Protein AF-A0A9W7GIX9-F1 (afdb_monomer)

Structure (mmCIF, N/CA/C/O backbone):
data_AF-A0A9W7GIX9-F1
#
_entry.id   AF-A0A9W7GIX9-F1
#
loop_
_atom_site.group_PDB
_atom_site.id
_atom_site.type_symbol
_atom_site.label_atom_id
_atom_site.label_alt_id
_atom_site.label_comp_id
_atom_site.label_asym_id
_atom_site.label_entity_id
_atom_site.label_seq_id
_atom_site.pdbx_PDB_ins_code
_atom_site.Cartn_x
_atom_site.Cartn_y
_atom_site.Cartn_z
_atom_site.occupancy
_atom_site.B_iso_or_equiv
_atom_site.auth_seq_id
_atom_site.auth_comp_id
_atom_site.auth_asym_id
_atom_site.auth_atom_id
_atom_site.pdbx_PDB_model_num
ATOM 1 N N . MET A 1 1 ? -20.194 21.411 12.698 1.00 46.81 1 MET A N 1
ATOM 2 C CA . MET A 1 1 ? -20.375 20.176 11.900 1.00 46.81 1 MET A CA 1
ATOM 3 C C . MET A 1 1 ? -21.414 20.330 10.785 1.00 46.81 1 MET A C 1
ATOM 5 O O . MET A 1 1 ? -21.161 19.822 9.704 1.00 46.81 1 MET A O 1
ATOM 9 N N . ASN A 1 2 ? -22.492 21.109 10.956 1.00 53.97 2 ASN A N 1
ATOM 10 C CA . ASN A 1 2 ? -23.557 21.206 9.937 1.00 53.97 2 ASN A CA 1
ATOM 11 C C . ASN A 1 2 ? -23.207 21.998 8.659 1.00 53.97 2 ASN A C 1
ATOM 13 O O . ASN A 1 2 ? -23.713 21.655 7.602 1.00 53.97 2 ASN A O 1
ATOM 17 N N . PHE A 1 3 ? -22.329 23.008 8.709 1.00 48.19 3 PHE A N 1
ATOM 18 C CA . PHE A 1 3 ? -22.021 23.827 7.522 1.00 48.19 3 PHE A CA 1
ATOM 19 C C . PHE A 1 3 ? -21.168 23.081 6.482 1.00 48.19 3 PHE A C 1
ATOM 21 O O . PHE A 1 3 ? -21.516 23.060 5.312 1.00 48.19 3 PHE A O 1
ATOM 28 N N . ILE A 1 4 ? -20.099 22.394 6.904 1.00 51.72 4 ILE A N 1
ATOM 29 C CA . ILE A 1 4 ? -19.209 21.640 5.996 1.00 51.72 4 ILE A CA 1
ATOM 30 C C . ILE A 1 4 ? -19.918 20.404 5.415 1.00 51.72 4 ILE A C 1
ATOM 32 O O . ILE A 1 4 ? -19.759 20.113 4.235 1.00 51.72 4 ILE A O 1
ATOM 36 N N . SER A 1 5 ? -20.757 19.718 6.202 1.00 51.00 5 SER A N 1
ATOM 37 C CA . SER A 1 5 ? -21.564 18.598 5.691 1.00 51.00 5 SER A CA 1
ATOM 38 C C . SER A 1 5 ? -22.659 19.054 4.722 1.00 51.00 5 SER A C 1
ATOM 40 O O . SER A 1 5 ? -22.932 18.364 3.740 1.00 51.00 5 SER A O 1
ATOM 42 N N . ALA A 1 6 ? -23.275 20.216 4.970 1.00 51.22 6 ALA A N 1
ATOM 43 C CA . ALA A 1 6 ? -24.236 20.812 4.046 1.00 51.22 6 ALA A CA 1
ATOM 44 C C . ALA A 1 6 ? -23.559 21.282 2.750 1.00 51.22 6 ALA A C 1
ATOM 46 O O . ALA A 1 6 ? -24.108 21.057 1.675 1.00 51.22 6 ALA A O 1
ATOM 47 N N . LEU A 1 7 ? -22.350 21.856 2.831 1.00 52.91 7 LEU A N 1
ATOM 48 C CA . LEU A 1 7 ? -21.530 22.177 1.660 1.00 52.91 7 LEU A CA 1
ATOM 49 C C . LEU A 1 7 ? -21.212 20.912 0.854 1.00 52.91 7 LEU A C 1
ATOM 51 O O . LEU A 1 7 ? -21.512 20.877 -0.328 1.00 52.91 7 LEU A O 1
ATOM 55 N N . TRP A 1 8 ? -20.717 19.841 1.478 1.00 54.41 8 TRP A N 1
ATOM 56 C CA . TRP A 1 8 ? -20.407 18.590 0.770 1.00 54.41 8 TRP A CA 1
ATOM 57 C C . TRP A 1 8 ? -21.604 18.038 -0.022 1.00 54.41 8 TRP A C 1
ATOM 59 O O . TRP A 1 8 ? -21.506 17.789 -1.222 1.00 54.41 8 TRP A O 1
ATOM 69 N N . THR A 1 9 ? -22.766 17.949 0.633 1.00 51.56 9 THR A N 1
ATOM 70 C CA . THR A 1 9 ? -24.001 17.418 0.029 1.00 51.56 9 THR A CA 1
ATOM 71 C C . THR A 1 9 ? -24.509 18.310 -1.111 1.00 51.56 9 THR A C 1
ATOM 73 O O . THR A 1 9 ? -24.930 17.811 -2.148 1.00 51.56 9 THR A O 1
ATOM 76 N N . THR A 1 10 ? -24.434 19.636 -0.948 1.00 47.41 10 THR A N 1
ATOM 77 C CA . THR A 1 10 ? -24.949 20.602 -1.937 1.00 47.41 10 THR A CA 1
ATOM 78 C C . THR A 1 10 ? -23.999 20.786 -3.129 1.00 47.41 10 THR A C 1
ATOM 80 O O . THR A 1 10 ? -24.457 21.047 -4.238 1.00 47.41 10 THR A O 1
ATOM 83 N N . PHE A 1 11 ? -22.684 20.645 -2.927 1.00 48.38 11 PHE A N 1
ATOM 84 C CA . PHE A 1 11 ? -21.664 20.908 -3.950 1.00 48.38 11 PHE A CA 1
ATOM 85 C C . PHE A 1 11 ? -21.388 19.695 -4.850 1.00 48.38 11 PHE A C 1
ATOM 87 O O . PHE A 1 11 ? -21.266 19.857 -6.063 1.00 48.38 11 PHE A O 1
ATOM 94 N N . ILE A 1 12 ? -21.366 18.475 -4.297 1.00 49.34 12 ILE A N 1
ATOM 95 C CA . ILE A 1 12 ? -21.058 17.256 -5.067 1.00 49.34 12 ILE A CA 1
ATOM 96 C C . ILE A 1 12 ? -22.281 16.750 -5.856 1.00 49.34 12 ILE A C 1
ATOM 98 O O . ILE A 1 12 ? -22.128 16.300 -6.989 1.00 49.34 12 ILE A O 1
ATOM 102 N N . GLN A 1 13 ? -23.503 16.854 -5.312 1.00 46.47 13 GLN A N 1
ATOM 103 C CA . GLN A 1 13 ? -24.713 16.342 -5.983 1.00 46.47 13 GLN A CA 1
ATOM 104 C C . GLN A 1 13 ? -25.275 17.280 -7.072 1.00 46.47 13 GLN A C 1
ATOM 106 O O . GLN A 1 13 ? -26.178 16.880 -7.804 1.00 46.47 13 GLN A O 1
ATOM 111 N N . GLY A 1 14 ? -24.764 18.514 -7.196 1.00 41.38 14 GLY A N 1
ATOM 112 C CA . GLY A 1 14 ? -25.375 19.568 -8.020 1.00 41.38 14 GLY A CA 1
ATOM 113 C C . GLY A 1 14 ? -24.570 20.099 -9.213 1.00 41.38 14 GLY A C 1
ATOM 114 O O . GLY A 1 14 ? -25.127 20.884 -9.978 1.00 41.38 14 GLY A O 1
ATOM 115 N N . SER A 1 15 ? -23.294 19.731 -9.403 1.00 41.16 15 SER A N 1
ATOM 116 C CA . SER A 1 15 ? -22.439 20.369 -10.424 1.00 41.16 15 SER A CA 1
ATOM 117 C C . SER A 1 15 ? -21.758 19.372 -11.377 1.00 41.16 15 SER A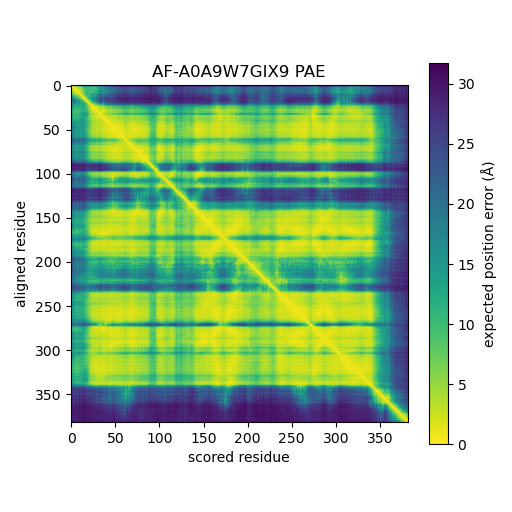 C 1
ATOM 119 O O . SER A 1 15 ? -20.987 18.527 -10.919 1.00 41.16 15 SER A O 1
ATOM 121 N N . PRO A 1 16 ? -21.942 19.501 -12.709 1.00 43.19 16 PRO A N 1
ATOM 122 C CA . PRO A 1 16 ? -21.257 18.676 -13.714 1.00 43.19 16 PRO A CA 1
ATOM 123 C C . PRO A 1 16 ? -19.738 18.920 -13.804 1.00 43.19 16 PRO A C 1
ATOM 125 O O . PRO A 1 16 ? -19.035 18.147 -14.443 1.00 43.19 16 PRO A O 1
ATOM 128 N N . HIS A 1 17 ? -19.212 19.976 -13.167 1.00 44.91 17 HIS A N 1
ATOM 129 C CA . HIS A 1 17 ? -17.801 20.387 -13.237 1.00 44.91 17 HIS A CA 1
ATOM 130 C C . HIS A 1 17 ? -17.078 20.284 -11.880 1.00 44.91 17 HIS A C 1
ATOM 132 O O . HIS A 1 17 ? -16.384 21.200 -11.443 1.00 44.91 17 HIS A O 1
ATOM 138 N N . ALA A 1 18 ? -17.207 19.143 -11.202 1.00 49.03 18 ALA A N 1
ATOM 139 C CA . ALA A 1 18 ? -16.643 18.884 -9.870 1.00 49.03 18 ALA A CA 1
ATOM 140 C C . ALA A 1 18 ? -15.100 18.705 -9.819 1.00 49.03 18 ALA A C 1
ATOM 142 O O . ALA A 1 18 ? -14.567 18.145 -8.859 1.00 49.03 18 ALA A O 1
ATOM 143 N N . ALA A 1 19 ? -14.340 19.112 -10.847 1.00 40.03 19 ALA A N 1
ATOM 144 C CA . ALA A 1 19 ? -12.872 18.965 -10.893 1.00 40.03 19 ALA A CA 1
ATOM 145 C C . ALA A 1 19 ? -12.135 19.801 -9.817 1.00 40.03 19 ALA A C 1
ATOM 147 O O . ALA A 1 19 ? -10.951 19.598 -9.563 1.00 40.03 19 ALA A O 1
ATOM 148 N N . VAL A 1 20 ? -12.840 20.713 -9.138 1.00 41.94 20 VAL A N 1
ATOM 149 C CA . VAL A 1 20 ? -12.283 21.635 -8.132 1.00 41.94 20 VAL A CA 1
ATOM 150 C C . VAL A 1 20 ? -12.504 21.153 -6.676 1.00 41.94 20 VAL A C 1
ATOM 152 O O . VAL A 1 20 ? -11.828 21.639 -5.768 1.00 41.94 20 VAL A O 1
ATOM 155 N N . ASP A 1 21 ? -13.367 20.155 -6.425 1.00 51.59 21 ASP A N 1
ATOM 156 C CA . ASP A 1 21 ? -14.079 20.028 -5.133 1.00 51.59 21 ASP A CA 1
ATOM 157 C C . ASP A 1 21 ? -13.521 19.030 -4.093 1.00 51.59 21 ASP A C 1
ATOM 159 O O . ASP A 1 21 ? -13.826 19.136 -2.904 1.00 51.59 21 ASP A O 1
ATOM 163 N N . LEU A 1 22 ? -12.613 18.115 -4.455 1.00 54.44 22 LEU A N 1
ATOM 164 C CA . LEU A 1 22 ? -11.978 17.227 -3.458 1.00 54.44 22 LEU A CA 1
ATOM 165 C C . LEU A 1 22 ? -10.848 17.900 -2.661 1.00 54.44 22 LEU A C 1
ATOM 167 O O . LEU A 1 22 ? -10.325 17.312 -1.716 1.00 54.44 22 LEU A O 1
ATOM 171 N N . LYS A 1 23 ? -10.511 19.164 -2.953 1.00 54.81 23 LYS A N 1
ATOM 172 C CA . LYS A 1 23 ? -9.630 19.971 -2.083 1.00 54.81 23 LYS A CA 1
ATOM 173 C C . LYS A 1 23 ? -10.184 20.082 -0.658 1.00 54.81 23 LYS A C 1
ATOM 175 O O . LYS A 1 23 ? -9.412 20.177 0.293 1.00 54.81 23 LYS A O 1
ATOM 180 N N . LEU A 1 24 ? -11.510 20.032 -0.511 1.00 66.81 24 LEU A N 1
ATOM 181 C CA . LEU A 1 24 ? -12.189 20.034 0.782 1.00 66.81 24 LEU A CA 1
ATOM 182 C C . LEU A 1 24 ? -12.343 18.636 1.389 1.00 66.81 24 LEU A C 1
ATOM 184 O O . LEU A 1 24 ? -12.698 18.555 2.561 1.00 66.81 24 LEU A O 1
ATOM 188 N N . ALA A 1 25 ? -12.036 17.552 0.667 1.00 74.12 25 ALA A N 1
ATOM 189 C CA . ALA A 1 25 ? -12.158 16.190 1.193 1.00 74.12 25 ALA A CA 1
ATOM 190 C C . ALA A 1 25 ? -11.326 16.008 2.469 1.00 74.12 25 ALA A C 1
ATOM 192 O O . ALA A 1 25 ? -11.822 15.478 3.455 1.00 74.12 25 ALA A O 1
ATOM 193 N N . SER A 1 26 ? -10.107 16.554 2.508 1.00 71.00 26 SER A N 1
ATOM 194 C CA . SER A 1 26 ? -9.273 16.547 3.717 1.00 71.00 26 SER A CA 1
ATOM 195 C C . SER A 1 26 ? -9.918 17.295 4.891 1.00 71.00 26 SER A C 1
ATOM 197 O O . SER A 1 26 ? -9.779 16.874 6.035 1.00 71.00 26 SER A O 1
ATOM 199 N N . ALA A 1 27 ? -10.640 18.390 4.628 1.00 75.81 27 ALA A N 1
ATOM 200 C CA . ALA A 1 27 ? -11.359 19.140 5.659 1.00 75.81 27 ALA A CA 1
ATOM 201 C C . ALA A 1 27 ? -12.640 18.417 6.109 1.00 75.81 27 ALA A C 1
ATOM 203 O O . ALA A 1 27 ? -12.959 18.414 7.296 1.00 75.81 27 ALA A O 1
ATOM 204 N N . TYR A 1 28 ? -13.351 17.781 5.175 1.00 80.25 28 TYR A N 1
ATOM 205 C CA . TYR A 1 28 ? -14.539 16.967 5.431 1.00 80.25 28 TYR A CA 1
ATOM 206 C C . TYR A 1 28 ? -14.198 15.743 6.285 1.00 80.25 28 TYR A C 1
ATOM 208 O O . TYR A 1 28 ? -14.858 15.468 7.285 1.00 80.25 28 TYR A O 1
ATOM 216 N N . LEU A 1 29 ? -13.099 15.074 5.946 1.00 85.12 29 LEU A N 1
ATOM 217 C CA . LEU A 1 29 ? -12.581 13.919 6.664 1.00 85.12 29 LEU A CA 1
ATOM 218 C C . LEU A 1 29 ? -11.852 14.304 7.959 1.00 85.12 29 LEU A C 1
ATOM 220 O O . LEU A 1 29 ? -11.670 13.455 8.824 1.00 85.12 29 LEU A O 1
ATOM 224 N N . TYR A 1 30 ? -11.479 15.566 8.177 1.00 85.81 30 TYR A N 1
ATOM 225 C CA . TYR A 1 30 ? -10.692 15.948 9.354 1.00 85.81 30 TYR A CA 1
ATOM 226 C C . TYR A 1 30 ? -11.289 15.458 10.684 1.00 85.81 30 TYR A C 1
ATOM 228 O O . TYR A 1 30 ? -10.539 15.047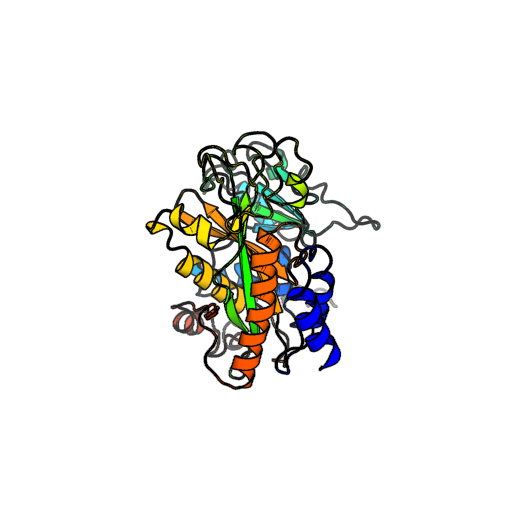 11.570 1.00 85.81 30 TYR A O 1
ATOM 236 N N . LYS A 1 31 ? -12.623 15.468 10.828 1.00 86.94 31 LYS A N 1
ATOM 237 C CA . LYS A 1 31 ? -13.299 14.905 12.002 1.00 86.94 31 LYS A CA 1
ATOM 238 C C . LYS A 1 31 ? -14.644 14.274 11.650 1.00 86.94 31 LYS A C 1
ATOM 240 O O . LYS A 1 31 ? -15.581 14.989 11.299 1.00 86.94 31 LYS A O 1
ATOM 245 N N . VAL A 1 32 ? -14.751 12.960 11.830 1.00 86.06 32 VAL A N 1
ATOM 246 C CA . VAL A 1 32 ? -15.924 12.149 11.472 1.00 86.06 32 VAL A CA 1
ATOM 247 C C . VAL A 1 32 ? -16.191 11.107 12.555 1.00 86.06 32 VAL A C 1
ATOM 249 O O . VAL A 1 32 ? -15.250 10.523 13.086 1.00 86.06 32 VAL A O 1
ATOM 252 N N . GLY A 1 33 ? -17.460 10.884 12.910 1.00 78.56 33 GLY A N 1
ATOM 253 C CA . GLY A 1 33 ? -17.844 9.851 13.880 1.00 78.56 33 GLY A CA 1
ATOM 254 C C . GLY A 1 33 ? -17.069 9.935 15.207 1.00 78.56 33 GLY A C 1
ATOM 255 O O . GLY A 1 33 ? -16.448 8.957 15.636 1.00 78.56 33 GLY A O 1
ATOM 256 N N . GLY A 1 34 ? -16.946 11.150 15.758 1.00 84.06 34 GLY A N 1
ATOM 257 C CA . GLY A 1 34 ? -16.186 11.436 16.981 1.00 84.06 34 GLY A CA 1
ATOM 258 C C . GLY A 1 34 ? -14.656 11.332 16.860 1.00 84.06 34 GLY A C 1
ATOM 259 O O . GLY A 1 34 ? -13.953 11.709 17.800 1.00 84.06 34 GLY A O 1
ATOM 260 N N . ARG A 1 35 ? -14.124 10.881 15.717 1.00 90.06 35 ARG A N 1
ATOM 261 C CA . ARG A 1 35 ? -12.697 10.622 15.485 1.00 90.06 35 ARG A CA 1
ATOM 262 C C . ARG A 1 35 ? -12.052 11.702 14.627 1.00 90.06 35 ARG A C 1
ATOM 264 O O . ARG A 1 35 ? -12.656 12.178 13.670 1.00 90.06 35 ARG A O 1
ATOM 271 N N . SER A 1 36 ? -10.817 12.066 14.949 1.00 91.38 36 SER A N 1
ATOM 272 C CA . SER A 1 36 ? -10.015 12.991 14.138 1.00 91.38 36 SER A CA 1
ATOM 273 C C . SER A 1 36 ? -9.109 12.233 13.163 1.00 91.38 36 SER A C 1
ATOM 275 O O . SER A 1 36 ? -8.561 11.192 13.517 1.00 91.38 36 SER A O 1
ATOM 277 N N . HIS A 1 37 ? -8.906 12.760 11.958 1.00 90.88 37 HIS A N 1
ATOM 278 C CA . HIS A 1 37 ? -7.963 12.186 10.999 1.00 90.88 37 HIS A CA 1
ATOM 279 C C . HIS A 1 37 ? -6.519 12.508 11.407 1.00 90.88 37 HIS A C 1
ATOM 281 O O . HIS A 1 37 ? -6.127 13.678 11.451 1.00 90.88 37 HIS A O 1
ATOM 287 N N . GLY A 1 38 ? -5.703 11.484 11.646 1.00 87.62 38 GLY A N 1
ATOM 288 C CA . GLY A 1 38 ? -4.317 11.628 12.087 1.00 87.62 38 GLY A CA 1
ATOM 289 C C . GLY A 1 38 ? -3.988 10.702 13.249 1.00 87.62 38 GLY A C 1
ATOM 290 O O . GLY A 1 38 ? -4.219 11.064 14.402 1.00 87.62 38 GLY A O 1
ATOM 291 N N . ILE A 1 39 ? -3.409 9.541 12.955 1.00 87.75 39 ILE A N 1
ATOM 292 C CA . ILE A 1 39 ? -2.870 8.635 13.978 1.00 87.75 39 ILE A CA 1
ATOM 293 C C . ILE A 1 39 ? -1.404 8.993 14.255 1.00 87.75 39 ILE A C 1
ATOM 295 O O . ILE A 1 39 ? -0.568 9.014 13.348 1.00 87.75 39 ILE A O 1
ATOM 299 N N . ALA A 1 40 ? -1.073 9.265 15.518 1.00 85.69 40 ALA A N 1
ATOM 300 C CA . ALA A 1 40 ? 0.304 9.509 15.945 1.00 85.69 40 ALA A CA 1
ATOM 301 C C . ALA A 1 40 ? 1.139 8.213 15.906 1.00 85.69 40 ALA A C 1
ATOM 303 O O . ALA A 1 40 ? 0.642 7.133 16.221 1.00 85.69 40 ALA A O 1
ATOM 304 N N . GLY A 1 41 ? 2.407 8.318 15.493 1.00 83.19 41 GLY A N 1
ATOM 305 C CA . GLY A 1 41 ? 3.319 7.172 15.337 1.00 83.19 41 GLY A CA 1
ATOM 306 C C . GLY A 1 41 ? 3.222 6.428 13.993 1.00 83.19 41 GLY A C 1
ATOM 307 O O . GLY A 1 41 ? 4.113 5.653 13.641 1.00 83.19 41 GLY A O 1
ATOM 308 N N . LEU A 1 42 ? 2.223 6.736 13.154 1.00 88.06 42 LEU A N 1
ATOM 309 C CA . LEU A 1 42 ? 1.988 6.028 11.884 1.00 88.06 42 LEU A CA 1
ATOM 310 C C . LEU A 1 42 ? 3.126 6.168 10.855 1.00 88.06 42 LEU A C 1
ATOM 312 O O . LEU A 1 42 ? 3.214 5.385 9.910 1.00 88.06 42 LEU A O 1
ATOM 316 N N . ALA A 1 43 ? 4.039 7.120 11.071 1.00 87.75 43 ALA A N 1
ATOM 317 C CA . ALA A 1 43 ? 5.287 7.228 10.321 1.00 87.75 43 ALA A CA 1
ATOM 318 C C . ALA A 1 43 ? 6.068 5.906 10.291 1.00 87.75 43 ALA A C 1
ATOM 320 O O . ALA A 1 43 ? 6.742 5.644 9.303 1.00 87.75 43 ALA A O 1
ATOM 321 N N . SER A 1 44 ? 5.945 5.060 11.320 1.00 87.81 44 SER A N 1
ATOM 322 C CA . SER A 1 44 ? 6.532 3.712 11.389 1.00 87.81 44 SER A CA 1
ATOM 323 C C . SER A 1 44 ? 6.166 2.794 10.213 1.00 87.81 44 SER A C 1
ATOM 325 O O . SER A 1 44 ? 6.935 1.884 9.904 1.00 87.81 44 SER A O 1
ATOM 327 N N . ILE A 1 45 ? 5.036 3.044 9.540 1.00 90.88 45 ILE A N 1
ATOM 328 C CA . ILE A 1 45 ? 4.571 2.268 8.379 1.00 90.88 45 ILE A CA 1
ATOM 329 C C . ILE A 1 45 ? 4.378 3.097 7.105 1.00 90.88 45 ILE A C 1
ATOM 331 O O . ILE A 1 45 ? 4.211 2.505 6.045 1.00 90.88 45 ILE A O 1
ATOM 335 N N . THR A 1 46 ? 4.395 4.434 7.171 1.00 91.38 46 THR A N 1
ATOM 336 C CA . THR A 1 46 ? 4.148 5.301 5.999 1.00 91.38 46 THR A CA 1
ATOM 337 C C . THR A 1 46 ? 5.396 5.963 5.418 1.00 91.38 46 THR A C 1
ATOM 339 O O . THR A 1 46 ? 5.380 6.378 4.261 1.00 91.38 46 THR A O 1
ATOM 342 N N . ARG A 1 47 ? 6.506 6.044 6.165 1.00 90.44 47 ARG A N 1
ATOM 343 C CA . ARG A 1 47 ? 7.808 6.390 5.572 1.00 90.44 47 ARG A CA 1
ATOM 344 C C . ARG A 1 47 ? 8.500 5.121 5.082 1.00 90.44 47 ARG A C 1
ATOM 346 O O . ARG A 1 47 ? 8.418 4.075 5.720 1.00 90.44 47 ARG A O 1
ATOM 353 N N . LYS A 1 48 ? 9.172 5.190 3.932 1.00 91.75 48 LYS A N 1
ATOM 354 C CA . LYS A 1 48 ? 9.714 3.993 3.259 1.00 91.75 48 LYS A CA 1
ATOM 355 C C . LYS A 1 48 ? 10.803 3.292 4.075 1.00 91.75 48 LYS A C 1
ATOM 357 O O . LYS A 1 48 ? 10.846 2.066 4.121 1.00 91.75 48 LYS A O 1
ATOM 362 N N . ASP A 1 49 ? 11.671 4.070 4.715 1.00 89.69 49 ASP A N 1
ATOM 363 C CA . ASP A 1 49 ? 12.747 3.579 5.575 1.00 89.69 49 ASP A CA 1
ATOM 364 C C . ASP A 1 49 ? 12.206 2.876 6.820 1.00 89.69 49 ASP A C 1
ATOM 366 O O . ASP A 1 49 ? 12.574 1.738 7.107 1.00 89.69 49 ASP A O 1
ATOM 370 N N . THR A 1 50 ? 11.294 3.519 7.541 1.00 91.25 50 THR A N 1
ATOM 371 C CA . THR A 1 50 ? 10.696 2.938 8.746 1.00 91.25 50 THR A CA 1
ATOM 372 C C . THR A 1 50 ? 9.778 1.768 8.421 1.00 91.25 50 THR A C 1
ATOM 374 O O . THR A 1 50 ? 9.827 0.784 9.144 1.00 91.25 50 THR A O 1
ATOM 377 N N . LEU A 1 51 ? 9.025 1.788 7.317 1.00 94.06 51 LEU A N 1
ATOM 378 C CA . LEU A 1 51 ? 8.241 0.636 6.861 1.00 94.06 51 LEU A CA 1
ATOM 379 C C . LEU A 1 51 ? 9.138 -0.588 6.619 1.00 94.06 51 LEU A C 1
ATOM 381 O O . LEU A 1 51 ? 8.797 -1.702 7.034 1.00 94.06 51 LEU A O 1
ATOM 385 N N . ALA A 1 52 ? 10.298 -0.381 5.984 1.00 92.25 52 ALA A N 1
ATOM 386 C CA . ALA A 1 52 ? 11.285 -1.435 5.779 1.00 92.25 52 ALA A CA 1
ATOM 387 C C . ALA A 1 52 ? 11.826 -1.961 7.118 1.00 92.25 52 ALA A C 1
ATOM 389 O O . ALA A 1 52 ? 11.835 -3.170 7.338 1.00 92.25 52 ALA A O 1
ATOM 390 N N . LEU A 1 53 ? 12.215 -1.075 8.041 1.00 91.06 53 LEU A N 1
ATOM 391 C CA . LEU A 1 53 ? 12.731 -1.464 9.360 1.00 91.06 53 LEU A CA 1
ATOM 392 C C . LEU A 1 53 ? 11.678 -2.173 10.225 1.00 91.06 53 LEU A C 1
ATOM 394 O O . LEU A 1 53 ? 11.988 -3.189 10.847 1.00 91.06 53 LEU A O 1
ATOM 398 N N . SER A 1 54 ? 10.440 -1.679 10.237 1.00 89.31 54 SER A N 1
ATOM 399 C CA . SER A 1 54 ? 9.312 -2.283 10.950 1.00 89.31 54 SER A CA 1
ATOM 400 C C . SER A 1 54 ? 9.043 -3.690 10.428 1.00 89.31 54 SER A C 1
ATOM 402 O O . SER A 1 54 ? 8.914 -4.622 11.216 1.00 89.31 54 SER A O 1
ATOM 404 N N . THR A 1 55 ? 9.059 -3.878 9.107 1.00 89.50 55 THR A N 1
ATOM 405 C CA . THR A 1 55 ? 8.864 -5.199 8.496 1.00 89.50 55 THR A CA 1
ATOM 406 C C . THR A 1 55 ? 10.027 -6.140 8.802 1.00 89.50 55 THR A C 1
ATOM 408 O O . THR A 1 55 ? 9.791 -7.246 9.277 1.00 89.50 55 THR A O 1
ATOM 411 N N . GLN A 1 56 ? 11.278 -5.692 8.652 1.00 89.25 56 GLN A N 1
ATOM 412 C CA . GLN A 1 56 ? 12.461 -6.483 9.018 1.00 89.25 56 GLN A CA 1
ATOM 413 C C . GLN A 1 56 ? 12.450 -6.893 10.497 1.00 89.25 56 GLN A C 1
ATOM 415 O O . GLN A 1 56 ? 12.903 -7.983 10.846 1.00 89.25 56 GLN A O 1
ATOM 420 N N . ARG A 1 57 ? 11.958 -6.026 11.392 1.00 87.38 57 ARG A N 1
ATOM 421 C CA . ARG A 1 57 ? 11.782 -6.377 12.804 1.00 87.38 57 ARG A CA 1
ATOM 422 C C . ARG A 1 57 ? 10.799 -7.531 12.945 1.00 87.38 57 ARG A C 1
ATOM 424 O O . ARG A 1 57 ? 11.116 -8.480 13.651 1.00 87.38 57 ARG A O 1
ATOM 431 N N . MET A 1 58 ? 9.653 -7.466 12.271 1.00 84.38 58 MET A N 1
ATOM 432 C CA . MET A 1 58 ? 8.656 -8.537 12.310 1.00 84.38 58 MET A CA 1
ATOM 433 C C . MET A 1 58 ? 9.194 -9.844 11.713 1.00 84.38 58 MET A C 1
ATOM 435 O O . MET A 1 58 ? 9.019 -10.894 12.322 1.00 84.38 58 MET A O 1
ATOM 439 N N . GLU A 1 59 ? 9.944 -9.792 10.610 1.00 84.38 59 GLU A N 1
ATOM 440 C CA . GLU A 1 59 ? 10.598 -10.968 10.007 1.00 84.38 59 GLU A CA 1
ATOM 441 C C . GLU A 1 59 ? 11.612 -11.655 10.941 1.00 84.38 59 GLU A C 1
ATOM 443 O O . GLU A 1 59 ? 11.864 -12.849 10.806 1.00 84.38 59 GLU A O 1
ATOM 448 N N . ARG A 1 60 ? 12.211 -10.923 11.892 1.00 82.81 60 ARG A N 1
ATOM 449 C CA . ARG A 1 60 ? 13.152 -11.479 12.887 1.00 82.81 60 ARG A CA 1
ATOM 450 C C . ARG A 1 60 ? 12.471 -12.099 14.104 1.00 82.81 60 ARG A C 1
ATOM 452 O O . ARG A 1 60 ? 13.148 -12.723 14.918 1.00 82.81 60 ARG A O 1
ATOM 459 N N . THR A 1 61 ? 11.170 -11.892 14.261 1.00 77.75 61 THR A N 1
ATOM 460 C CA . THR A 1 61 ? 10.377 -12.592 15.277 1.00 77.75 61 THR A CA 1
ATOM 461 C C . THR A 1 61 ? 9.904 -13.946 14.735 1.00 77.75 61 THR A C 1
ATOM 463 O O . THR A 1 61 ? 10.262 -14.337 13.625 1.00 77.75 61 THR A O 1
ATOM 466 N N . SER A 1 62 ? 9.068 -14.663 15.485 1.00 64.56 62 SER A N 1
ATOM 467 C CA . SER A 1 62 ? 8.476 -15.936 15.044 1.00 64.56 62 SER A CA 1
ATOM 468 C C . SER A 1 62 ? 7.661 -15.842 13.753 1.00 64.56 62 SER A C 1
ATOM 470 O O . SER A 1 62 ? 7.480 -16.849 13.078 1.00 64.56 62 SER A O 1
ATOM 472 N N . PHE A 1 63 ? 7.197 -14.646 13.372 1.00 72.75 63 PHE A N 1
ATOM 473 C CA . PHE A 1 63 ? 6.481 -14.463 12.114 1.00 72.75 63 PHE A CA 1
ATOM 474 C C . PHE A 1 63 ? 7.346 -14.795 10.884 1.00 72.75 63 PHE A C 1
ATOM 476 O O . PHE A 1 63 ? 6.806 -15.196 9.855 1.00 72.75 63 PHE A O 1
ATOM 483 N N . GLY A 1 64 ? 8.675 -14.655 10.964 1.00 79.44 64 GLY A N 1
ATOM 484 C CA . GLY A 1 64 ? 9.591 -15.131 9.926 1.00 79.44 64 GLY A CA 1
ATOM 485 C C . GLY A 1 64 ? 9.222 -14.681 8.506 1.00 79.44 64 GLY A C 1
ATOM 486 O O . GLY A 1 64 ? 8.940 -13.511 8.240 1.00 79.44 64 GLY A O 1
ATOM 487 N N . ALA A 1 65 ? 9.198 -15.646 7.582 1.00 79.50 65 ALA A N 1
ATOM 488 C CA . ALA A 1 65 ? 8.905 -15.421 6.167 1.00 79.50 65 ALA A CA 1
ATOM 489 C C . ALA A 1 65 ? 7.469 -14.934 5.885 1.00 79.50 65 ALA A C 1
ATOM 491 O O . ALA A 1 65 ? 7.217 -14.417 4.793 1.00 79.50 65 ALA A O 1
ATOM 492 N N . ASP A 1 66 ? 6.542 -15.029 6.846 1.00 82.69 66 ASP A N 1
ATOM 493 C CA . ASP A 1 66 ? 5.167 -14.554 6.667 1.00 82.69 66 ASP A CA 1
ATOM 494 C C . ASP A 1 66 ? 5.112 -13.035 6.439 1.00 82.69 66 ASP A C 1
ATOM 496 O O . ASP A 1 66 ? 4.185 -12.541 5.789 1.00 82.69 66 ASP A O 1
ATOM 500 N N . PHE A 1 67 ? 6.103 -12.280 6.927 1.00 86.62 67 PHE A N 1
ATOM 501 C CA . PHE A 1 67 ? 6.219 -10.832 6.714 1.00 86.62 67 PHE A CA 1
ATOM 502 C C . PHE A 1 67 ? 7.006 -10.453 5.447 1.00 86.62 67 PHE A C 1
ATOM 504 O O . PHE A 1 67 ? 7.194 -9.270 5.174 1.00 86.62 67 PHE A O 1
ATOM 511 N N . GLY A 1 68 ? 7.348 -11.426 4.595 1.00 87.62 68 GLY A N 1
ATOM 512 C CA . GLY A 1 68 ? 8.020 -11.212 3.309 1.00 87.62 68 GLY A CA 1
ATOM 513 C C . GLY A 1 68 ? 7.121 -10.640 2.202 1.00 87.62 68 GLY A C 1
ATOM 514 O O . GLY A 1 68 ? 7.186 -11.109 1.063 1.00 87.62 68 GLY A O 1
ATOM 515 N N . TYR A 1 69 ? 6.244 -9.681 2.518 1.00 92.19 69 TYR A N 1
ATOM 516 C CA . TYR A 1 69 ? 5.349 -8.995 1.569 1.00 92.19 69 TYR A CA 1
ATOM 517 C C . TYR A 1 69 ? 5.964 -7.736 0.938 1.00 92.19 69 TYR A C 1
ATOM 519 O O . TYR A 1 69 ? 5.401 -7.197 -0.014 1.00 92.19 69 TYR A O 1
ATOM 527 N N . LEU A 1 70 ? 7.099 -7.261 1.453 1.00 93.50 70 LEU A N 1
ATOM 528 C CA . LEU A 1 70 ? 7.896 -6.186 0.858 1.00 93.50 70 LEU A CA 1
ATOM 529 C C . LEU A 1 70 ? 9.069 -6.782 0.073 1.00 93.50 70 LEU A C 1
ATOM 531 O O . LEU A 1 70 ? 9.691 -7.732 0.559 1.00 93.50 70 LEU A O 1
ATOM 535 N N . PRO A 1 71 ? 9.421 -6.231 -1.104 1.00 92.69 71 PRO A N 1
ATOM 536 C CA . PRO A 1 71 ? 10.689 -6.548 -1.747 1.00 92.69 71 PRO A CA 1
ATOM 537 C C . PRO A 1 71 ? 11.847 -6.291 -0.781 1.00 92.69 71 PRO A C 1
ATOM 539 O O . PRO A 1 71 ? 11.772 -5.396 0.073 1.00 92.69 71 PRO A O 1
ATOM 542 N N . ARG A 1 72 ? 12.933 -7.063 -0.902 1.00 89.19 72 ARG A N 1
ATOM 543 C CA . ARG A 1 72 ? 14.066 -6.919 0.016 1.00 89.19 72 ARG A CA 1
ATOM 544 C C . ARG A 1 72 ? 14.588 -5.490 -0.041 1.00 89.19 72 ARG A C 1
ATOM 546 O O . ARG A 1 72 ? 14.905 -4.991 -1.112 1.00 89.19 72 ARG A O 1
ATOM 553 N N . THR A 1 73 ? 14.658 -4.832 1.108 1.00 91.00 73 THR A N 1
ATOM 554 C CA . THR A 1 73 ? 14.919 -3.393 1.180 1.00 91.00 73 THR A CA 1
ATOM 555 C C . THR A 1 73 ? 15.955 -3.092 2.248 1.00 91.00 73 THR A C 1
ATOM 557 O O . THR A 1 73 ? 15.899 -3.673 3.327 1.00 91.00 73 THR A O 1
ATOM 560 N N . TYR A 1 74 ? 16.870 -2.167 1.959 1.00 89.38 74 TYR A N 1
ATOM 561 C CA . TYR A 1 74 ? 17.896 -1.679 2.878 1.00 89.38 74 TYR A CA 1
ATOM 562 C C . TYR A 1 74 ? 17.792 -0.166 3.025 1.00 89.38 74 TYR A C 1
ATOM 564 O O . TYR A 1 74 ? 17.634 0.547 2.037 1.00 89.38 74 TYR A O 1
ATOM 572 N N . VAL A 1 75 ? 17.934 0.328 4.250 1.00 90.75 75 VAL A N 1
ATOM 573 C CA . VAL A 1 75 ? 17.942 1.761 4.559 1.00 90.75 75 VAL A CA 1
ATOM 574 C C . VAL A 1 75 ? 19.365 2.296 4.495 1.00 90.75 75 VAL A C 1
ATOM 576 O O . VAL A 1 75 ? 20.253 1.810 5.192 1.00 90.75 75 VAL A O 1
ATOM 579 N N . PHE A 1 76 ? 19.596 3.296 3.658 1.00 85.31 76 PHE A N 1
ATOM 580 C CA . PHE A 1 76 ? 20.892 3.930 3.467 1.00 85.31 76 PHE A CA 1
ATOM 581 C C . PHE A 1 76 ? 20.948 5.287 4.181 1.00 85.31 76 PHE A C 1
ATOM 583 O O . PHE A 1 76 ? 19.968 6.035 4.142 1.00 85.31 76 PHE A O 1
ATOM 590 N N . PRO A 1 77 ? 22.105 5.632 4.786 1.00 82.06 77 PRO A N 1
ATOM 591 C CA . PRO A 1 77 ? 23.384 4.899 4.754 1.00 82.06 77 PRO A CA 1
ATOM 592 C C . PRO A 1 77 ? 23.527 3.755 5.784 1.00 82.06 77 PRO A C 1
ATOM 594 O O . PRO A 1 77 ? 24.507 3.010 5.736 1.00 82.06 77 PRO A O 1
ATOM 597 N N . GLN A 1 78 ? 22.577 3.588 6.707 1.00 86.25 78 GLN A N 1
ATOM 598 C CA . GLN A 1 78 ? 22.709 2.754 7.914 1.00 86.25 78 GLN A CA 1
ATOM 599 C C . GLN A 1 7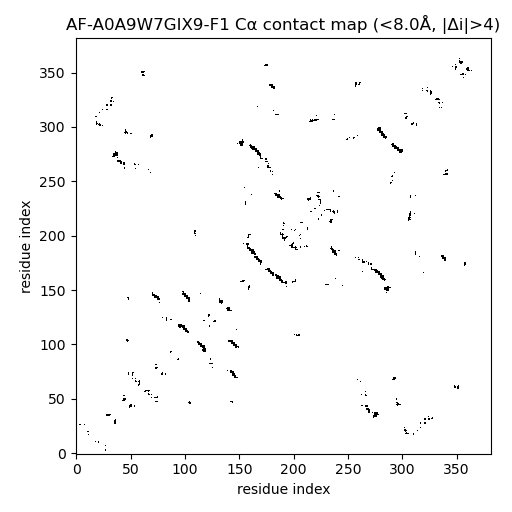8 ? 22.978 1.268 7.622 1.00 86.25 78 GLN A C 1
ATOM 601 O O . GLN A 1 78 ? 23.747 0.624 8.330 1.00 86.25 78 GLN A O 1
ATOM 606 N N . GLN A 1 79 ? 22.365 0.713 6.577 1.00 87.75 79 GLN A N 1
ATOM 607 C CA . GLN A 1 79 ? 22.439 -0.705 6.210 1.00 87.75 79 GLN A CA 1
ATOM 608 C C . GLN A 1 79 ? 23.344 -0.961 4.999 1.00 87.75 79 GLN A C 1
ATOM 610 O O . GLN A 1 79 ? 23.331 -2.056 4.435 1.00 87.75 79 GLN A O 1
ATOM 615 N N . ARG A 1 80 ? 24.188 0.007 4.618 1.00 81.50 80 ARG A N 1
ATOM 616 C CA . ARG A 1 80 ? 25.096 -0.125 3.470 1.00 81.50 80 ARG A CA 1
ATOM 617 C C . ARG A 1 80 ? 26.048 -1.316 3.596 1.00 81.50 80 ARG A C 1
ATOM 619 O O . ARG A 1 80 ? 26.257 -2.033 2.624 1.00 81.50 80 ARG A O 1
ATOM 626 N N . ALA A 1 81 ? 26.623 -1.541 4.778 1.00 81.06 81 ALA A N 1
ATOM 627 C CA . ALA A 1 81 ? 27.533 -2.668 5.001 1.00 81.06 81 ALA A CA 1
ATOM 628 C C . ALA A 1 81 ? 26.811 -4.022 4.887 1.00 81.06 81 ALA A C 1
ATOM 630 O O . ALA A 1 81 ? 27.360 -4.966 4.322 1.00 81.06 81 ALA A O 1
ATOM 631 N N . ALA A 1 82 ? 25.567 -4.101 5.375 1.00 84.25 82 ALA A N 1
ATOM 632 C CA . ALA A 1 82 ? 24.735 -5.294 5.242 1.00 84.25 82 ALA A CA 1
ATOM 633 C C . ALA A 1 82 ? 24.397 -5.571 3.770 1.00 84.25 82 ALA A C 1
ATOM 635 O O . ALA A 1 82 ? 24.577 -6.696 3.309 1.00 84.25 82 ALA A O 1
ATOM 636 N N . PHE A 1 83 ? 24.012 -4.533 3.019 1.00 81.88 83 PHE A N 1
ATOM 637 C CA . PHE A 1 83 ? 23.798 -4.620 1.576 1.00 81.88 83 PHE A CA 1
ATOM 638 C C . PHE A 1 83 ? 25.059 -5.099 0.844 1.00 81.88 83 PHE A C 1
ATOM 640 O O . PHE A 1 83 ? 25.002 -6.072 0.099 1.00 81.88 83 PHE A O 1
ATOM 647 N N . ALA A 1 84 ? 26.218 -4.478 1.089 1.00 76.56 84 ALA A N 1
ATOM 648 C CA . ALA A 1 84 ? 27.479 -4.850 0.442 1.00 76.56 84 ALA A CA 1
ATOM 649 C C . ALA A 1 84 ? 27.894 -6.300 0.748 1.00 76.56 84 ALA A C 1
ATOM 651 O O . ALA A 1 84 ? 28.329 -7.022 -0.147 1.00 76.56 84 ALA A O 1
ATOM 652 N N . SER A 1 85 ? 27.724 -6.740 1.998 1.00 77.00 85 SER A N 1
ATOM 653 C CA . SER A 1 85 ? 28.017 -8.113 2.420 1.00 77.00 85 SER A CA 1
ATOM 654 C C . SER A 1 85 ? 27.132 -9.130 1.697 1.00 77.00 85 SER A C 1
ATOM 656 O O . SER A 1 85 ? 27.629 -10.101 1.128 1.00 77.00 85 SER A O 1
ATOM 658 N N . GLU A 1 86 ? 25.819 -8.887 1.661 1.00 74.12 86 GLU A N 1
ATOM 659 C CA . GLU A 1 86 ? 24.871 -9.819 1.052 1.00 74.12 86 GLU A CA 1
ATOM 660 C C . GLU A 1 86 ? 25.034 -9.890 -0.466 1.00 74.12 86 GLU A C 1
ATOM 662 O O . GLU A 1 86 ? 25.070 -10.978 -1.041 1.00 74.12 86 GLU A O 1
ATOM 667 N N . THR A 1 87 ? 25.209 -8.738 -1.105 1.00 67.44 87 THR A N 1
ATOM 668 C CA . THR A 1 87 ? 25.400 -8.638 -2.555 1.00 67.44 87 THR A CA 1
ATOM 669 C C . THR A 1 87 ? 26.738 -9.224 -3.017 1.00 67.44 87 THR A C 1
ATOM 671 O O . THR A 1 87 ? 26.819 -9.770 -4.113 1.00 67.44 87 THR A O 1
ATOM 674 N N . SER A 1 88 ? 27.776 -9.201 -2.175 1.00 65.31 88 SER A N 1
ATOM 675 C CA . SER A 1 88 ? 29.078 -9.816 -2.482 1.00 65.31 88 SER A CA 1
ATOM 676 C C . SER A 1 88 ? 29.129 -11.327 -2.212 1.00 65.31 88 SER A C 1
ATOM 678 O O . SER A 1 88 ? 30.084 -11.994 -2.613 1.00 65.31 88 SER A O 1
ATOM 680 N N . SER A 1 89 ? 28.134 -11.890 -1.518 1.00 60.16 89 SER A N 1
ATOM 681 C CA . SER A 1 89 ? 28.116 -13.309 -1.155 1.00 60.16 89 SER A CA 1
ATOM 682 C C . SER A 1 89 ? 27.693 -14.206 -2.334 1.00 60.16 89 SER A C 1
ATOM 684 O O . SER A 1 89 ? 26.685 -13.962 -2.989 1.00 60.16 89 SER A O 1
ATOM 686 N N . GLN A 1 90 ? 28.435 -15.293 -2.596 1.00 49.78 90 GLN A N 1
ATOM 687 C CA . GLN A 1 90 ? 28.149 -16.262 -3.679 1.00 49.78 90 GLN A CA 1
ATOM 688 C C . GLN A 1 90 ? 26.956 -17.204 -3.386 1.00 49.78 90 GLN A C 1
ATOM 690 O O . GLN A 1 90 ? 26.677 -18.115 -4.161 1.00 49.78 90 GLN A O 1
ATOM 695 N N . ALA A 1 91 ? 26.264 -17.030 -2.255 1.00 45.94 91 ALA A N 1
ATOM 696 C CA . ALA A 1 91 ? 25.244 -17.959 -1.752 1.00 45.94 91 ALA A CA 1
ATOM 697 C C . ALA A 1 91 ? 23.848 -17.778 -2.385 1.00 45.94 91 ALA A C 1
ATOM 699 O O . ALA A 1 91 ? 22.916 -18.516 -2.066 1.00 45.94 91 ALA A O 1
ATOM 700 N N . ARG A 1 92 ? 23.679 -16.790 -3.265 1.00 50.91 92 ARG A N 1
ATOM 701 C CA . ARG A 1 92 ? 22.423 -16.457 -3.948 1.00 50.91 92 ARG A CA 1
ATOM 702 C C . ARG A 1 92 ? 22.705 -16.155 -5.420 1.00 50.91 92 ARG A C 1
ATOM 704 O O . ARG A 1 92 ? 23.871 -15.927 -5.749 1.00 50.91 92 ARG A O 1
ATOM 711 N N . PRO A 1 93 ? 21.689 -16.211 -6.313 1.00 46.66 93 PRO A N 1
ATOM 712 C CA . PRO A 1 93 ? 21.895 -15.897 -7.723 1.00 46.66 93 PRO A CA 1
ATOM 713 C C . PRO A 1 93 ? 22.708 -14.601 -7.832 1.00 46.66 93 PRO A C 1
ATOM 715 O O . PRO A 1 93 ? 22.415 -13.652 -7.100 1.00 46.66 93 PRO A O 1
ATOM 718 N N . PRO A 1 94 ? 23.770 -14.590 -8.652 1.00 45.31 94 PRO A N 1
ATOM 719 C CA . PRO A 1 94 ? 24.725 -13.495 -8.672 1.00 45.31 94 PRO A CA 1
ATOM 720 C C . PRO A 1 94 ? 24.013 -12.162 -8.910 1.00 45.31 94 PRO A C 1
ATOM 722 O O . PRO A 1 94 ? 23.023 -12.108 -9.643 1.00 45.31 94 PRO A O 1
ATOM 725 N N . LEU A 1 95 ? 24.562 -11.082 -8.337 1.00 45.31 95 LEU A N 1
ATOM 726 C CA . LEU A 1 95 ? 24.142 -9.695 -8.587 1.00 45.31 95 LEU A CA 1
ATOM 727 C C . LEU A 1 95 ? 23.824 -9.428 -10.060 1.00 45.31 95 LEU A C 1
ATOM 729 O O . LEU A 1 95 ? 22.905 -8.676 -10.342 1.00 45.31 95 LEU A O 1
ATOM 733 N N . SER A 1 96 ? 24.507 -10.113 -10.983 1.00 43.00 96 SER A N 1
ATOM 734 C CA . SER A 1 96 ? 24.301 -10.052 -12.430 1.00 43.00 96 SER A CA 1
ATOM 735 C C . SER A 1 96 ? 22.872 -10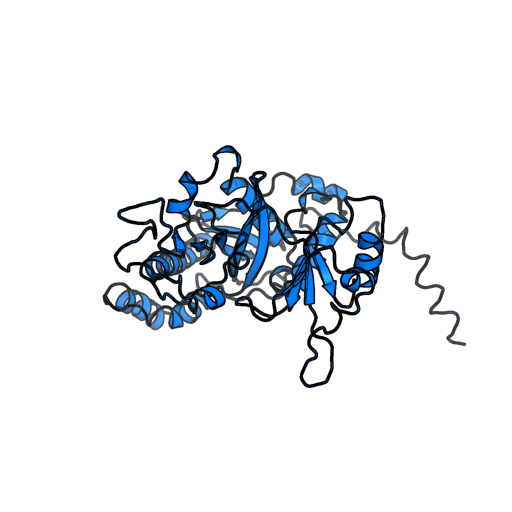.338 -12.924 1.00 43.00 96 SER A C 1
ATOM 737 O O . SER A 1 96 ? 22.636 -10.187 -14.119 1.00 43.00 96 SER A O 1
ATOM 739 N N . VAL A 1 97 ? 21.933 -10.767 -12.067 1.00 51.09 97 VAL A N 1
ATOM 740 C CA . VAL A 1 97 ? 20.528 -11.047 -12.434 1.00 51.09 97 VAL A CA 1
ATOM 741 C C . VAL A 1 97 ? 19.501 -10.198 -11.662 1.00 51.09 97 VAL A C 1
ATOM 743 O O . VAL A 1 97 ? 18.338 -10.155 -12.062 1.00 51.09 97 VAL A O 1
ATOM 746 N N . SER A 1 98 ? 19.895 -9.504 -10.587 1.00 62.44 98 SER A N 1
ATOM 747 C CA . SER A 1 98 ? 18.978 -8.718 -9.744 1.00 62.44 98 SER A CA 1
ATOM 748 C C . SER A 1 98 ? 19.111 -7.222 -10.028 1.00 62.44 98 SER A C 1
ATOM 750 O O . SER A 1 98 ? 20.193 -6.646 -9.919 1.00 62.44 98 SER A O 1
ATOM 752 N N . GLN A 1 99 ? 17.997 -6.584 -10.386 1.00 78.44 99 GLN A N 1
ATOM 753 C CA . GLN A 1 99 ? 17.895 -5.130 -10.503 1.00 78.44 99 GLN A CA 1
ATOM 754 C C . GLN A 1 99 ? 17.492 -4.537 -9.147 1.00 78.44 99 GLN A C 1
ATOM 756 O O . GLN A 1 99 ? 16.751 -5.157 -8.385 1.00 78.44 99 GLN A O 1
ATOM 761 N N . TRP A 1 100 ? 17.964 -3.331 -8.851 1.00 82.62 100 TRP A N 1
ATOM 762 C CA . TRP A 1 100 ? 17.660 -2.609 -7.613 1.00 82.62 100 TRP A CA 1
ATOM 763 C C . TRP A 1 100 ? 17.035 -1.259 -7.935 1.00 82.62 100 TRP A C 1
ATOM 765 O O . TRP A 1 100 ? 17.263 -0.708 -9.004 1.00 82.62 100 TRP A O 1
ATOM 775 N N . ILE A 1 101 ? 16.252 -0.710 -7.017 1.00 84.31 101 ILE A N 1
ATOM 776 C CA . ILE A 1 101 ? 15.624 0.601 -7.149 1.00 84.31 101 ILE A CA 1
ATOM 777 C C . ILE A 1 101 ? 15.931 1.439 -5.910 1.00 84.31 101 ILE A C 1
ATOM 779 O O . ILE A 1 101 ? 15.671 1.016 -4.781 1.00 84.31 101 ILE A O 1
ATOM 783 N N . THR A 1 102 ? 16.482 2.629 -6.128 1.00 84.75 102 THR A N 1
ATOM 784 C CA . THR A 1 102 ? 16.737 3.609 -5.070 1.00 84.75 102 THR A CA 1
ATOM 785 C C . THR A 1 102 ? 15.573 4.586 -5.004 1.00 84.75 102 THR A C 1
ATOM 787 O O . THR A 1 102 ? 15.110 5.065 -6.039 1.00 84.75 102 THR A O 1
ATOM 790 N N . LYS A 1 103 ? 15.074 4.857 -3.795 1.00 84.31 103 LYS A N 1
ATOM 791 C CA . LYS A 1 103 ? 13.979 5.808 -3.553 1.00 84.31 103 LYS A CA 1
ATOM 792 C C . LYS A 1 103 ? 14.287 6.654 -2.310 1.00 84.31 103 LYS A C 1
ATOM 794 O O . LYS A 1 103 ? 14.636 6.063 -1.283 1.00 84.31 103 LYS A O 1
ATOM 799 N N . PRO A 1 104 ? 14.108 7.984 -2.331 1.00 82.50 104 PRO A N 1
ATOM 800 C CA . PRO A 1 104 ? 14.211 8.792 -1.118 1.00 82.50 104 PRO A CA 1
ATOM 801 C C . PRO A 1 104 ? 13.111 8.412 -0.124 1.00 82.50 104 PRO A C 1
ATOM 803 O O . PRO A 1 104 ? 11.994 8.078 -0.520 1.00 82.50 104 PRO A O 1
ATOM 806 N N . SER A 1 105 ? 13.404 8.467 1.176 1.00 79.25 105 SER A N 1
ATOM 807 C CA . SER A 1 105 ? 12.499 7.892 2.188 1.00 79.25 105 SER A CA 1
ATOM 808 C C . SER A 1 105 ? 11.193 8.666 2.377 1.00 79.25 105 SER A C 1
ATOM 810 O O . SER A 1 105 ? 10.168 8.056 2.692 1.00 79.25 105 SER A O 1
ATOM 812 N N . ASN A 1 106 ? 11.234 9.986 2.163 1.00 75.44 106 ASN A N 1
ATOM 813 C CA . ASN A 1 106 ? 10.115 10.908 2.385 1.00 75.44 106 ASN A CA 1
ATOM 814 C C . ASN A 1 106 ? 9.522 11.487 1.092 1.00 75.44 106 ASN A C 1
ATOM 816 O O . ASN A 1 106 ? 8.498 12.165 1.160 1.00 75.44 106 ASN A O 1
ATOM 820 N N . ASP A 1 107 ? 10.126 11.218 -0.069 1.00 66.44 107 ASP A N 1
ATOM 821 C CA . ASP A 1 107 ? 9.586 11.703 -1.338 1.00 66.44 107 ASP A CA 1
ATOM 822 C C . ASP A 1 107 ? 8.421 10.831 -1.818 1.00 66.44 107 ASP A C 1
ATOM 824 O O . ASP A 1 107 ? 8.279 9.641 -1.497 1.00 66.44 107 ASP A O 1
ATOM 828 N N . SER A 1 108 ? 7.577 11.459 -2.630 1.00 60.31 108 SER A N 1
ATOM 829 C CA . SER A 1 108 ? 6.426 10.856 -3.292 1.00 60.31 108 SER A CA 1
ATOM 830 C C . SER A 1 108 ? 6.442 11.206 -4.784 1.00 60.31 108 SER A C 1
ATOM 832 O O . SER A 1 108 ? 7.359 11.868 -5.270 1.00 60.31 108 SER A O 1
ATOM 834 N N . CYS A 1 109 ? 5.448 10.733 -5.540 1.00 58.78 109 CYS A N 1
ATOM 835 C CA . CYS A 1 109 ? 5.266 11.094 -6.954 1.00 58.78 109 CYS A CA 1
ATOM 836 C C . CYS A 1 109 ? 6.408 10.665 -7.900 1.00 58.78 109 CYS A C 1
ATOM 838 O O . CYS A 1 109 ? 6.536 11.203 -8.997 1.00 58.78 109 CYS A O 1
ATOM 840 N N . GLY A 1 110 ? 7.214 9.676 -7.510 1.00 57.62 110 GLY A N 1
ATOM 841 C CA . GLY A 1 110 ? 8.255 9.111 -8.371 1.00 57.62 110 GLY A CA 1
ATOM 842 C C . GLY A 1 110 ? 9.514 9.973 -8.530 1.00 57.62 110 GLY A C 1
ATOM 843 O O . GLY A 1 110 ? 10.362 9.646 -9.356 1.00 57.62 110 GLY A O 1
ATOM 844 N N . ALA A 1 111 ? 9.653 11.055 -7.759 1.00 59.16 111 ALA A N 1
ATOM 845 C CA . ALA A 1 111 ? 10.829 11.917 -7.812 1.00 59.16 111 ALA A CA 1
ATOM 846 C C . ALA A 1 111 ? 12.093 11.187 -7.324 1.00 59.16 111 ALA A C 1
ATOM 848 O O . ALA A 1 111 ? 12.044 10.422 -6.359 1.00 59.16 111 ALA A O 1
ATOM 849 N N . ASN A 1 112 ? 13.224 11.450 -7.988 1.00 65.50 112 ASN A N 1
ATOM 850 C CA . ASN A 1 112 ? 14.558 10.956 -7.616 1.00 65.50 112 ASN A CA 1
ATOM 851 C C . ASN A 1 112 ? 14.658 9.423 -7.479 1.00 65.50 112 ASN A C 1
ATOM 853 O O . ASN A 1 112 ? 15.429 8.909 -6.668 1.00 65.50 112 ASN A O 1
ATOM 857 N N . ILE A 1 113 ? 13.861 8.689 -8.261 1.00 73.31 113 ILE A N 1
ATOM 858 C CA . ILE A 1 113 ? 13.913 7.230 -8.325 1.00 73.31 113 ILE A CA 1
ATOM 859 C C . ILE A 1 113 ? 14.873 6.798 -9.428 1.00 73.31 113 ILE A C 1
ATOM 861 O O . ILE A 1 113 ? 14.709 7.187 -10.583 1.00 73.31 113 ILE A O 1
ATOM 865 N N . THR A 1 114 ? 15.806 5.912 -9.086 1.00 75.50 114 THR A N 1
ATOM 866 C CA . THR A 1 114 ? 16.755 5.338 -10.048 1.00 75.50 114 THR A CA 1
ATOM 867 C C . THR A 1 114 ? 16.697 3.819 -9.989 1.00 75.50 114 THR A C 1
ATOM 869 O O . THR A 1 114 ? 16.749 3.235 -8.906 1.00 75.50 114 THR A O 1
ATOM 872 N N . VAL A 1 115 ? 16.584 3.171 -11.151 1.00 73.81 115 VAL A N 1
ATOM 873 C CA . VAL A 1 115 ? 16.701 1.713 -11.283 1.00 73.81 115 VAL A CA 1
ATOM 874 C C . VAL A 1 115 ? 18.126 1.379 -11.709 1.00 73.81 115 VAL A C 1
ATOM 876 O O . VAL A 1 115 ? 18.634 1.910 -12.692 1.00 73.81 115 VAL A O 1
ATOM 879 N N . HIS A 1 116 ? 18.765 0.486 -10.967 1.00 72.75 116 HIS A N 1
ATOM 880 C CA . HIS A 1 116 ? 20.141 0.061 -11.155 1.00 72.75 116 HIS A CA 1
ATOM 881 C C . HIS A 1 116 ? 20.169 -1.382 -11.655 1.00 72.75 116 HIS A C 1
ATOM 883 O O . HIS A 1 116 ? 19.544 -2.270 -11.067 1.00 72.75 116 HIS A O 1
ATOM 889 N N . SER A 1 117 ? 20.913 -1.631 -12.732 1.00 64.38 117 SER A N 1
ATOM 890 C CA . SER A 1 117 ? 21.105 -2.985 -13.254 1.00 64.38 117 SER A CA 1
ATOM 891 C C . SER A 1 117 ? 22.299 -3.661 -12.588 1.00 64.38 117 SER A C 1
ATOM 893 O O . SER A 1 117 ? 23.361 -3.068 -12.416 1.00 64.38 117 SER A O 1
ATOM 895 N N . GLY A 1 118 ? 22.127 -4.933 -12.233 1.00 52.50 118 GLY A N 1
ATOM 896 C CA . GLY A 1 118 ? 23.069 -5.719 -11.437 1.00 52.50 118 GLY A CA 1
ATOM 897 C C . GLY A 1 118 ? 24.465 -5.969 -12.032 1.00 52.50 118 GLY A C 1
ATOM 898 O O . GLY A 1 118 ? 25.305 -6.579 -11.375 1.00 52.50 118 GLY A O 1
ATOM 899 N N . SER A 1 119 ? 24.749 -5.498 -13.252 1.00 45.44 119 SER A N 1
ATOM 900 C CA . SER A 1 119 ? 26.093 -5.519 -13.846 1.00 45.44 119 SER A CA 1
ATOM 901 C C . SER A 1 119 ? 26.975 -4.342 -13.421 1.00 45.44 119 SER A C 1
ATOM 903 O O . SER A 1 119 ? 28.153 -4.307 -13.778 1.00 45.44 119 SER A O 1
ATOM 905 N N . GLU A 1 120 ? 26.447 -3.356 -12.693 1.00 47.34 120 GLU A N 1
ATOM 906 C CA . GLU A 1 120 ? 27.273 -2.262 -12.203 1.00 47.34 120 GLU A CA 1
ATOM 907 C C . GLU A 1 120 ? 28.164 -2.740 -11.052 1.00 47.34 120 GLU A C 1
ATOM 909 O O . GLU A 1 120 ? 27.757 -2.809 -9.894 1.00 47.34 120 GLU A O 1
ATOM 914 N N . SER A 1 121 ? 29.446 -2.943 -11.363 1.00 43.16 121 SER A N 1
ATOM 915 C CA . SER A 1 121 ? 30.572 -2.958 -10.412 1.00 43.16 121 SER A CA 1
ATOM 916 C C . SER A 1 121 ? 30.537 -1.797 -9.390 1.00 43.16 121 SER A C 1
ATOM 918 O O . SER A 1 121 ? 31.272 -1.819 -8.398 1.00 43.16 121 SER A O 1
ATOM 920 N N . ALA A 1 122 ? 29.708 -0.777 -9.625 1.00 46.22 122 ALA A N 1
ATOM 921 C CA . ALA A 1 122 ? 29.484 0.366 -8.760 1.00 46.22 122 ALA A CA 1
ATOM 922 C C . ALA A 1 122 ? 28.485 0.116 -7.606 1.00 46.22 122 ALA A C 1
ATOM 924 O O . ALA A 1 122 ? 28.559 0.811 -6.590 1.00 46.22 122 ALA A O 1
ATOM 925 N N . LEU A 1 123 ? 27.613 -0.900 -7.707 1.00 52.00 123 LEU A N 1
ATOM 926 C CA . LEU A 1 123 ? 26.741 -1.347 -6.608 1.00 52.00 123 LEU A CA 1
ATOM 927 C C . LEU A 1 123 ? 27.569 -1.997 -5.486 1.00 52.00 123 LEU A C 1
ATOM 929 O O . LEU A 1 123 ? 27.356 -1.716 -4.308 1.00 52.00 123 LEU A O 1
ATOM 933 N N . SER A 1 124 ? 28.572 -2.801 -5.858 1.00 46.19 124 SER A N 1
ATOM 934 C CA . SER A 1 124 ? 29.466 -3.524 -4.940 1.00 46.19 124 SER A CA 1
ATOM 935 C C . SER A 1 124 ? 30.489 -2.636 -4.220 1.00 46.19 124 SER A C 1
ATOM 937 O O . SER A 1 124 ? 30.872 -2.935 -3.093 1.00 46.19 124 SER A O 1
ATOM 939 N N . SER A 1 125 ? 30.920 -1.520 -4.818 1.00 46.47 125 SER A N 1
ATOM 940 C CA . SER A 1 125 ? 31.767 -0.522 -4.135 1.00 46.47 125 SER A CA 1
ATOM 941 C C . SER A 1 125 ? 30.939 0.512 -3.354 1.00 46.47 125 SER A C 1
ATOM 943 O O . SER A 1 125 ? 31.472 1.314 -2.581 1.00 46.47 125 SER A O 1
ATOM 945 N N . GLY A 1 126 ? 29.618 0.520 -3.557 1.00 48.09 126 GLY A N 1
ATOM 946 C CA . GLY A 1 126 ? 28.698 1.562 -3.122 1.00 48.09 126 GLY A CA 1
ATOM 947 C C . GLY A 1 126 ? 28.906 2.904 -3.827 1.00 48.09 126 GLY A C 1
ATOM 948 O O . GLY A 1 126 ? 28.018 3.733 -3.752 1.00 48.09 126 GLY A O 1
ATOM 949 N N . SER A 1 127 ? 30.026 3.147 -4.517 1.00 46.8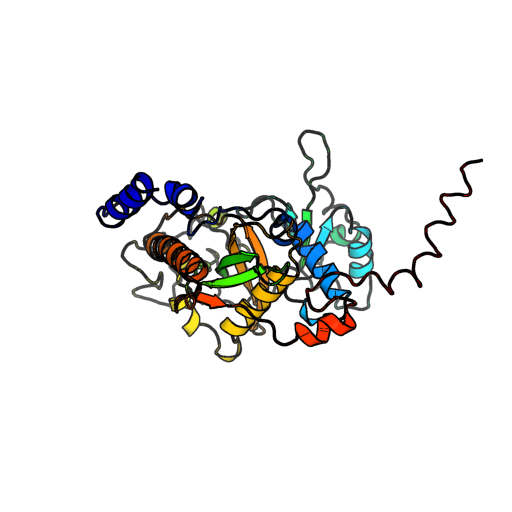8 127 SER A N 1
ATOM 950 C CA . SER A 1 127 ? 30.476 4.502 -4.872 1.00 46.88 127 SER A CA 1
ATOM 951 C C . SER A 1 127 ? 29.574 5.259 -5.848 1.00 46.88 127 SER A C 1
ATOM 953 O O . SER A 1 127 ? 29.606 6.479 -5.819 1.00 46.88 127 SER A O 1
ATOM 955 N N . SER A 1 128 ? 28.764 4.575 -6.666 1.00 48.84 128 SER A N 1
ATOM 956 C CA . SER A 1 128 ? 27.801 5.235 -7.573 1.00 48.84 128 SER A CA 1
ATOM 957 C C . SER A 1 128 ? 26.359 5.233 -7.055 1.00 48.84 128 SER A C 1
ATOM 959 O O . SER A 1 128 ? 25.549 6.014 -7.535 1.00 48.84 128 SER A O 1
ATOM 961 N N . LEU A 1 129 ? 26.034 4.400 -6.056 1.00 51.31 129 LEU A N 1
ATOM 962 C CA . LEU A 1 129 ? 24.815 4.560 -5.243 1.00 51.31 129 LEU A CA 1
ATOM 963 C C . LEU A 1 129 ? 24.982 5.648 -4.168 1.00 51.31 129 LEU A C 1
ATOM 965 O O . LEU A 1 129 ? 24.030 5.978 -3.466 1.00 51.31 129 LEU A O 1
ATOM 969 N N . LEU A 1 130 ? 26.218 6.122 -3.986 1.00 49.75 130 LEU A N 1
ATOM 970 C CA . LEU A 1 130 ? 26.686 6.937 -2.869 1.00 49.75 130 LEU A CA 1
ATOM 971 C C . LEU A 1 130 ? 26.640 8.438 -3.099 1.00 49.75 130 LEU A C 1
ATOM 973 O O . LEU A 1 130 ? 26.798 9.169 -2.120 1.00 49.75 130 LEU A O 1
ATOM 977 N N . ASP A 1 131 ? 26.340 8.895 -4.310 1.00 53.50 131 ASP A N 1
ATOM 978 C CA . ASP A 1 131 ? 25.881 10.269 -4.514 1.00 53.50 131 ASP A CA 1
ATOM 979 C C . ASP A 1 131 ? 24.417 10.368 -4.042 1.00 53.50 131 ASP A C 1
ATOM 981 O O . ASP A 1 131 ? 23.528 10.847 -4.743 1.00 53.50 131 ASP A O 1
ATOM 985 N N . LEU A 1 132 ? 24.147 9.837 -2.840 1.00 59.44 132 LEU A N 1
ATOM 986 C CA . LEU A 1 132 ? 22.902 10.046 -2.128 1.00 59.44 132 LEU A CA 1
ATOM 987 C C . LEU A 1 132 ? 22.764 11.548 -1.996 1.00 59.44 132 LEU A C 1
ATOM 989 O O . LEU A 1 132 ? 23.641 12.188 -1.403 1.00 59.44 132 LEU A O 1
ATOM 993 N N . ALA A 1 133 ? 21.681 12.065 -2.571 1.00 58.69 133 ALA A N 1
ATOM 994 C CA . ALA A 1 133 ? 21.364 13.476 -2.561 1.00 58.69 133 ALA A CA 1
ATOM 995 C C . ALA A 1 133 ? 21.632 14.038 -1.161 1.00 58.69 133 ALA A C 1
ATOM 997 O O . ALA A 1 133 ? 21.232 13.451 -0.152 1.00 58.69 133 ALA A O 1
ATOM 998 N N . GLN A 1 134 ? 22.400 15.116 -1.103 1.00 65.25 134 GLN A N 1
ATOM 999 C CA . GLN A 1 134 ? 22.613 15.838 0.135 1.00 65.25 134 GLN A CA 1
ATOM 1000 C C . GLN A 1 134 ? 21.525 16.897 0.256 1.00 65.25 134 GLN A C 1
ATOM 1002 O O . GLN A 1 134 ? 21.081 17.456 -0.750 1.00 65.25 134 GLN A O 1
ATOM 1007 N N . ASP A 1 135 ? 21.070 17.147 1.476 1.00 67.12 135 ASP A N 1
ATOM 1008 C CA . ASP A 1 135 ? 20.242 18.311 1.740 1.00 67.12 135 ASP A CA 1
ATOM 1009 C C . ASP A 1 135 ? 21.059 19.605 1.580 1.00 67.12 135 ASP A C 1
ATOM 1011 O O . ASP A 1 135 ? 22.270 19.599 1.337 1.00 67.12 135 ASP A O 1
ATOM 1015 N N . GLU A 1 136 ? 20.389 20.743 1.729 1.00 71.44 136 GLU A N 1
ATOM 1016 C CA . GLU A 1 136 ? 21.002 22.074 1.657 1.00 71.44 136 GLU A CA 1
ATOM 1017 C C . GLU A 1 136 ? 22.169 22.287 2.642 1.00 71.44 136 GLU A C 1
ATOM 1019 O O . GLU A 1 136 ? 22.987 23.184 2.441 1.00 71.44 136 GLU A O 1
ATOM 1024 N N . ASN A 1 137 ? 22.280 21.444 3.674 1.00 72.19 137 ASN A N 1
ATOM 1025 C CA . ASN A 1 137 ? 23.320 21.488 4.697 1.00 72.19 137 ASN A CA 1
ATOM 1026 C C . ASN A 1 137 ? 24.448 20.469 4.447 1.00 72.19 137 ASN A C 1
ATOM 1028 O O . ASN A 1 137 ? 25.352 20.340 5.276 1.00 72.19 137 ASN A O 1
ATOM 1032 N N . GLY A 1 138 ? 24.415 19.739 3.328 1.00 67.44 138 GLY A N 1
ATOM 1033 C CA . GLY A 1 138 ? 25.403 18.713 2.992 1.00 67.44 138 GLY A CA 1
ATOM 1034 C C . GLY A 1 138 ? 25.173 17.367 3.691 1.00 67.44 138 GLY A C 1
ATOM 1035 O O . GLY A 1 138 ? 26.025 16.481 3.599 1.00 67.44 138 GLY A O 1
ATOM 1036 N N . ALA A 1 139 ? 24.054 17.181 4.402 1.00 68.69 139 ALA A N 1
ATOM 1037 C CA . ALA A 1 139 ? 23.738 15.921 5.065 1.00 68.69 139 ALA A CA 1
ATOM 1038 C C . ALA A 1 139 ? 23.100 14.936 4.078 1.00 68.69 139 ALA A C 1
ATOM 1040 O O . ALA A 1 139 ? 22.243 15.304 3.281 1.00 68.69 139 ALA A O 1
ATOM 1041 N N . HIS A 1 140 ? 23.494 13.663 4.131 1.00 70.44 140 HIS A N 1
ATOM 1042 C CA . HIS A 1 140 ? 22.922 12.645 3.247 1.00 70.44 140 HIS A CA 1
ATOM 1043 C C . HIS A 1 140 ? 21.422 12.445 3.502 1.00 70.44 140 HIS A C 1
ATOM 1045 O O . HIS A 1 140 ? 21.007 12.167 4.629 1.00 70.44 140 HIS A O 1
ATOM 1051 N N . ILE A 1 141 ? 20.625 12.497 2.436 1.00 75.38 141 ILE A N 1
ATOM 1052 C CA . ILE A 1 141 ? 19.197 12.191 2.468 1.00 75.38 141 ILE A CA 1
ATOM 1053 C C . ILE A 1 141 ? 19.009 10.682 2.651 1.00 75.38 141 ILE A C 1
ATOM 1055 O O . ILE A 1 141 ? 19.471 9.867 1.844 1.00 75.38 141 ILE A O 1
ATOM 1059 N N . THR A 1 142 ? 18.285 10.302 3.707 1.00 83.62 142 THR A N 1
ATOM 1060 C CA . THR A 1 142 ? 17.930 8.903 3.967 1.00 83.62 142 THR A CA 1
ATOM 1061 C C . THR A 1 142 ? 17.137 8.340 2.795 1.00 83.62 142 THR A C 1
ATOM 1063 O O . THR A 1 142 ? 16.070 8.849 2.436 1.00 83.62 142 THR A O 1
ATOM 1066 N N . SER A 1 143 ? 17.617 7.238 2.234 1.00 86.12 143 SER A N 1
ATOM 1067 C CA . SER A 1 143 ? 17.011 6.581 1.075 1.00 86.12 143 SER A CA 1
ATOM 1068 C C . SER A 1 143 ? 16.890 5.086 1.318 1.00 86.12 143 SER A C 1
ATOM 1070 O O . SER A 1 143 ? 17.600 4.523 2.150 1.00 86.12 143 SER A O 1
ATOM 1072 N N . ILE A 1 144 ? 16.010 4.430 0.574 1.00 88.44 144 ILE A N 1
ATOM 1073 C CA . ILE A 1 144 ? 15.944 2.976 0.535 1.00 88.44 144 ILE A CA 1
ATOM 1074 C C . ILE A 1 144 ? 16.539 2.448 -0.767 1.00 88.44 144 ILE A C 1
ATOM 1076 O O . ILE A 1 144 ? 16.327 3.027 -1.831 1.00 88.44 144 ILE A O 1
ATOM 1080 N N . VAL A 1 145 ? 17.246 1.326 -0.671 1.00 87.81 145 VAL A N 1
ATOM 1081 C CA . VAL A 1 145 ? 17.669 0.498 -1.803 1.00 87.81 145 VAL A CA 1
ATOM 1082 C C . VAL A 1 145 ? 16.853 -0.784 -1.733 1.00 87.81 145 VAL A C 1
ATOM 1084 O O . VAL A 1 145 ? 17.014 -1.575 -0.804 1.00 87.81 145 VAL A O 1
ATOM 1087 N N . SER A 1 146 ? 15.928 -0.953 -2.671 1.00 89.00 146 SER A N 1
ATOM 1088 C CA . SER A 1 146 ? 14.951 -2.043 -2.682 1.00 89.00 146 SER A CA 1
ATOM 1089 C C . SER A 1 146 ? 15.136 -2.931 -3.906 1.00 89.00 146 SER A C 1
ATOM 1091 O O . SER A 1 146 ? 15.560 -2.456 -4.958 1.00 89.00 146 SER A O 1
ATOM 1093 N N . GLU A 1 147 ? 14.856 -4.222 -3.782 1.00 88.25 147 GLU A N 1
ATOM 1094 C CA . GLU A 1 147 ? 14.859 -5.150 -4.906 1.00 88.25 147 GLU A CA 1
ATOM 1095 C C . GLU A 1 147 ? 13.812 -4.701 -5.931 1.00 88.25 147 GLU A C 1
ATOM 1097 O O . GLU A 1 147 ? 12.638 -4.488 -5.613 1.00 88.25 147 GLU A O 1
ATOM 1102 N N . TYR A 1 148 ? 14.241 -4.521 -7.177 1.00 88.00 148 TYR A N 1
ATOM 1103 C CA . TYR A 1 148 ? 13.339 -4.162 -8.256 1.00 88.00 148 TYR A CA 1
ATOM 1104 C C . TYR A 1 148 ? 12.611 -5.410 -8.753 1.00 88.00 148 TYR A C 1
ATOM 1106 O O . TYR A 1 148 ? 13.227 -6.417 -9.106 1.00 88.00 148 TYR A O 1
ATOM 1114 N N . LEU A 1 149 ? 11.284 -5.326 -8.837 1.00 89.81 149 LEU A N 1
ATOM 1115 C CA . LEU A 1 149 ? 10.449 -6.381 -9.406 1.00 89.81 149 LEU A CA 1
ATOM 1116 C C . LEU A 1 149 ? 10.610 -6.407 -10.934 1.00 89.81 149 LEU A C 1
ATOM 1118 O O . LEU A 1 149 ? 9.801 -5.845 -11.667 1.00 89.81 149 LEU A O 1
ATOM 1122 N N . ALA A 1 150 ? 11.672 -7.072 -11.395 1.00 87.69 150 ALA A N 1
ATOM 1123 C CA . ALA A 1 150 ? 12.080 -7.168 -12.801 1.00 87.69 150 ALA A CA 1
ATOM 1124 C C . ALA A 1 150 ? 11.190 -8.084 -13.664 1.00 87.69 150 ALA A C 1
ATOM 1126 O O . ALA A 1 150 ? 11.343 -8.167 -14.880 1.00 87.69 150 ALA A O 1
ATOM 1127 N N . LYS A 1 151 ? 10.280 -8.832 -13.034 1.00 91.12 151 LYS A N 1
ATOM 1128 C CA . LYS A 1 151 ? 9.320 -9.706 -13.717 1.00 91.12 151 LYS A CA 1
ATOM 1129 C C . LYS A 1 151 ? 7.902 -9.413 -13.222 1.00 91.12 151 LYS A C 1
ATOM 1131 O O . LYS A 1 151 ? 7.321 -10.257 -12.538 1.00 91.12 151 LYS A O 1
ATOM 1136 N N . PRO A 1 152 ? 7.370 -8.205 -13.479 1.00 94.06 152 PRO A N 1
ATOM 1137 C CA . PRO A 1 152 ? 6.017 -7.853 -13.076 1.00 94.06 152 PRO A CA 1
ATOM 1138 C C . PRO A 1 152 ? 4.996 -8.649 -13.895 1.00 94.06 152 PRO A C 1
ATOM 1140 O O . PRO A 1 152 ? 5.241 -8.988 -15.056 1.00 94.06 152 PRO A O 1
ATOM 1143 N N . PHE A 1 153 ? 3.829 -8.918 -13.315 1.00 95.62 153 PHE A N 1
ATOM 1144 C CA . PHE A 1 153 ? 2.676 -9.292 -14.126 1.00 95.62 153 PHE A CA 1
ATOM 1145 C C . PHE A 1 153 ? 2.245 -8.071 -14.950 1.00 95.62 153 PHE A C 1
ATOM 1147 O O . PHE A 1 153 ? 2.223 -6.949 -14.446 1.00 95.62 153 PHE A O 1
ATOM 1154 N N . THR A 1 154 ? 1.938 -8.278 -16.229 1.00 93.75 154 THR A N 1
ATOM 1155 C CA . THR A 1 154 ? 1.559 -7.198 -17.149 1.00 93.75 154 THR A CA 1
ATOM 1156 C C . THR A 1 154 ? 0.205 -7.486 -17.771 1.00 93.75 154 THR A C 1
ATOM 1158 O O . THR A 1 154 ? -0.148 -8.640 -18.011 1.00 93.75 154 THR A O 1
ATOM 1161 N N . ILE A 1 155 ? -0.540 -6.427 -18.070 1.00 90.81 155 ILE A N 1
ATOM 1162 C CA . ILE A 1 155 ? -1.772 -6.491 -18.860 1.00 90.81 155 ILE A CA 1
ATOM 1163 C C . ILE A 1 155 ? -1.488 -5.742 -20.161 1.00 90.81 155 ILE A C 1
ATOM 1165 O O . ILE A 1 155 ? -0.950 -4.637 -20.141 1.00 90.81 155 ILE A O 1
ATOM 1169 N N . HIS A 1 156 ? -1.745 -6.388 -21.301 1.00 88.56 156 HIS A N 1
ATOM 1170 C CA . HIS A 1 156 ? -1.379 -5.892 -22.638 1.00 88.56 156 HIS A CA 1
ATOM 1171 C C . HIS A 1 156 ? 0.061 -5.338 -22.713 1.00 88.56 156 HIS A C 1
ATOM 1173 O O . HIS A 1 156 ? 0.299 -4.276 -23.281 1.00 88.56 156 HIS A O 1
ATOM 1179 N N . LYS A 1 157 ? 1.029 -6.059 -22.121 1.00 89.44 157 LYS A N 1
ATOM 1180 C CA . LYS A 1 157 ? 2.466 -5.708 -22.033 1.00 89.44 157 LYS A CA 1
ATOM 1181 C C . LYS A 1 157 ? 2.817 -4.481 -21.185 1.00 89.44 157 LYS A C 1
ATOM 1183 O O . LYS A 1 157 ? 3.993 -4.141 -21.101 1.00 89.44 157 LYS A O 1
ATOM 1188 N N . HIS A 1 158 ? 1.856 -3.833 -20.539 1.00 89.62 158 HIS A N 1
ATOM 1189 C CA . HIS A 1 158 ? 2.126 -2.679 -19.689 1.00 89.62 158 HIS A CA 1
ATOM 1190 C C . HIS A 1 158 ? 2.247 -3.107 -18.231 1.00 89.62 158 HIS A C 1
ATOM 1192 O O . HIS A 1 158 ? 1.465 -3.920 -17.724 1.00 89.62 158 HIS A O 1
ATOM 1198 N N . LYS A 1 159 ? 3.253 -2.547 -17.560 1.00 92.38 159 LYS A N 1
ATOM 1199 C CA . LYS A 1 159 ? 3.405 -2.644 -16.112 1.00 92.38 159 LYS A CA 1
ATOM 1200 C C . LYS A 1 159 ? 2.322 -1.805 -15.443 1.00 92.38 159 LYS A C 1
ATOM 1202 O O . LYS A 1 159 ? 1.969 -0.738 -15.946 1.00 92.38 159 LYS A O 1
ATOM 1207 N N . PHE A 1 160 ? 1.818 -2.272 -14.310 1.00 94.19 160 PHE A N 1
ATOM 1208 C CA . PHE A 1 160 ? 0.838 -1.535 -13.528 1.00 94.19 160 PHE A CA 1
ATOM 1209 C C . PHE A 1 160 ? 1.023 -1.771 -12.034 1.00 94.19 160 PHE A C 1
ATOM 1211 O O . PHE A 1 160 ? 1.606 -2.772 -11.621 1.00 94.19 160 PHE A O 1
ATOM 1218 N N . ASP A 1 161 ? 0.490 -0.860 -11.232 1.00 96.25 161 ASP A N 1
ATOM 1219 C CA . ASP A 1 161 ? 0.348 -1.037 -9.793 1.00 96.25 161 ASP A CA 1
ATOM 1220 C C . ASP A 1 161 ? -1.108 -0.810 -9.357 1.00 96.25 161 ASP A C 1
ATOM 1222 O O . ASP A 1 161 ? -1.906 -0.181 -10.056 1.00 96.25 161 ASP A O 1
ATOM 1226 N N . PHE A 1 162 ? -1.444 -1.341 -8.189 1.00 97.38 162 PHE A N 1
ATOM 1227 C CA . PHE A 1 162 ? -2.701 -1.115 -7.501 1.00 97.38 162 PHE A CA 1
ATOM 1228 C C . PHE A 1 162 ? -2.531 0.009 -6.486 1.00 97.38 162 PHE A C 1
ATOM 1230 O O . PHE A 1 162 ? -1.751 -0.127 -5.548 1.00 97.38 162 PHE A O 1
ATOM 1237 N N . ARG A 1 163 ? -3.349 1.052 -6.600 1.00 97.06 163 ARG A N 1
ATOM 1238 C CA . ARG A 1 163 ? -3.642 2.005 -5.531 1.00 97.06 163 ARG A CA 1
ATOM 1239 C C . ARG A 1 163 ? -4.896 1.537 -4.800 1.00 97.06 163 ARG A C 1
ATOM 1241 O O . ARG A 1 163 ? -6.017 1.748 -5.267 1.00 97.06 163 ARG A O 1
ATOM 1248 N N . LEU A 1 164 ? -4.691 0.916 -3.647 1.00 97.94 164 LEU A N 1
ATOM 1249 C CA . LEU A 1 164 ? -5.756 0.494 -2.739 1.00 97.94 164 LEU A CA 1
ATOM 1250 C C . LEU A 1 164 ? -5.977 1.553 -1.663 1.00 97.94 164 LEU A C 1
ATOM 1252 O O . LEU A 1 164 ? -5.047 2.275 -1.306 1.00 97.94 164 LEU A O 1
ATOM 1256 N N . TYR A 1 165 ? -7.191 1.627 -1.129 1.00 97.88 165 TYR A N 1
ATOM 1257 C CA . TYR A 1 165 ? -7.537 2.534 -0.038 1.00 97.88 165 TYR A CA 1
ATOM 1258 C C . TYR A 1 165 ? -7.921 1.735 1.202 1.00 97.88 165 TYR A C 1
ATOM 1260 O O . TYR A 1 165 ? -8.613 0.723 1.104 1.00 97.88 165 TYR A O 1
ATOM 1268 N N . ALA A 1 166 ? -7.472 2.179 2.372 1.00 97.31 166 ALA A N 1
ATOM 1269 C CA . ALA A 1 166 ? -7.824 1.540 3.629 1.00 97.31 166 ALA A CA 1
ATOM 1270 C C . ALA A 1 166 ? -8.015 2.553 4.757 1.00 97.31 166 ALA A C 1
ATOM 1272 O O . ALA A 1 166 ? -7.357 3.593 4.793 1.00 97.31 166 ALA A O 1
ATOM 1273 N N . VAL A 1 167 ? -8.891 2.217 5.701 1.00 95.88 167 VAL A N 1
ATOM 1274 C CA . VAL A 1 167 ? -9.098 2.982 6.933 1.00 95.88 167 VAL A CA 1
ATOM 1275 C C . VAL A 1 167 ? -8.491 2.225 8.102 1.00 95.88 167 VAL A C 1
ATOM 1277 O O . VAL A 1 167 ? -8.859 1.083 8.376 1.00 95.88 167 VAL A O 1
ATOM 1280 N N . LEU A 1 168 ? -7.572 2.880 8.805 1.00 93.56 168 LEU A N 1
ATOM 1281 C CA . LEU A 1 168 ? -6.990 2.403 10.051 1.00 93.56 168 LEU A CA 1
ATOM 1282 C C . LEU A 1 168 ? -7.690 3.090 11.221 1.00 93.56 168 LEU A C 1
ATOM 1284 O O . LEU A 1 168 ? -7.827 4.313 11.232 1.00 93.56 168 LEU A O 1
ATOM 1288 N N . VAL A 1 169 ? -8.107 2.320 12.222 1.00 90.62 169 VAL A N 1
ATOM 1289 C CA . VAL A 1 169 ? -8.666 2.846 13.475 1.00 90.62 169 VAL A CA 1
ATOM 1290 C C . VAL A 1 169 ? -8.020 2.145 14.665 1.00 90.62 169 VAL A C 1
ATOM 1292 O O . VAL A 1 169 ? -7.914 0.917 14.651 1.00 90.62 169 VAL A O 1
ATOM 1295 N N . PRO A 1 170 ? -7.616 2.865 15.724 1.00 86.94 170 PRO A N 1
ATOM 1296 C CA . PRO A 1 170 ? -7.228 2.230 16.973 1.00 86.94 170 PRO A CA 1
ATOM 1297 C C . PRO A 1 170 ? -8.383 1.394 17.530 1.00 86.94 170 PRO A C 1
ATOM 1299 O O . PRO A 1 170 ? -9.530 1.844 17.621 1.00 86.94 170 PRO A O 1
ATOM 1302 N N . SER A 1 171 ? -8.080 0.155 17.895 1.00 79.56 171 SER A N 1
ATOM 1303 C CA . SER A 1 171 ? -9.001 -0.718 18.605 1.00 79.56 171 SER A CA 1
ATOM 1304 C C . SER A 1 171 ? -9.254 -0.166 20.009 1.00 79.56 171 SER A C 1
ATOM 1306 O O . SER A 1 171 ? -8.347 0.311 20.684 1.00 79.56 171 SER A O 1
ATOM 1308 N N . LYS A 1 172 ? -10.501 -0.250 20.482 1.00 73.19 172 LYS A N 1
ATOM 1309 C CA . LYS A 1 172 ? -10.834 0.064 21.885 1.00 73.19 172 LYS A CA 1
ATOM 1310 C C . LYS A 1 172 ? -10.470 -1.074 22.842 1.00 73.19 172 LYS A C 1
ATOM 1312 O O . LYS A 1 172 ? -10.406 -0.857 24.044 1.00 73.19 172 LYS A O 1
ATOM 1317 N N . ALA A 1 173 ? -10.285 -2.282 22.310 1.00 68.94 173 ALA A N 1
ATOM 1318 C CA . ALA A 1 173 ? -10.036 -3.497 23.082 1.00 68.94 173 ALA A CA 1
ATOM 1319 C C . ALA A 1 173 ? -8.553 -3.903 23.102 1.00 68.94 173 ALA A C 1
ATOM 1321 O O . ALA A 1 173 ? -8.188 -4.831 23.814 1.00 68.94 173 ALA A O 1
ATOM 1322 N N . SER A 1 174 ? -7.708 -3.248 22.303 1.00 67.50 174 SER A N 1
ATOM 1323 C CA . SER A 1 174 ? -6.277 -3.538 22.199 1.00 67.50 174 SER A CA 1
ATOM 1324 C C . SER A 1 174 ? -5.517 -2.295 21.744 1.00 67.50 174 SER A C 1
ATOM 1326 O O . SER A 1 174 ? -6.086 -1.399 21.135 1.00 67.50 174 SER A O 1
ATOM 1328 N N . ASP A 1 175 ? -4.207 -2.272 21.925 1.00 64.69 175 ASP A N 1
ATOM 1329 C CA . ASP A 1 175 ? -3.288 -1.252 21.398 1.00 64.69 175 ASP A CA 1
ATOM 1330 C C . ASP A 1 175 ? -2.940 -1.451 19.910 1.00 64.69 175 ASP A C 1
ATOM 1332 O O . ASP A 1 175 ? -1.853 -1.111 19.453 1.00 64.69 175 ASP A O 1
ATOM 1336 N N . ARG A 1 176 ? -3.877 -2.003 19.134 1.00 72.81 176 ARG A N 1
ATOM 1337 C CA . ARG A 1 176 ? -3.681 -2.338 17.718 1.00 72.81 176 ARG A CA 1
ATOM 1338 C C . ARG A 1 176 ? -4.597 -1.535 16.823 1.00 72.81 176 ARG A C 1
ATOM 1340 O O . ARG A 1 176 ? -5.668 -1.101 17.242 1.00 72.81 176 ARG A O 1
ATOM 1347 N N . LEU A 1 177 ? -4.216 -1.440 15.558 1.00 86.75 177 LEU A N 1
ATOM 1348 C CA . LEU A 1 177 ? -5.069 -0.906 14.510 1.00 86.75 177 LEU A CA 1
ATOM 1349 C C . LEU A 1 177 ? -5.992 -1.997 13.962 1.00 86.75 177 LEU A C 1
ATOM 1351 O O . LEU A 1 177 ? -5.538 -3.070 13.567 1.00 86.75 177 LEU A O 1
ATOM 1355 N N . LEU A 1 178 ? -7.289 -1.706 13.903 1.00 89.25 178 LEU A N 1
ATOM 1356 C CA . LEU A 1 178 ? -8.193 -2.372 12.972 1.00 89.25 178 LEU A CA 1
ATOM 1357 C C . LEU A 1 178 ? -7.995 -1.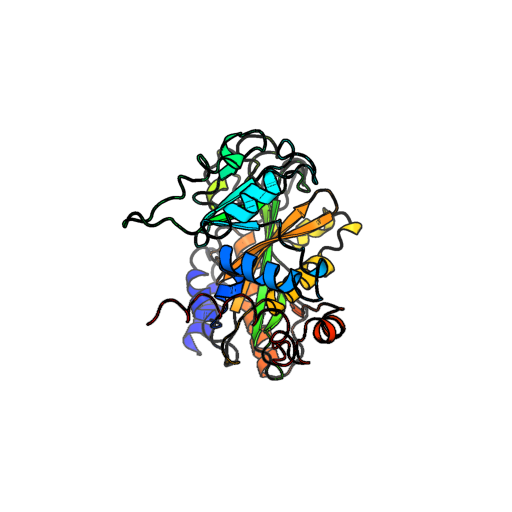722 11.606 1.00 89.25 178 LEU A C 1
ATOM 1359 O O . LEU A 1 178 ? -7.910 -0.495 11.514 1.00 89.25 178 LEU A O 1
ATOM 1363 N N . ALA A 1 179 ? -7.935 -2.535 10.558 1.00 93.00 179 ALA A N 1
ATOM 1364 C CA . ALA A 1 179 ? -7.692 -2.063 9.207 1.00 93.00 179 ALA A CA 1
ATOM 1365 C C . ALA A 1 179 ? -8.806 -2.536 8.275 1.00 93.00 179 ALA A C 1
ATOM 1367 O O . ALA A 1 179 ? -9.028 -3.735 8.133 1.00 93.00 179 ALA A O 1
ATOM 1368 N N . TYR A 1 180 ? -9.504 -1.598 7.647 1.00 95.56 180 TYR A N 1
ATOM 1369 C CA . TYR A 1 180 ? -10.605 -1.869 6.732 1.00 95.56 180 TYR A CA 1
ATOM 1370 C C . TYR A 1 180 ? -10.148 -1.581 5.308 1.00 95.56 180 TYR A C 1
ATOM 1372 O O . TYR A 1 180 ? -9.813 -0.442 4.993 1.00 95.56 180 TYR A O 1
ATOM 1380 N N . LEU A 1 181 ? -10.113 -2.607 4.459 1.00 96.75 181 LEU A N 1
ATOM 1381 C CA . LEU A 1 181 ? -9.794 -2.482 3.041 1.00 96.75 181 LEU A CA 1
ATOM 1382 C C . LEU A 1 181 ? -11.040 -2.059 2.266 1.00 96.75 181 LEU A C 1
ATOM 1384 O O . LEU A 1 181 ? -12.082 -2.713 2.368 1.00 96.75 181 LEU A O 1
ATOM 1388 N N . TYR A 1 182 ? -10.906 -0.998 1.479 1.00 97.38 182 TYR A N 1
ATOM 1389 C CA . TYR A 1 182 ? -11.942 -0.533 0.575 1.00 97.38 182 TYR A CA 1
ATOM 1390 C C . TYR A 1 182 ? -12.080 -1.462 -0.635 1.00 97.38 182 TYR A C 1
ATOM 1392 O O . TYR A 1 182 ? -11.078 -1.953 -1.156 1.00 97.38 182 TYR A O 1
ATOM 1400 N N . HIS A 1 183 ? -13.309 -1.728 -1.083 1.00 95.00 183 HIS A N 1
ATOM 1401 C CA . HIS A 1 183 ? -13.550 -2.687 -2.167 1.00 95.00 183 HIS A CA 1
ATOM 1402 C C . HIS A 1 183 ? -13.171 -2.166 -3.557 1.00 95.00 183 HIS A C 1
ATOM 1404 O O . HIS A 1 183 ? -12.885 -2.982 -4.431 1.00 95.00 183 HIS A O 1
ATOM 1410 N N . ASP A 1 184 ? -13.142 -0.853 -3.791 1.00 94.88 184 ASP A N 1
ATOM 1411 C CA . ASP A 1 184 ? -12.673 -0.278 -5.061 1.00 94.88 184 ASP A CA 1
ATOM 1412 C C . ASP A 1 184 ? -11.309 0.419 -4.891 1.00 94.88 184 ASP A C 1
ATOM 1414 O O . ASP A 1 184 ? -10.775 0.590 -3.795 1.00 94.88 184 ASP A O 1
ATOM 1418 N N . GLY A 1 185 ? -10.698 0.795 -6.004 1.00 95.75 185 GLY A N 1
ATOM 1419 C CA . GLY A 1 185 ? -9.366 1.383 -6.041 1.00 95.75 185 GLY A CA 1
ATOM 1420 C C . GLY A 1 185 ? -8.969 1.727 -7.465 1.00 95.75 185 GLY A C 1
ATOM 1421 O O . GLY A 1 185 ? -9.787 1.652 -8.379 1.00 95.75 185 GLY A O 1
ATOM 1422 N N . LEU A 1 186 ? -7.709 2.098 -7.666 1.00 94.19 186 LEU A N 1
ATOM 1423 C CA . LEU A 1 186 ? -7.193 2.423 -8.994 1.00 94.19 186 LEU A CA 1
ATOM 1424 C C . LEU A 1 186 ? -6.128 1.411 -9.404 1.00 94.19 186 LEU A C 1
ATOM 1426 O O . LEU A 1 186 ? -5.204 1.137 -8.645 1.00 94.19 186 LEU A O 1
ATOM 1430 N N . LEU A 1 187 ? -6.224 0.908 -10.628 1.00 94.38 187 LEU A N 1
ATOM 1431 C CA . LEU A 1 187 ? -5.092 0.333 -11.340 1.00 94.38 187 LEU A CA 1
ATOM 1432 C C . LEU A 1 187 ? -4.387 1.451 -12.093 1.00 94.38 187 LEU A C 1
ATOM 1434 O O . LEU A 1 187 ? -5.065 2.210 -12.776 1.00 94.38 187 LEU A O 1
ATOM 1438 N N . ARG A 1 188 ? -3.064 1.565 -11.983 1.00 92.19 188 ARG A N 1
ATOM 1439 C CA . ARG A 1 188 ? -2.279 2.620 -12.638 1.00 92.19 188 ARG A CA 1
ATOM 1440 C C . ARG A 1 188 ? -1.253 2.000 -13.564 1.00 92.19 188 ARG A C 1
ATOM 1442 O O . ARG A 1 188 ? -0.382 1.269 -13.102 1.00 92.19 188 ARG A O 1
ATOM 1449 N N . PHE A 1 189 ? -1.358 2.289 -14.852 1.00 89.88 189 PHE A N 1
ATOM 1450 C CA . PHE A 1 189 ? -0.483 1.747 -15.884 1.00 89.88 189 PHE A CA 1
ATOM 1451 C C . PHE A 1 189 ? 0.701 2.671 -16.160 1.00 89.88 189 PHE A C 1
ATOM 1453 O O . PHE A 1 189 ? 0.578 3.896 -16.122 1.00 89.88 189 PHE A O 1
ATOM 1460 N N . ALA A 1 190 ? 1.838 2.072 -16.505 1.00 87.56 190 ALA A N 1
ATOM 1461 C CA . ALA A 1 190 ? 2.889 2.777 -17.224 1.00 87.56 190 ALA A CA 1
ATOM 1462 C C . ALA A 1 190 ? 2.379 3.201 -18.614 1.00 87.56 190 ALA A C 1
ATOM 1464 O O . ALA A 1 190 ? 1.486 2.571 -19.182 1.00 87.56 190 ALA A O 1
ATOM 1465 N N . THR A 1 191 ? 2.943 4.273 -19.164 1.00 80.81 191 THR A N 1
ATOM 1466 C CA . THR A 1 191 ? 2.570 4.816 -20.487 1.00 80.81 191 THR A CA 1
ATOM 1467 C C . THR A 1 191 ? 3.226 4.106 -21.662 1.00 80.81 191 THR A C 1
ATOM 1469 O O . THR A 1 191 ? 2.749 4.227 -22.788 1.00 80.81 191 THR A O 1
ATOM 1472 N N . SER A 1 192 ? 4.294 3.353 -21.405 1.00 83.12 192 SER A N 1
ATOM 1473 C CA . SER A 1 192 ? 4.996 2.551 -22.406 1.00 83.12 192 SER A CA 1
ATOM 1474 C C . SER A 1 192 ? 4.961 1.064 -22.035 1.00 83.12 192 SER A C 1
ATOM 1476 O O . SER A 1 192 ? 4.906 0.728 -20.842 1.00 83.12 192 SER A O 1
ATOM 1478 N N . PRO A 1 193 ? 5.050 0.157 -23.024 1.00 86.69 193 PRO A N 1
ATOM 1479 C CA . PRO A 1 193 ? 5.250 -1.263 -22.778 1.00 86.69 193 PRO A CA 1
ATOM 1480 C C . PRO A 1 193 ? 6.454 -1.528 -21.867 1.00 86.69 193 PRO A C 1
ATOM 1482 O O . PRO A 1 193 ? 7.481 -0.848 -21.924 1.00 86.69 193 PRO A O 1
ATOM 1485 N N . TYR A 1 194 ? 6.341 -2.548 -21.019 1.00 86.88 194 TYR A N 1
ATOM 1486 C CA . TYR A 1 194 ? 7.419 -2.930 -20.119 1.00 86.88 194 TYR A CA 1
ATOM 1487 C C . TYR A 1 194 ? 8.657 -3.392 -20.905 1.00 86.88 194 TYR A C 1
ATOM 1489 O O . TYR A 1 194 ? 8.549 -4.214 -21.816 1.00 86.88 194 TYR A O 1
ATOM 1497 N N . GLY A 1 195 ? 9.831 -2.870 -20.538 1.00 80.25 195 GLY A N 1
ATOM 1498 C CA . GLY A 1 195 ? 11.094 -3.077 -21.258 1.00 80.25 195 GLY A CA 1
ATOM 1499 C C . GLY A 1 195 ? 11.428 -1.985 -22.283 1.00 80.25 195 GLY A C 1
ATOM 1500 O O . GLY A 1 195 ? 12.553 -1.954 -22.778 1.00 80.25 195 GLY A O 1
ATOM 1501 N N . GLU A 1 196 ? 10.498 -1.070 -22.570 1.00 81.94 196 GLU A N 1
ATOM 1502 C CA . GLU A 1 196 ? 10.749 0.142 -23.356 1.00 81.94 196 GLU A CA 1
ATOM 1503 C C . GLU A 1 196 ? 10.991 1.360 -22.447 1.00 81.94 196 GLU A C 1
ATOM 1505 O O . GLU A 1 196 ? 10.675 1.354 -21.253 1.00 81.94 196 GLU A O 1
ATOM 1510 N N . HIS A 1 197 ? 11.546 2.440 -23.009 1.00 72.75 197 HIS A N 1
ATOM 1511 C CA . HIS A 1 197 ? 11.770 3.682 -22.267 1.00 72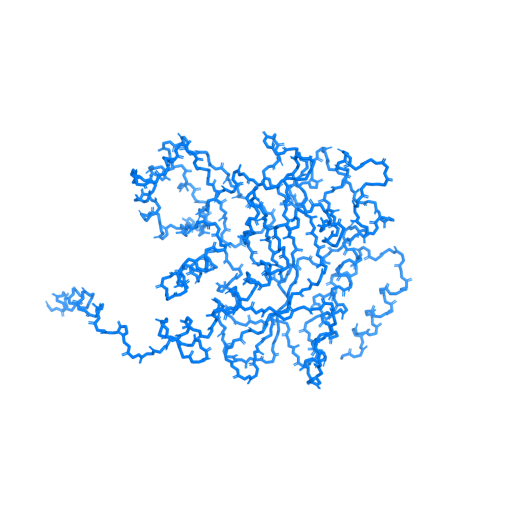.75 197 HIS A CA 1
ATOM 1512 C C . HIS A 1 197 ? 10.452 4.222 -21.679 1.00 72.75 197 HIS A C 1
ATOM 1514 O O . HIS A 1 197 ? 9.476 4.444 -22.397 1.00 72.75 197 HIS A O 1
ATOM 1520 N N . GLY A 1 198 ? 10.436 4.439 -20.360 1.00 67.38 198 GLY A N 1
ATOM 1521 C CA . GLY A 1 198 ? 9.252 4.895 -19.621 1.00 67.38 198 GLY A CA 1
ATOM 1522 C C . GLY A 1 198 ? 8.323 3.777 -19.125 1.00 67.38 198 GLY A C 1
ATOM 1523 O O . GLY A 1 198 ? 7.370 4.068 -18.412 1.00 67.38 198 GLY A O 1
ATOM 1524 N N . GLY A 1 199 ? 8.605 2.503 -19.428 1.00 70.94 199 GLY A N 1
ATOM 1525 C CA . GLY A 1 199 ? 7.788 1.360 -18.991 1.00 70.94 199 GLY A CA 1
ATOM 1526 C C . GLY A 1 199 ? 8.023 0.904 -17.542 1.00 70.94 199 GLY A C 1
ATOM 1527 O O . GLY A 1 199 ? 7.298 0.048 -17.033 1.00 70.94 199 GLY A O 1
ATOM 1528 N N . ASP A 1 200 ? 9.041 1.443 -16.863 1.00 75.31 200 ASP A N 1
ATOM 1529 C CA . ASP A 1 200 ? 9.456 0.991 -15.527 1.00 75.31 200 ASP A CA 1
ATOM 1530 C C . ASP A 1 200 ? 8.655 1.607 -14.370 1.00 75.31 200 ASP A C 1
ATOM 1532 O O . ASP A 1 200 ? 8.581 1.004 -13.289 1.00 75.31 200 ASP A O 1
ATOM 1536 N N . LEU A 1 201 ? 8.047 2.781 -14.575 1.00 77.25 201 LEU A N 1
ATOM 1537 C CA . LEU A 1 201 ? 7.378 3.565 -13.535 1.00 77.25 201 LEU A CA 1
ATOM 1538 C C . LEU A 1 201 ? 5.920 3.853 -13.908 1.00 77.25 201 LEU A C 1
ATOM 1540 O O . LEU A 1 201 ? 5.604 4.291 -15.009 1.00 77.25 201 LEU A O 1
ATOM 1544 N N . THR A 1 202 ? 5.031 3.646 -12.944 1.00 72.62 202 THR A N 1
ATOM 1545 C CA . THR A 1 202 ? 3.566 3.735 -13.085 1.00 72.62 202 THR A CA 1
ATOM 1546 C C . THR A 1 202 ? 2.984 4.998 -12.439 1.00 72.62 202 THR A C 1
ATOM 1548 O O . THR A 1 202 ? 1.778 5.236 -12.473 1.00 72.62 202 THR A O 1
ATOM 1551 N N . ASN A 1 203 ? 3.828 5.839 -11.826 1.00 75.56 203 ASN A N 1
ATOM 1552 C CA . ASN A 1 203 ? 3.396 7.064 -11.158 1.00 75.56 203 ASN A CA 1
ATOM 1553 C C . ASN A 1 203 ? 2.734 8.029 -12.150 1.00 75.56 203 ASN A C 1
ATOM 1555 O O . ASN A 1 203 ? 3.340 8.397 -13.155 1.00 75.56 203 ASN A O 1
ATOM 1559 N N . TYR A 1 204 ? 1.529 8.499 -11.817 1.00 63.72 204 TYR A N 1
ATOM 1560 C CA . TYR A 1 204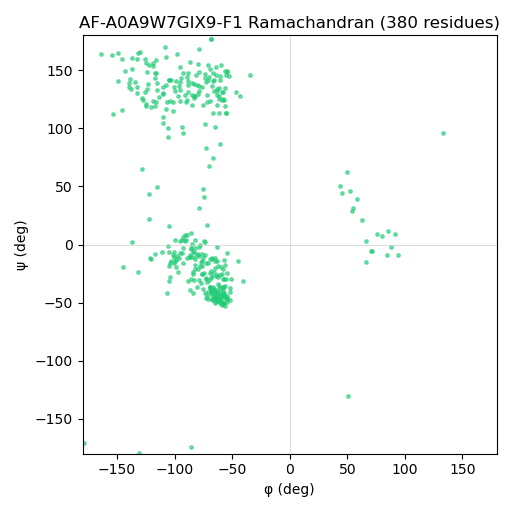 ? 0.772 9.451 -12.638 1.00 63.72 204 TYR A CA 1
ATOM 1561 C C . TYR A 1 204 ? 1.592 10.694 -13.011 1.00 63.72 204 TYR A C 1
ATOM 1563 O O . TYR A 1 204 ? 1.678 11.031 -14.180 1.00 63.72 204 TYR A O 1
ATOM 1571 N N . SER A 1 205 ? 2.270 11.314 -12.042 1.00 59.34 205 SER A N 1
ATOM 1572 C CA . SER A 1 205 ? 3.090 12.523 -12.227 1.00 59.34 205 SER A CA 1
ATOM 1573 C C . SER A 1 205 ? 4.212 12.381 -13.258 1.00 59.34 205 SER A C 1
ATOM 1575 O O . SER A 1 205 ? 4.598 13.367 -13.873 1.00 59.34 205 SER A O 1
ATOM 1577 N N . LEU A 1 206 ? 4.752 11.172 -13.438 1.00 61.56 206 LEU A N 1
ATOM 1578 C CA . LEU A 1 206 ? 5.780 10.901 -14.447 1.00 61.56 206 LEU A CA 1
ATOM 1579 C C . LEU A 1 206 ? 5.166 10.587 -15.814 1.00 61.56 206 LEU A C 1
ATOM 1581 O O . LEU A 1 206 ? 5.774 10.849 -16.846 1.00 61.56 206 LEU A O 1
ATOM 1585 N N . ASN A 1 207 ? 3.967 10.012 -15.807 1.00 62.94 207 ASN A N 1
ATOM 1586 C CA . ASN A 1 207 ? 3.285 9.514 -16.991 1.00 62.94 207 ASN A CA 1
ATOM 1587 C C . ASN A 1 207 ? 2.425 10.589 -17.677 1.00 62.94 207 ASN A C 1
ATOM 1589 O O . ASN A 1 207 ? 2.342 10.577 -18.899 1.00 62.94 207 ASN A O 1
ATOM 1593 N N . GLU A 1 208 ? 1.864 11.545 -16.928 1.00 60.47 208 GLU A N 1
ATOM 1594 C CA . GLU A 1 208 ? 1.025 12.651 -17.428 1.00 60.47 208 GLU A CA 1
ATOM 1595 C C . GLU A 1 208 ? 1.729 13.497 -18.500 1.00 60.47 208 GLU A C 1
ATOM 1597 O O . GLU A 1 208 ? 1.105 13.932 -19.459 1.00 60.47 208 GLU A O 1
ATOM 1602 N N . GLY A 1 209 ? 3.046 13.692 -18.379 1.00 57.41 209 GLY A N 1
ATOM 1603 C CA . GLY A 1 209 ? 3.840 14.443 -19.357 1.00 57.41 209 GLY A CA 1
ATOM 1604 C C . GLY A 1 209 ? 4.329 13.629 -20.560 1.00 57.41 209 GLY A C 1
ATOM 1605 O O . GLY A 1 209 ? 5.059 14.168 -21.394 1.00 57.41 209 GLY A O 1
ATOM 1606 N N . SER A 1 210 ? 4.012 12.334 -20.645 1.00 61.25 210 SER A N 1
ATOM 1607 C CA . SER A 1 210 ? 4.519 11.473 -21.718 1.00 61.25 210 SER A CA 1
ATOM 1608 C C . SER A 1 210 ? 3.739 11.667 -23.024 1.00 61.25 210 SER A C 1
ATOM 1610 O O . SER A 1 210 ? 2.536 11.907 -23.021 1.00 61.25 210 SER A O 1
ATOM 1612 N N . ALA A 1 211 ? 4.407 11.496 -24.169 1.00 62.31 211 ALA A N 1
ATOM 1613 C CA . ALA A 1 211 ? 3.758 11.595 -25.483 1.00 62.31 211 ALA A CA 1
ATOM 1614 C C . ALA A 1 211 ? 2.695 10.504 -25.726 1.00 62.31 211 ALA A C 1
ATOM 1616 O O . ALA A 1 211 ? 1.831 10.669 -26.582 1.00 62.31 211 ALA A O 1
ATOM 1617 N N . ASN A 1 212 ? 2.770 9.403 -24.973 1.00 63.84 212 ASN A N 1
ATOM 1618 C CA . ASN A 1 212 ? 1.816 8.299 -25.023 1.00 63.84 212 ASN A CA 1
ATOM 1619 C C . ASN A 1 212 ? 0.699 8.453 -23.983 1.00 63.84 212 ASN A C 1
ATOM 1621 O O . ASN A 1 212 ? -0.121 7.546 -23.852 1.00 63.84 212 ASN A O 1
ATOM 1625 N N . PHE A 1 213 ? 0.677 9.566 -23.237 1.00 65.12 213 PHE A N 1
ATOM 1626 C CA . PHE A 1 213 ? -0.356 9.817 -22.251 1.00 65.12 213 PHE A CA 1
ATOM 1627 C C . PHE A 1 213 ? -1.695 10.074 -22.932 1.00 65.12 213 PHE A C 1
ATOM 1629 O O . PHE A 1 213 ? -1.832 10.983 -23.752 1.00 65.12 213 PHE A O 1
ATOM 1636 N N . VAL A 1 214 ? -2.696 9.286 -22.569 1.00 65.38 214 VAL A N 1
ATOM 1637 C CA . VAL A 1 214 ? -4.073 9.478 -22.996 1.00 65.38 214 VAL A CA 1
ATOM 1638 C C . VAL A 1 214 ? -4.917 9.760 -21.762 1.00 65.38 214 VAL A C 1
ATOM 1640 O O . VAL A 1 214 ? -4.992 8.947 -20.837 1.00 65.38 214 VAL A O 1
ATOM 1643 N N . GLU A 1 215 ? -5.535 10.940 -21.752 1.00 63.94 215 GLU A N 1
ATOM 1644 C CA . GLU A 1 215 ? -6.463 11.339 -20.700 1.00 63.94 215 GLU A CA 1
ATOM 1645 C C . GLU A 1 215 ? -7.656 10.380 -20.630 1.00 63.94 215 GLU A C 1
ATOM 1647 O O . GLU A 1 215 ? -8.177 9.909 -21.645 1.00 63.94 215 GLU A O 1
ATOM 1652 N N . ASP A 1 216 ? -8.092 10.097 -19.404 1.00 66.44 216 ASP A N 1
ATOM 1653 C CA . ASP A 1 216 ? -9.264 9.262 -19.171 1.00 66.44 216 ASP A CA 1
ATOM 1654 C C . ASP A 1 216 ? -10.523 9.970 -19.702 1.00 66.44 216 ASP A C 1
ATOM 1656 O O . ASP A 1 216 ? -10.786 11.128 -19.374 1.00 66.44 216 ASP A O 1
ATOM 1660 N N . ASP A 1 217 ? -11.343 9.247 -20.466 1.00 68.75 217 ASP A N 1
ATOM 1661 C CA . ASP A 1 217 ? -12.655 9.727 -20.910 1.00 68.75 217 ASP A CA 1
ATOM 1662 C C . ASP A 1 217 ? -13.569 9.968 -19.695 1.00 68.75 217 ASP A C 1
ATOM 1664 O O . ASP A 1 217 ? -13.867 9.044 -18.932 1.00 68.75 217 ASP A O 1
ATOM 1668 N N . GLU A 1 218 ? -14.038 11.208 -19.512 1.00 66.31 218 GLU A N 1
ATOM 1669 C CA . GLU A 1 218 ? -14.918 11.581 -18.397 1.00 66.31 218 GLU A CA 1
ATOM 1670 C C . GLU A 1 218 ? -16.224 10.776 -18.363 1.00 66.31 218 GLU A C 1
ATOM 1672 O O . GLU A 1 218 ? -16.796 10.586 -17.288 1.00 66.31 218 GLU A O 1
ATOM 1677 N N . ASN A 1 219 ? -16.673 10.255 -19.508 1.00 68.94 219 ASN A N 1
ATOM 1678 C CA . ASN A 1 219 ? -17.883 9.441 -19.616 1.00 68.94 219 ASN A CA 1
ATOM 1679 C C . ASN A 1 219 ? -17.618 7.940 -19.445 1.00 68.94 219 ASN A C 1
ATOM 1681 O O . ASN A 1 219 ? -18.544 7.136 -19.566 1.00 68.94 219 ASN A O 1
ATOM 1685 N N . ASN A 1 220 ? -16.376 7.545 -19.159 1.00 73.06 220 ASN A N 1
ATOM 1686 C CA . ASN A 1 220 ? -15.989 6.157 -18.982 1.00 73.06 220 ASN A CA 1
ATOM 1687 C C . ASN A 1 220 ? -15.750 5.822 -17.497 1.00 73.06 220 ASN A C 1
ATOM 1689 O O . ASN A 1 220 ? -14.628 5.934 -16.997 1.00 73.06 220 ASN A O 1
ATOM 1693 N N . PRO A 1 221 ? -16.773 5.330 -16.775 1.00 71.62 221 PRO A N 1
ATOM 1694 C CA . PRO A 1 221 ? -16.681 5.076 -15.337 1.00 71.62 221 PRO A CA 1
ATOM 1695 C C . PRO A 1 221 ? -15.758 3.904 -14.967 1.00 71.62 221 PRO A C 1
ATOM 1697 O O . PRO A 1 221 ? -15.457 3.723 -13.788 1.00 71.62 221 PRO A O 1
ATOM 1700 N N . SER A 1 222 ? -15.344 3.093 -15.946 1.00 75.12 222 SER A N 1
ATOM 1701 C CA . SER A 1 222 ? -14.486 1.917 -15.749 1.00 75.12 222 SER A CA 1
ATOM 1702 C C . SER A 1 222 ? -13.006 2.193 -16.028 1.00 75.12 222 SER A C 1
ATOM 1704 O O . SER A 1 222 ? -12.137 1.476 -15.531 1.00 75.12 222 SER A O 1
ATOM 1706 N N . GLY A 1 223 ? -12.720 3.215 -16.840 1.00 73.12 223 GLY A N 1
ATOM 1707 C CA . GLY A 1 223 ? -11.413 3.429 -17.455 1.00 73.12 223 GLY A CA 1
ATOM 1708 C C . GLY A 1 223 ? -11.069 2.433 -18.572 1.00 73.12 223 GLY A C 1
ATOM 1709 O O . GLY A 1 223 ? -10.053 2.614 -19.231 1.00 73.12 223 GLY A O 1
ATOM 1710 N N . LEU A 1 224 ? -11.880 1.403 -18.846 1.00 76.56 224 LEU A N 1
ATOM 1711 C CA . LEU A 1 224 ? -11.588 0.415 -19.893 1.00 76.56 224 LEU A CA 1
ATOM 1712 C C . LEU A 1 224 ? -11.793 0.992 -21.305 1.00 76.56 224 LEU A C 1
ATOM 1714 O O . LEU A 1 224 ? -12.748 1.737 -21.518 1.00 76.56 224 LEU A O 1
ATOM 1718 N N . PRO A 1 225 ? -10.974 0.629 -22.308 1.00 66.56 225 PRO A N 1
ATOM 1719 C CA . PRO A 1 225 ? -11.172 1.097 -23.679 1.00 66.56 225 PRO A CA 1
ATOM 1720 C C . PRO A 1 225 ? -12.559 0.712 -24.225 1.00 66.56 225 PRO A C 1
ATOM 1722 O O . PRO A 1 225 ? -12.951 -0.450 -24.175 1.00 66.56 225 PRO A O 1
ATOM 1725 N N . THR A 1 226 ? -13.287 1.666 -24.813 1.00 64.38 226 THR A N 1
ATOM 1726 C CA . THR A 1 226 ? -14.666 1.458 -25.307 1.00 64.38 226 THR A CA 1
ATOM 1727 C C . THR A 1 226 ? -14.765 0.684 -26.625 1.00 64.38 226 THR A C 1
ATOM 1729 O O . THR A 1 226 ? -15.836 0.190 -26.964 1.00 64.38 226 THR A O 1
ATOM 1732 N N . SER A 1 227 ? -13.676 0.592 -27.395 1.00 58.00 227 SER A N 1
ATOM 1733 C CA . SER A 1 227 ? -13.695 0.054 -28.770 1.00 58.00 227 SER A CA 1
ATOM 1734 C C . SER A 1 227 ? -12.612 -0.979 -29.081 1.00 58.00 227 SER A C 1
ATOM 1736 O O . SER A 1 227 ? -12.802 -1.781 -29.991 1.00 58.00 227 SER A O 1
ATOM 1738 N N . ASN A 1 228 ? -11.490 -0.987 -28.353 1.00 59.19 228 ASN A N 1
ATOM 1739 C CA . ASN A 1 228 ? -10.454 -2.004 -28.514 1.00 59.19 228 ASN A CA 1
ATOM 1740 C C . ASN A 1 228 ? -9.650 -2.191 -27.223 1.00 59.19 228 ASN A C 1
ATOM 1742 O O . ASN A 1 228 ? -8.897 -1.301 -26.826 1.00 59.19 228 ASN A O 1
ATOM 1746 N N . LEU A 1 229 ? -9.800 -3.363 -26.609 1.00 58.62 229 LEU A N 1
ATOM 1747 C CA . LEU A 1 229 ? -9.111 -3.743 -25.380 1.00 58.62 229 LEU A CA 1
ATOM 1748 C C . LEU A 1 229 ? -7.602 -3.956 -25.595 1.00 58.62 229 LEU A C 1
ATOM 1750 O O . LEU A 1 229 ? -6.824 -3.745 -24.673 1.00 58.62 229 LEU A O 1
ATOM 1754 N N . ASP A 1 230 ? -7.176 -4.271 -26.825 1.00 54.12 230 ASP A N 1
ATOM 1755 C CA . ASP A 1 230 ? -5.764 -4.498 -27.166 1.00 54.12 230 ASP A CA 1
ATOM 1756 C C . ASP A 1 230 ? -4.927 -3.212 -27.196 1.00 54.12 230 ASP A C 1
ATOM 1758 O O . ASP A 1 230 ? -3.697 -3.264 -27.162 1.00 54.12 230 ASP A O 1
ATOM 1762 N N . SER A 1 231 ? -5.578 -2.047 -27.241 1.00 57.12 231 SER A N 1
ATOM 1763 C CA . SER A 1 231 ? -4.926 -0.754 -27.065 1.00 57.12 231 SER A CA 1
ATOM 1764 C C . SER A 1 231 ? -5.274 -0.216 -25.682 1.00 57.12 231 SER A C 1
ATOM 1766 O O . SER A 1 231 ? -6.361 0.336 -25.499 1.00 57.12 231 SER A O 1
ATOM 1768 N N . LEU A 1 232 ? -4.362 -0.360 -24.716 1.00 62.28 232 LEU A N 1
ATOM 1769 C CA . LEU A 1 232 ? -4.395 0.393 -23.457 1.00 62.28 232 LEU A CA 1
ATOM 1770 C C . LEU A 1 232 ? -4.299 1.886 -23.800 1.00 62.28 232 LEU A C 1
ATOM 1772 O O . LEU A 1 232 ? -3.220 2.453 -23.912 1.00 62.28 232 LEU A O 1
ATOM 1776 N N . LYS A 1 233 ? -5.452 2.501 -24.062 1.00 60.09 233 LYS A N 1
ATOM 1777 C CA . LYS A 1 233 ? -5.601 3.935 -24.336 1.00 60.09 233 LYS A CA 1
ATOM 1778 C C . LYS A 1 233 ? -5.865 4.726 -23.060 1.00 60.09 233 LYS A C 1
ATOM 1780 O O . LYS A 1 233 ? -6.270 5.865 -23.150 1.00 60.09 233 LYS A O 1
ATOM 1785 N N . THR A 1 234 ? -5.765 4.122 -21.886 1.00 68.06 234 THR A N 1
ATOM 1786 C CA . THR A 1 234 ? -6.036 4.790 -20.613 1.00 68.06 234 THR A CA 1
ATOM 1787 C C . THR A 1 234 ? -4.981 4.356 -19.614 1.00 68.06 234 THR A C 1
ATOM 1789 O O . THR A 1 234 ? -4.555 3.199 -19.606 1.00 68.06 234 THR A O 1
ATOM 1792 N N . HIS A 1 235 ? -4.544 5.286 -18.767 1.00 79.69 235 HIS A N 1
ATOM 1793 C CA . HIS A 1 235 ? -3.512 5.004 -17.764 1.00 79.69 235 HIS A CA 1
ATOM 1794 C C . HIS A 1 235 ? -4.090 4.584 -16.419 1.00 79.69 235 HIS A C 1
ATOM 1796 O O . HIS A 1 235 ? -3.327 4.263 -15.504 1.00 79.69 235 HIS A O 1
ATOM 1802 N N . LYS A 1 236 ? -5.422 4.570 -16.282 1.00 87.81 236 LYS A N 1
ATOM 1803 C CA . LYS A 1 236 ? -6.106 4.148 -15.065 1.00 87.81 236 LYS A CA 1
ATOM 1804 C C . LYS A 1 236 ? -7.347 3.318 -15.350 1.00 87.81 236 LYS A C 1
ATOM 1806 O O . LYS A 1 236 ? -8.178 3.715 -16.157 1.00 87.81 236 LYS A O 1
ATOM 1811 N N . TRP A 1 237 ? -7.516 2.229 -14.605 1.00 91.31 237 TRP A N 1
ATOM 1812 C CA . TRP A 1 237 ? -8.771 1.467 -14.527 1.00 91.31 237 TRP A CA 1
ATOM 1813 C C . TRP A 1 237 ? -9.299 1.475 -13.094 1.00 91.31 237 TRP A C 1
ATOM 1815 O O . TRP A 1 237 ? -8.519 1.620 -12.148 1.00 91.31 237 TRP A O 1
ATOM 1825 N N . SER A 1 238 ? -10.609 1.286 -12.906 1.00 93.06 238 SER A N 1
ATOM 1826 C CA . SER A 1 238 ? -11.101 0.922 -11.572 1.00 93.06 238 SER A CA 1
ATOM 1827 C C . SER A 1 238 ? -10.608 -0.473 -11.197 1.00 93.06 238 SER A C 1
ATOM 1829 O O . SER A 1 238 ? -10.477 -1.347 -12.061 1.00 93.06 238 SER A O 1
ATOM 1831 N N . LEU A 1 239 ? -10.369 -0.707 -9.906 1.00 94.75 239 LEU A N 1
ATOM 1832 C CA . LEU A 1 239 ? -9.978 -2.022 -9.401 1.00 94.75 239 LEU A CA 1
ATOM 1833 C C . LEU A 1 239 ? -10.999 -3.078 -9.824 1.00 94.75 239 LEU A C 1
ATOM 1835 O O . LEU A 1 239 ? -10.625 -4.110 -10.370 1.00 94.75 239 LEU A O 1
ATOM 1839 N N . GLN A 1 240 ? -12.286 -2.781 -9.650 1.00 92.19 240 GLN A N 1
ATOM 1840 C CA . GLN A 1 240 ? -13.373 -3.693 -10.011 1.00 92.19 240 GLN A CA 1
ATOM 1841 C C . GLN A 1 240 ? -13.357 -4.090 -11.493 1.00 92.19 240 GLN A C 1
ATOM 1843 O O . GLN A 1 240 ? -13.616 -5.244 -11.826 1.00 92.19 240 GLN A O 1
ATOM 1848 N N . SER A 1 241 ? -12.990 -3.164 -12.381 1.00 90.25 241 SER A N 1
ATOM 1849 C CA . SER A 1 241 ? -12.880 -3.440 -13.819 1.00 90.25 241 SER A CA 1
ATOM 1850 C C . SER A 1 241 ? -11.622 -4.234 -14.172 1.00 90.25 241 SER A C 1
ATOM 1852 O O . SER A 1 241 ? -11.601 -4.934 -15.181 1.00 90.25 241 SER A O 1
ATOM 1854 N N . ALA A 1 242 ? -10.578 -4.144 -13.345 1.00 90.81 242 ALA A N 1
ATOM 1855 C CA . ALA A 1 242 ? -9.313 -4.839 -13.537 1.00 90.81 242 ALA A CA 1
ATOM 1856 C C . ALA A 1 242 ? -9.317 -6.285 -13.021 1.00 90.81 242 ALA A C 1
ATOM 1858 O O . ALA A 1 242 ? -8.613 -7.124 -13.579 1.00 90.81 242 ALA A O 1
ATOM 1859 N N . LEU A 1 243 ? -10.097 -6.600 -11.978 1.00 92.00 243 LEU A N 1
ATOM 1860 C CA . LEU A 1 243 ? -10.123 -7.940 -11.370 1.00 92.00 243 LEU A CA 1
ATOM 1861 C C . LEU A 1 243 ? -10.344 -9.087 -12.380 1.00 92.00 243 LEU A C 1
ATOM 1863 O O . LEU A 1 243 ? -9.631 -10.083 -12.268 1.00 92.00 243 LEU A O 1
ATOM 1867 N N . PRO A 1 244 ? -11.232 -8.976 -13.394 1.00 92.31 244 PRO A N 1
ATOM 1868 C CA . PRO A 1 244 ? -11.417 -10.029 -14.399 1.00 92.31 244 PRO A CA 1
ATOM 1869 C C . PRO A 1 244 ? -10.182 -10.333 -15.263 1.00 92.31 244 PRO A C 1
ATOM 1871 O O . PRO A 1 244 ? -10.129 -11.386 -15.892 1.00 92.31 244 PRO A O 1
ATOM 1874 N N . PHE A 1 245 ? -9.200 -9.427 -15.313 1.00 91.81 245 PHE A N 1
ATOM 1875 C CA . PHE A 1 245 ? -7.952 -9.604 -16.064 1.00 91.81 245 PHE A CA 1
ATOM 1876 C C . PHE A 1 245 ? -6.873 -10.335 -15.262 1.00 91.81 245 PHE A C 1
ATOM 1878 O O . PHE A 1 245 ? -5.840 -10.716 -15.815 1.00 91.81 245 PHE A O 1
ATOM 1885 N N . LEU A 1 246 ? -7.087 -10.522 -13.959 1.00 94.38 246 LEU A N 1
ATOM 1886 C CA . LEU A 1 246 ? -6.167 -11.253 -13.103 1.00 94.38 246 LEU A CA 1
ATOM 1887 C C . LEU A 1 246 ? -6.457 -12.757 -13.193 1.00 94.38 246 LEU A C 1
ATOM 1889 O O . LEU A 1 246 ? -7.622 -13.162 -13.161 1.00 94.38 246 LEU A O 1
ATOM 1893 N N . PRO A 1 247 ? -5.425 -13.617 -13.252 1.00 95.62 247 PRO A N 1
ATOM 1894 C CA . PRO A 1 247 ? -5.624 -15.052 -13.117 1.00 95.62 247 PRO A CA 1
ATOM 1895 C C . PRO A 1 247 ? -6.340 -15.369 -11.793 1.00 95.62 247 PRO A C 1
ATOM 1897 O O . PRO A 1 247 ? -5.914 -14.866 -10.752 1.00 95.62 247 PRO A O 1
ATOM 1900 N N . PRO A 1 248 ? -7.367 -16.241 -11.773 1.00 92.88 248 PRO A N 1
ATOM 1901 C CA . PRO A 1 248 ? -8.072 -16.585 -10.534 1.00 92.88 248 PRO A CA 1
ATOM 1902 C C . PRO A 1 248 ? -7.149 -17.106 -9.421 1.00 92.88 248 PRO A C 1
ATOM 1904 O O . PRO A 1 248 ? -7.403 -16.881 -8.242 1.00 92.88 248 PRO A O 1
ATOM 1907 N N . SER A 1 249 ? -6.039 -17.754 -9.791 1.00 95.12 249 SER A N 1
ATOM 1908 C CA . SER A 1 249 ? -5.021 -18.256 -8.862 1.00 95.12 249 SER A CA 1
ATOM 1909 C C . SER A 1 249 ? -4.237 -17.165 -8.128 1.00 95.12 249 SER A C 1
ATOM 1911 O O . SER A 1 249 ? -3.507 -17.487 -7.198 1.00 95.12 249 SER A O 1
ATOM 1913 N N . PHE A 1 250 ? -4.339 -15.898 -8.540 1.00 95.62 250 PHE A N 1
ATOM 1914 C CA . PHE A 1 250 ? -3.650 -14.792 -7.873 1.00 95.62 250 PHE A CA 1
ATOM 1915 C C . PHE A 1 250 ? -4.331 -14.393 -6.563 1.00 95.62 250 PHE A C 1
ATOM 1917 O O . PHE A 1 250 ? -3.724 -13.666 -5.791 1.00 95.62 250 PHE A O 1
ATOM 1924 N N . ASP A 1 251 ? -5.565 -14.833 -6.299 1.00 94.50 251 ASP A N 1
ATOM 1925 C CA . ASP A 1 251 ? -6.242 -14.655 -5.006 1.00 94.50 251 ASP A CA 1
ATOM 1926 C C . ASP A 1 251 ? -6.073 -13.242 -4.397 1.00 94.50 251 ASP A C 1
ATOM 1928 O O . ASP A 1 251 ? -5.633 -13.044 -3.259 1.00 94.50 251 ASP A O 1
ATOM 1932 N N . PHE A 1 252 ? -6.347 -12.226 -5.225 1.00 95.56 252 PHE A N 1
ATOM 1933 C CA . PHE A 1 252 ? -5.994 -10.834 -4.941 1.00 95.56 252 PHE A CA 1
ATOM 1934 C C . PHE A 1 252 ? -6.530 -10.350 -3.591 1.00 95.56 252 PHE A C 1
ATOM 1936 O O . PHE A 1 252 ? -5.807 -9.706 -2.832 1.00 95.56 252 PHE A O 1
ATOM 1943 N N . HIS A 1 253 ? -7.786 -10.673 -3.283 1.00 92.00 253 HIS A N 1
ATOM 1944 C CA . HIS A 1 253 ? -8.451 -10.179 -2.085 1.00 92.00 253 HIS A CA 1
ATOM 1945 C C . HIS A 1 253 ? -7.788 -10.690 -0.797 1.00 92.00 253 HIS A C 1
ATOM 1947 O O . HIS A 1 253 ? -7.514 -9.903 0.113 1.00 92.00 253 HIS A O 1
ATOM 1953 N N . ASN A 1 254 ? -7.469 -11.986 -0.731 1.00 91.25 254 ASN A N 1
ATOM 1954 C CA . ASN A 1 254 ? -6.810 -12.574 0.435 1.00 91.25 254 ASN A CA 1
ATOM 1955 C C . ASN A 1 254 ? -5.377 -12.056 0.590 1.00 91.25 254 ASN A C 1
ATOM 1957 O O . ASN A 1 254 ? -4.952 -11.742 1.702 1.00 91.25 254 ASN A O 1
ATOM 1961 N N . GLN A 1 255 ? -4.634 -11.894 -0.512 1.00 94.94 255 GLN A N 1
ATOM 1962 C CA . GLN A 1 255 ? -3.293 -11.309 -0.445 1.00 94.94 255 GLN A CA 1
ATOM 1963 C C . GLN A 1 255 ? -3.334 -9.842 0.011 1.00 94.94 255 GLN A C 1
ATOM 1965 O O . GLN A 1 255 ? -2.586 -9.466 0.912 1.00 94.94 255 GLN A O 1
ATOM 1970 N N . ALA A 1 256 ? -4.233 -9.020 -0.539 1.00 95.44 256 ALA A N 1
ATOM 1971 C CA . ALA A 1 256 ? -4.351 -7.605 -0.186 1.00 95.44 256 ALA A CA 1
ATOM 1972 C C . ALA A 1 256 ? -4.745 -7.398 1.288 1.00 95.44 256 ALA A C 1
ATOM 1974 O O . ALA A 1 256 ? -4.132 -6.592 1.990 1.00 95.44 256 ALA A O 1
ATOM 1975 N N . THR A 1 257 ? -5.726 -8.157 1.784 1.00 90.88 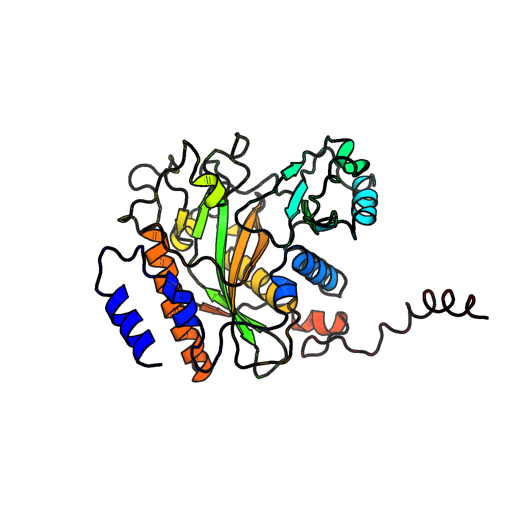257 THR A N 1
ATOM 1976 C CA . THR A 1 257 ? -6.140 -8.110 3.197 1.00 90.88 257 THR A CA 1
ATOM 1977 C C . THR A 1 257 ? -5.062 -8.656 4.134 1.00 90.88 257 THR A C 1
ATOM 1979 O O . THR A 1 257 ? -4.817 -8.061 5.185 1.00 90.88 257 THR A O 1
ATOM 1982 N N . SER A 1 258 ? -4.344 -9.715 3.741 1.00 90.38 258 SER A N 1
ATOM 1983 C CA . SER A 1 258 ? -3.194 -10.228 4.496 1.00 90.38 258 SER A CA 1
ATOM 1984 C C . SER A 1 258 ? -2.088 -9.177 4.626 1.00 90.38 258 SER A C 1
ATOM 1986 O O . SER A 1 258 ? -1.611 -8.926 5.735 1.00 90.38 258 SER A O 1
ATOM 1988 N N . ILE A 1 259 ? -1.716 -8.519 3.521 1.00 95.12 259 ILE A N 1
ATOM 1989 C CA . ILE A 1 259 ? -0.728 -7.431 3.513 1.00 95.12 259 ILE A CA 1
ATOM 1990 C C . ILE A 1 259 ? -1.182 -6.302 4.436 1.00 95.12 259 ILE A C 1
ATOM 1992 O O . ILE A 1 259 ? -0.423 -5.895 5.313 1.00 95.12 259 ILE A O 1
ATOM 1996 N N . LEU A 1 260 ? -2.423 -5.830 4.292 1.00 94.19 260 LEU A N 1
ATOM 1997 C CA . LEU A 1 260 ? -2.952 -4.741 5.112 1.00 94.19 260 LEU A CA 1
ATOM 1998 C C . LEU A 1 260 ? -2.944 -5.092 6.609 1.00 94.19 260 LEU A C 1
ATOM 2000 O O . LEU A 1 260 ? -2.537 -4.271 7.431 1.00 94.19 260 LEU A O 1
ATOM 2004 N N . SER A 1 261 ? -3.328 -6.319 6.973 1.00 88.50 261 SER A N 1
ATOM 2005 C CA . SER A 1 261 ? -3.291 -6.783 8.364 1.00 88.50 261 SER A CA 1
ATOM 2006 C C . SER A 1 261 ? -1.865 -6.817 8.923 1.00 88.50 261 SER A C 1
ATOM 2008 O O . SER A 1 261 ? -1.658 -6.477 10.092 1.00 88.50 261 SER A O 1
ATOM 2010 N N . LYS A 1 262 ? -0.880 -7.228 8.119 1.00 89.75 262 LYS A N 1
ATOM 2011 C CA . LYS A 1 262 ? 0.532 -7.266 8.526 1.00 89.75 262 LYS A CA 1
ATOM 2012 C C . LYS A 1 262 ? 1.119 -5.863 8.653 1.00 89.75 262 LYS A C 1
ATOM 2014 O O . LYS A 1 262 ? 1.776 -5.579 9.648 1.00 89.75 262 LYS A O 1
ATOM 2019 N N . VAL A 1 263 ? 0.795 -4.958 7.727 1.00 91.88 263 VAL A N 1
ATOM 2020 C CA . VAL A 1 263 ? 1.139 -3.528 7.814 1.00 91.88 263 VAL A CA 1
ATOM 2021 C C . VAL A 1 263 ? 0.584 -2.916 9.098 1.00 91.88 263 VAL A C 1
ATOM 2023 O O . VAL A 1 263 ? 1.333 -2.308 9.856 1.00 91.88 263 VAL A O 1
ATOM 2026 N N . ALA A 1 264 ? -0.701 -3.127 9.388 1.00 88.44 264 ALA A N 1
ATOM 2027 C CA . ALA A 1 264 ? -1.334 -2.626 10.605 1.00 88.44 264 ALA A CA 1
ATOM 2028 C C . ALA A 1 264 ? -0.708 -3.211 11.884 1.00 88.44 264 ALA A C 1
ATOM 2030 O O . ALA A 1 264 ? -0.605 -2.515 12.890 1.00 88.44 264 ALA A O 1
ATOM 2031 N N . THR A 1 265 ? -0.255 -4.469 11.841 1.00 84.88 265 THR A N 1
ATOM 2032 C CA . THR A 1 265 ? 0.451 -5.126 12.958 1.00 84.88 265 THR A CA 1
ATOM 2033 C C . THR A 1 265 ? 1.866 -4.574 13.156 1.00 84.88 265 THR A C 1
ATOM 2035 O O . THR A 1 265 ? 2.338 -4.511 14.284 1.00 84.88 265 THR A O 1
ATOM 2038 N N . SER A 1 266 ? 2.532 -4.152 12.080 1.00 85.19 266 SER A N 1
ATOM 2039 C CA . SER A 1 266 ? 3.864 -3.534 12.122 1.00 85.19 266 SER A CA 1
ATOM 2040 C C . SER A 1 266 ? 3.855 -2.084 12.625 1.00 85.19 266 SER A C 1
ATOM 2042 O O . SER A 1 266 ? 4.928 -1.531 12.866 1.00 85.19 266 SER A O 1
ATOM 2044 N N . ALA A 1 267 ? 2.680 -1.458 12.750 1.00 85.06 267 ALA A N 1
ATOM 2045 C CA . ALA A 1 267 ? 2.544 -0.057 13.131 1.00 85.06 267 ALA A CA 1
ATOM 2046 C C . ALA A 1 267 ? 2.880 0.182 14.607 1.00 85.06 267 ALA A C 1
ATOM 2048 O O . ALA A 1 267 ? 2.316 -0.439 15.504 1.00 85.06 267 ALA A O 1
ATOM 2049 N N . GLU A 1 268 ? 3.751 1.155 14.853 1.00 82.62 268 GLU A N 1
ATOM 2050 C CA . GLU A 1 268 ? 4.020 1.694 16.184 1.00 82.62 268 GLU A CA 1
ATOM 2051 C C . GLU A 1 268 ? 3.118 2.901 16.406 1.00 82.62 268 GLU A C 1
ATOM 2053 O O . GLU A 1 268 ? 3.419 4.001 15.946 1.00 82.62 268 GLU A O 1
ATOM 2058 N N . ILE A 1 269 ? 1.983 2.691 17.066 1.00 78.31 269 ILE A N 1
ATOM 2059 C CA . ILE A 1 269 ? 1.072 3.782 17.407 1.00 78.31 269 ILE A CA 1
ATOM 2060 C C . ILE A 1 269 ? 1.334 4.274 18.824 1.00 78.31 269 ILE A C 1
ATOM 2062 O O . ILE A 1 269 ? 1.560 3.494 19.749 1.00 78.31 269 ILE A O 1
ATOM 2066 N N . GLU A 1 270 ? 1.270 5.589 18.999 1.00 72.00 270 GLU A N 1
ATOM 2067 C CA . GLU A 1 270 ? 1.125 6.165 20.333 1.00 72.00 270 GLU A CA 1
ATOM 2068 C C . GLU A 1 270 ? -0.296 5.862 20.842 1.00 72.00 270 GLU A C 1
ATOM 2070 O O . GLU A 1 270 ? -1.194 5.610 20.037 1.00 72.00 270 GLU A O 1
ATOM 2075 N N . ALA A 1 271 ? -0.482 5.821 22.168 1.00 64.50 271 ALA A N 1
ATOM 2076 C CA . ALA A 1 271 ? -1.664 5.292 22.865 1.00 64.50 271 ALA A CA 1
ATOM 2077 C C . ALA A 1 271 ? -3.023 5.500 22.146 1.00 64.50 271 ALA A C 1
ATOM 2079 O O . ALA A 1 271 ? -3.237 6.551 21.537 1.00 64.50 271 ALA A O 1
ATOM 2080 N N . PRO A 1 272 ? -3.989 4.561 22.266 1.00 64.19 272 PRO A N 1
ATOM 2081 C CA . PRO A 1 272 ? -5.244 4.621 21.520 1.00 64.19 272 PRO A CA 1
ATOM 2082 C C . PRO A 1 272 ? -5.979 5.945 21.748 1.00 64.19 272 PRO A C 1
ATOM 2084 O O . PRO A 1 272 ? -6.452 6.245 22.844 1.00 64.19 272 PRO A O 1
ATOM 2087 N N . THR A 1 273 ? -6.073 6.747 20.693 1.00 70.38 273 THR A N 1
ATOM 2088 C CA . THR A 1 273 ? -6.807 8.014 20.671 1.00 70.38 273 THR A CA 1
ATOM 2089 C C . THR A 1 273 ? -8.082 7.851 19.844 1.00 70.38 273 THR A C 1
ATOM 2091 O O . THR A 1 273 ? -8.197 6.925 19.041 1.00 70.38 273 THR A O 1
ATOM 2094 N N . SER A 1 274 ? -9.061 8.749 20.011 1.00 86.94 274 SER A N 1
ATOM 2095 C CA . SER A 1 274 ? -10.222 8.853 19.109 1.00 86.94 274 SER A CA 1
ATOM 2096 C C . SER A 1 274 ? -9.780 9.410 17.752 1.00 86.94 274 SER A C 1
ATOM 2098 O O . SER A 1 274 ? -10.090 10.546 17.393 1.00 86.94 274 SER A O 1
ATOM 2100 N N . THR A 1 275 ? -8.998 8.624 17.021 1.00 90.75 275 THR A N 1
ATOM 2101 C CA . THR A 1 275 ? -8.398 8.977 15.738 1.00 90.75 275 THR A CA 1
ATOM 2102 C C . THR A 1 275 ? -8.662 7.898 14.702 1.00 90.75 275 THR A C 1
ATOM 2104 O O . THR A 1 275 ? -9.127 6.799 15.011 1.00 90.75 275 THR A O 1
ATOM 2107 N N . TYR A 1 276 ? -8.422 8.241 13.448 1.00 93.25 276 TYR A N 1
ATOM 2108 C CA . TYR A 1 276 ? -8.380 7.300 12.344 1.00 93.25 276 TYR A CA 1
ATOM 2109 C C . TYR A 1 276 ? -7.392 7.803 11.289 1.00 93.25 276 TYR A C 1
ATOM 2111 O O . TYR A 1 276 ? -7.018 8.977 11.298 1.00 93.25 276 TYR A O 1
ATOM 2119 N N . GLU A 1 277 ? -6.985 6.937 10.370 1.00 93.19 277 GLU A N 1
ATOM 2120 C CA . GLU A 1 277 ? -6.207 7.340 9.201 1.00 93.19 277 GLU A CA 1
ATOM 2121 C C . GLU A 1 277 ? -6.784 6.710 7.934 1.00 93.19 277 GLU A C 1
ATOM 2123 O O . GLU A 1 277 ? -6.976 5.496 7.880 1.00 93.19 277 GLU A O 1
ATOM 2128 N N . LEU A 1 278 ? -7.009 7.524 6.900 1.00 95.00 278 LEU A N 1
ATOM 2129 C CA . LEU A 1 278 ? -7.135 7.035 5.533 1.00 95.00 278 LEU A CA 1
ATOM 2130 C C . LEU A 1 278 ? -5.733 6.895 4.924 1.00 95.00 278 LEU A C 1
ATOM 2132 O O . LEU A 1 278 ? -4.997 7.878 4.788 1.00 95.00 278 LEU A O 1
ATOM 2136 N N . VAL A 1 279 ? -5.380 5.675 4.529 1.00 95.69 279 VAL A N 1
ATOM 2137 C CA . VAL A 1 279 ? -4.105 5.355 3.879 1.00 95.69 279 VAL A CA 1
ATOM 2138 C C . VAL A 1 279 ? -4.327 4.841 2.459 1.00 95.69 279 VAL A C 1
ATOM 2140 O O . VAL A 1 279 ? -5.333 4.196 2.160 1.00 95.69 279 VAL A O 1
ATOM 2143 N N . GLY A 1 280 ? -3.377 5.138 1.576 1.00 96.69 280 GLY A N 1
ATOM 2144 C CA . GLY A 1 280 ? -3.253 4.503 0.268 1.00 96.69 280 GLY A CA 1
ATOM 2145 C C . GLY A 1 280 ? -2.167 3.433 0.307 1.00 96.69 280 GLY A C 1
ATOM 2146 O O . GLY A 1 280 ? -1.095 3.686 0.849 1.00 96.69 280 GLY A O 1
ATOM 2147 N N . LEU A 1 281 ? -2.416 2.257 -0.258 1.00 97.31 281 LEU A N 1
ATOM 2148 C CA . LEU A 1 281 ? -1.408 1.212 -0.421 1.00 97.31 281 LEU A CA 1
ATOM 2149 C C . LEU A 1 281 ? -1.082 1.083 -1.901 1.00 97.31 281 LEU A C 1
ATOM 2151 O O . LEU A 1 281 ? -1.997 0.957 -2.715 1.00 97.31 281 LEU A O 1
ATOM 2155 N N . ASP A 1 282 ? 0.207 1.084 -2.220 1.00 97.12 282 ASP A N 1
ATOM 2156 C CA . ASP A 1 282 ? 0.691 0.812 -3.566 1.00 97.12 282 ASP A CA 1
ATOM 2157 C C . ASP A 1 282 ? 1.186 -0.631 -3.597 1.00 97.12 282 ASP A C 1
ATOM 2159 O O . ASP A 1 282 ? 2.146 -0.970 -2.904 1.00 97.12 282 ASP A O 1
ATOM 2163 N N . CYS A 1 283 ? 0.526 -1.485 -4.375 1.00 97.88 283 CYS A N 1
ATOM 2164 C CA . CYS A 1 283 ? 0.850 -2.906 -4.482 1.00 97.88 283 CYS A CA 1
ATOM 2165 C C . CYS A 1 283 ? 1.089 -3.309 -5.939 1.00 97.88 283 CYS A C 1
ATOM 2167 O O . CYS A 1 283 ? 0.568 -2.680 -6.852 1.00 97.88 283 CYS A O 1
ATOM 2169 N N . MET A 1 284 ? 1.832 -4.385 -6.188 1.00 97.00 284 MET A N 1
ATOM 2170 C CA . MET A 1 284 ? 2.043 -4.898 -7.545 1.00 97.00 284 MET A CA 1
ATOM 2171 C C . MET A 1 284 ? 2.220 -6.413 -7.546 1.00 97.00 284 MET A C 1
ATOM 2173 O O . MET A 1 284 ? 2.881 -6.963 -6.667 1.00 97.00 284 MET A O 1
ATOM 2177 N N . PHE A 1 285 ? 1.642 -7.085 -8.541 1.00 97.62 285 PHE A N 1
ATOM 2178 C CA . PHE A 1 285 ? 1.887 -8.507 -8.763 1.00 97.62 285 PHE A CA 1
ATOM 2179 C C . PHE A 1 285 ? 3.204 -8.728 -9.500 1.00 97.62 285 PHE A C 1
ATOM 2181 O O . PHE A 1 285 ? 3.495 -8.062 -10.498 1.00 97.62 285 PHE A O 1
ATOM 2188 N N . ASP A 1 286 ? 3.970 -9.721 -9.059 1.00 95.56 286 ASP A N 1
ATOM 2189 C CA . ASP A 1 286 ? 4.958 -10.345 -9.932 1.00 95.56 286 ASP A CA 1
ATOM 2190 C C . ASP A 1 286 ? 4.297 -11.349 -10.893 1.00 95.56 286 ASP A C 1
ATOM 2192 O O . ASP A 1 286 ? 3.132 -11.723 -10.748 1.00 95.56 286 ASP A O 1
ATOM 2196 N N . GLN A 1 287 ? 5.052 -11.808 -11.890 1.00 93.69 287 GLN A N 1
ATOM 2197 C CA . GLN A 1 287 ? 4.588 -12.792 -12.871 1.00 93.69 287 GLN A CA 1
ATOM 2198 C C . GLN A 1 287 ? 4.154 -14.133 -12.249 1.00 93.69 287 GLN A C 1
ATOM 2200 O O . GLN A 1 287 ? 3.477 -14.918 -12.908 1.00 93.69 287 GLN A O 1
ATOM 2205 N N . GLY A 1 288 ? 4.591 -14.429 -11.020 1.00 94.88 288 GLY A N 1
ATOM 2206 C CA . GLY A 1 288 ? 4.266 -15.649 -10.287 1.00 94.88 288 GLY A CA 1
ATOM 2207 C C . GLY A 1 288 ? 2.956 -15.554 -9.507 1.00 94.88 288 GLY A C 1
ATOM 2208 O O . GLY A 1 288 ? 2.535 -16.549 -8.924 1.00 94.88 288 GLY A O 1
ATOM 2209 N N . GLY A 1 289 ? 2.307 -14.387 -9.500 1.00 96.12 289 GLY A N 1
ATOM 2210 C CA . GLY A 1 289 ? 1.054 -14.158 -8.788 1.00 96.12 289 GLY A CA 1
ATOM 2211 C C . GLY A 1 289 ? 1.222 -13.779 -7.324 1.00 96.12 289 GLY A C 1
ATOM 2212 O O . GLY A 1 289 ? 0.230 -13.748 -6.599 1.00 96.12 289 GLY A O 1
ATOM 2213 N N . LYS A 1 290 ? 2.439 -13.459 -6.870 1.00 96.31 290 LYS A N 1
ATOM 2214 C CA . LYS A 1 290 ? 2.641 -12.897 -5.532 1.00 96.31 290 LYS A CA 1
ATOM 2215 C C . LYS A 1 290 ? 2.399 -11.392 -5.563 1.00 96.31 290 LYS A C 1
ATOM 2217 O O . LYS A 1 290 ? 2.990 -10.677 -6.375 1.00 96.31 290 LYS A O 1
ATOM 2222 N N . LEU A 1 291 ? 1.537 -10.913 -4.669 1.00 97.62 291 LEU A N 1
ATOM 2223 C CA . LEU A 1 291 ? 1.295 -9.491 -4.461 1.00 97.62 291 LEU A CA 1
ATOM 2224 C C . LEU A 1 291 ? 2.372 -8.926 -3.531 1.00 97.62 291 LEU A C 1
ATOM 2226 O O . LEU A 1 291 ? 2.583 -9.423 -2.425 1.00 97.62 291 LEU A O 1
ATOM 2230 N N . TRP A 1 292 ? 3.034 -7.868 -3.978 1.00 97.75 292 TRP A N 1
ATOM 2231 C CA . TRP A 1 292 ? 4.048 -7.155 -3.215 1.00 97.75 292 TRP A CA 1
ATOM 2232 C C . TRP A 1 292 ? 3.531 -5.783 -2.812 1.00 97.75 292 TRP A C 1
ATOM 2234 O O . TRP A 1 292 ? 2.973 -5.067 -3.643 1.00 97.75 292 TRP A O 1
ATOM 2244 N N . LEU A 1 293 ? 3.759 -5.396 -1.560 1.00 97.94 293 LEU A N 1
ATOM 2245 C CA . LEU A 1 293 ? 3.613 -4.012 -1.124 1.00 97.94 293 LEU A CA 1
ATOM 2246 C C . LEU A 1 293 ? 4.815 -3.207 -1.625 1.00 97.94 293 LEU A C 1
ATOM 2248 O O . LEU A 1 293 ? 5.953 -3.656 -1.511 1.00 97.94 293 LEU A O 1
ATOM 2252 N N . LEU A 1 294 ? 4.576 -2.014 -2.159 1.00 94.62 294 LEU A N 1
ATOM 2253 C CA . LEU A 1 294 ? 5.614 -1.094 -2.625 1.00 94.62 294 LEU A CA 1
ATOM 2254 C C . LEU A 1 294 ? 5.785 0.092 -1.678 1.00 94.62 294 LEU A C 1
ATOM 2256 O O . LEU A 1 294 ? 6.914 0.502 -1.412 1.00 94.62 294 LEU A O 1
ATOM 2260 N N . GLU A 1 295 ? 4.676 0.648 -1.191 1.00 94.25 295 GLU A N 1
ATOM 2261 C CA . GLU A 1 295 ? 4.648 1.711 -0.186 1.00 94.25 295 GLU A CA 1
ATOM 2262 C C . GLU A 1 295 ? 3.256 1.860 0.440 1.00 94.25 295 GLU A C 1
ATOM 2264 O O . GLU A 1 295 ? 2.251 1.394 -0.102 1.00 94.25 295 GLU A O 1
ATOM 2269 N N . VAL A 1 296 ? 3.205 2.548 1.581 1.00 95.56 296 VAL A N 1
ATOM 2270 C CA . VAL A 1 296 ? 1.970 3.011 2.218 1.00 95.56 296 VAL A CA 1
ATOM 2271 C C . VAL A 1 296 ? 2.035 4.530 2.284 1.00 95.56 296 VAL A C 1
ATOM 2273 O O . VAL A 1 296 ? 2.974 5.090 2.841 1.00 95.56 296 VAL A O 1
ATOM 2276 N N . GLN A 1 297 ? 1.042 5.208 1.724 1.00 91.38 297 GLN A N 1
ATOM 2277 C CA . GLN A 1 297 ? 0.920 6.659 1.762 1.00 91.38 297 GLN A CA 1
ATOM 2278 C C . GLN A 1 297 ? -0.106 7.052 2.822 1.00 91.38 297 GLN A C 1
ATOM 2280 O O . GLN A 1 297 ? -1.271 6.656 2.745 1.00 91.38 297 GLN A O 1
ATOM 2285 N N . ASN A 1 298 ? 0.295 7.867 3.795 1.00 86.06 298 ASN A N 1
ATOM 2286 C CA . ASN A 1 298 ? -0.678 8.587 4.609 1.00 86.06 298 ASN A CA 1
ATOM 2287 C C . ASN A 1 298 ? -1.293 9.721 3.782 1.00 86.06 298 ASN A C 1
ATOM 2289 O O . ASN A 1 298 ? -0.611 10.321 2.953 1.00 86.06 298 ASN A O 1
ATOM 2293 N N . ARG A 1 299 ? -2.573 10.029 4.021 1.00 82.12 299 ARG A N 1
ATOM 2294 C CA . ARG A 1 299 ? -3.302 11.094 3.307 1.00 82.12 299 ARG A CA 1
ATOM 2295 C C . ARG A 1 299 ? -3.137 10.985 1.781 1.00 82.12 299 ARG A C 1
ATOM 2297 O O . ARG A 1 299 ? -2.569 11.887 1.158 1.00 82.12 299 ARG A O 1
ATOM 2304 N N . PRO A 1 300 ? -3.602 9.880 1.168 1.00 87.88 300 PRO A N 1
ATOM 2305 C CA . PRO A 1 300 ? -3.464 9.686 -0.269 1.00 87.88 300 PRO A CA 1
ATOM 2306 C C . PRO A 1 300 ? -4.087 10.858 -1.036 1.00 87.88 300 PRO A C 1
ATOM 2308 O O . PRO A 1 300 ? -5.068 11.451 -0.593 1.00 87.88 300 PRO A O 1
ATOM 2311 N N . ASN A 1 301 ? -3.541 11.183 -2.210 1.00 83.62 301 ASN A N 1
ATOM 2312 C CA . ASN A 1 301 ? -4.072 12.272 -3.026 1.00 83.62 301 ASN A CA 1
ATOM 2313 C C . ASN A 1 301 ? -5.529 11.992 -3.442 1.00 83.62 301 ASN A C 1
ATOM 2315 O O . ASN A 1 301 ? -5.796 11.085 -4.239 1.00 83.62 301 ASN A O 1
ATOM 2319 N N . LEU A 1 302 ? -6.449 12.805 -2.921 1.00 85.00 302 LEU A N 1
ATOM 2320 C CA . LEU A 1 302 ? -7.874 12.741 -3.227 1.00 85.00 302 LEU A CA 1
ATOM 2321 C C . LEU A 1 302 ? -8.294 13.709 -4.336 1.00 85.00 302 LEU A C 1
ATOM 2323 O O . LEU A 1 302 ? -9.466 13.744 -4.662 1.00 85.00 302 LEU A O 1
ATOM 2327 N N . LEU A 1 303 ? -7.393 14.467 -4.963 1.00 80.06 303 LEU A N 1
ATOM 2328 C CA . LEU A 1 303 ? -7.765 15.286 -6.122 1.00 80.06 303 LEU A CA 1
ATOM 2329 C C . LEU A 1 303 ? -8.276 14.395 -7.262 1.00 80.06 303 LEU A C 1
ATOM 2331 O O . LEU A 1 303 ? -7.673 13.360 -7.562 1.00 80.06 303 LEU A O 1
ATOM 2335 N N . ALA A 1 304 ? -9.387 14.793 -7.884 1.00 77.44 304 ALA A N 1
ATOM 2336 C CA . ALA A 1 304 ? -9.991 14.074 -9.000 1.00 77.44 304 ALA A CA 1
ATOM 2337 C C . ALA A 1 304 ? -9.830 14.848 -10.305 1.00 77.44 304 ALA A C 1
ATOM 2339 O O . ALA A 1 304 ? -10.536 15.827 -10.546 1.00 77.44 304 ALA A O 1
ATOM 2340 N N . TRP A 1 305 ? -8.910 14.362 -11.133 1.00 70.94 305 TRP A N 1
ATOM 2341 C CA . TRP A 1 305 ? -8.564 14.947 -12.427 1.00 70.94 305 TRP A CA 1
ATOM 2342 C C . TRP A 1 305 ? -9.292 14.279 -13.599 1.00 70.94 305 TRP A C 1
ATOM 2344 O O . TRP A 1 305 ? -9.295 14.819 -14.693 1.00 70.94 305 TRP A O 1
ATOM 2354 N N . SER A 1 306 ? -9.943 13.134 -13.365 1.00 76.44 306 SER A N 1
ATOM 2355 C CA . SER A 1 306 ? -10.728 12.392 -14.360 1.00 76.44 306 SER A CA 1
ATOM 2356 C C . SER A 1 306 ? -12.111 12.002 -13.831 1.00 76.44 306 SER A C 1
ATOM 2358 O O . SER A 1 306 ? -12.344 11.993 -12.616 1.00 76.44 306 SER A O 1
ATOM 2360 N N . GLY A 1 307 ? -13.020 11.611 -14.732 1.00 80.44 307 GLY A N 1
ATOM 2361 C CA . GLY A 1 307 ? -14.318 11.033 -14.361 1.00 80.44 307 GLY A CA 1
ATOM 2362 C C . GLY A 1 307 ? -14.181 9.775 -13.492 1.00 80.44 307 GLY A C 1
ATOM 2363 O O . GLY A 1 307 ? -14.881 9.631 -12.487 1.00 80.44 307 GLY A O 1
ATOM 2364 N N . LEU A 1 308 ? -13.205 8.916 -13.805 1.00 85.50 308 LEU A N 1
ATOM 2365 C CA . LEU A 1 308 ? -12.872 7.734 -13.009 1.00 85.50 308 LEU A CA 1
ATOM 2366 C C . LEU A 1 308 ? -12.391 8.102 -11.597 1.00 85.50 308 LEU A C 1
ATOM 2368 O O . LEU A 1 308 ? -12.896 7.559 -10.611 1.00 85.50 308 LEU A O 1
ATOM 2372 N N . ASP A 1 309 ? -11.453 9.052 -11.484 1.00 85.38 309 ASP A N 1
ATOM 2373 C CA . ASP A 1 309 ? -10.989 9.548 -10.185 1.00 85.38 309 ASP A CA 1
ATOM 2374 C C . ASP A 1 309 ? -12.155 10.094 -9.362 1.00 85.38 309 ASP A C 1
ATOM 2376 O O . ASP A 1 309 ? -12.245 9.821 -8.167 1.00 85.38 309 ASP A O 1
ATOM 2380 N N . ARG A 1 310 ? -13.049 10.859 -9.999 1.00 84.31 310 ARG A N 1
ATOM 2381 C CA . ARG A 1 310 ? -14.216 11.455 -9.350 1.00 84.31 310 ARG A CA 1
ATOM 2382 C C . ARG A 1 310 ? -15.120 10.373 -8.785 1.00 84.31 310 ARG A C 1
ATOM 2384 O O . ARG A 1 310 ? -15.444 10.440 -7.603 1.00 84.31 310 ARG A O 1
ATOM 2391 N N . ARG A 1 311 ? -15.474 9.364 -9.587 1.00 87.62 311 ARG A N 1
ATOM 2392 C CA . ARG A 1 311 ? -16.314 8.234 -9.163 1.00 87.62 311 ARG A CA 1
ATOM 2393 C C . ARG A 1 311 ? -15.719 7.523 -7.948 1.00 87.62 311 ARG A C 1
ATOM 2395 O O . ARG A 1 311 ? -16.404 7.365 -6.946 1.00 87.62 311 ARG A O 1
ATOM 2402 N N . ILE A 1 312 ? -14.453 7.116 -8.031 1.00 90.81 312 ILE A N 1
ATOM 2403 C CA . ILE A 1 312 ? -13.823 6.303 -6.981 1.00 90.81 312 ILE A CA 1
ATOM 2404 C C . ILE A 1 312 ? -13.570 7.126 -5.719 1.00 90.81 312 ILE A C 1
ATOM 2406 O O . ILE A 1 312 ? -13.882 6.679 -4.621 1.00 90.81 312 ILE A O 1
ATOM 2410 N N . LYS A 1 313 ? -13.007 8.333 -5.848 1.00 90.69 313 LYS A N 1
ATOM 2411 C CA . LYS A 1 313 ? -12.585 9.125 -4.685 1.00 90.69 313 LYS A CA 1
ATOM 2412 C C . LYS A 1 313 ? -13.755 9.792 -3.969 1.00 90.69 313 LYS A C 1
ATOM 2414 O O . LYS A 1 313 ? -13.685 9.922 -2.753 1.00 90.69 313 LYS A O 1
ATOM 2419 N N . SER A 1 314 ? -14.816 10.198 -4.674 1.00 87.00 314 SER A N 1
ATOM 2420 C CA . SER A 1 314 ? -16.029 10.698 -4.001 1.00 87.00 314 SER A CA 1
ATOM 2421 C C . SER A 1 314 ? -16.733 9.581 -3.230 1.00 87.00 314 SER A C 1
ATOM 2423 O O . SER A 1 314 ? -16.964 9.750 -2.036 1.00 87.00 314 SER A O 1
ATOM 2425 N N . GLY A 1 315 ? -16.939 8.416 -3.862 1.00 90.12 315 GLY A N 1
ATOM 2426 C CA . GLY A 1 315 ? -17.489 7.229 -3.202 1.00 90.12 315 GLY A CA 1
ATOM 2427 C C . GLY A 1 315 ? -16.667 6.814 -1.983 1.00 90.12 315 GLY A C 1
ATOM 2428 O O . GLY A 1 315 ? -17.219 6.642 -0.904 1.00 90.12 315 GLY A O 1
ATOM 2429 N N . LEU A 1 316 ? -15.335 6.785 -2.104 1.00 93.50 316 LEU A N 1
ATOM 2430 C CA . LEU A 1 316 ? -14.443 6.536 -0.970 1.00 93.50 316 LEU A CA 1
ATOM 2431 C C . LEU A 1 316 ? -14.688 7.512 0.190 1.00 93.50 316 LEU A C 1
ATOM 2433 O O . LEU A 1 316 ? -14.754 7.082 1.335 1.00 93.50 316 LEU A O 1
ATOM 2437 N N . VAL A 1 317 ? -14.791 8.819 -0.070 1.00 91.19 317 VAL A N 1
ATOM 2438 C CA . VAL A 1 317 ? -14.975 9.817 0.997 1.00 91.19 317 VAL A CA 1
ATOM 2439 C C . VAL A 1 317 ? -16.312 9.628 1.717 1.00 91.19 317 VAL A C 1
ATOM 2441 O O . VAL A 1 317 ? -16.348 9.692 2.950 1.00 91.19 317 VAL A O 1
ATOM 2444 N N . ASP A 1 318 ? -17.387 9.368 0.974 1.00 89.44 318 ASP A N 1
ATOM 2445 C CA . ASP A 1 318 ? -18.707 9.101 1.551 1.00 89.44 318 ASP A CA 1
ATOM 2446 C C . ASP A 1 318 ? -18.697 7.805 2.376 1.00 89.44 318 ASP A C 1
ATOM 2448 O O . ASP A 1 318 ? -19.124 7.786 3.531 1.00 89.44 318 ASP A O 1
ATOM 2452 N N . GLU A 1 319 ? -18.095 6.743 1.846 1.00 93.12 319 GLU A N 1
ATOM 2453 C CA . GLU A 1 319 ? -18.091 5.423 2.477 1.00 93.12 319 GLU A CA 1
ATOM 2454 C C . GLU A 1 319 ? -17.115 5.331 3.666 1.00 93.12 319 GLU A C 1
ATOM 2456 O O . GLU A 1 319 ? -17.350 4.560 4.599 1.00 93.12 319 GLU A O 1
ATOM 2461 N N . VAL A 1 320 ? -16.060 6.159 3.708 1.00 93.88 320 VAL A N 1
ATOM 2462 C CA . VAL A 1 320 ? -15.226 6.355 4.912 1.00 93.88 320 VAL A CA 1
ATOM 2463 C C . VAL A 1 320 ? -16.072 6.937 6.039 1.00 93.88 320 VAL A C 1
ATOM 2465 O O . VAL A 1 320 ? -15.953 6.505 7.188 1.00 93.88 320 VAL A O 1
ATOM 2468 N N . LYS A 1 321 ? -16.935 7.912 5.735 1.00 90.88 321 LYS A N 1
ATOM 2469 C CA . LYS A 1 321 ? -17.804 8.511 6.746 1.00 90.88 321 LYS A CA 1
ATOM 2470 C C . LYS A 1 321 ? -18.802 7.502 7.291 1.00 90.88 321 LYS A C 1
ATOM 2472 O O . LYS A 1 321 ? -18.885 7.357 8.511 1.00 90.88 321 LYS A O 1
ATOM 2477 N N . GLU A 1 322 ? -19.483 6.776 6.411 1.00 92.75 322 GLU A N 1
ATOM 2478 C CA . GLU A 1 322 ? -20.424 5.726 6.806 1.00 92.75 322 GLU A CA 1
ATOM 2479 C C . GLU A 1 322 ? -19.755 4.662 7.684 1.00 92.75 322 GLU A C 1
ATOM 2481 O O . GLU A 1 322 ? -20.300 4.285 8.722 1.00 92.75 322 GLU A O 1
ATOM 2486 N N . LEU A 1 323 ? -18.539 4.228 7.328 1.00 93.31 323 LEU A N 1
ATOM 2487 C CA . LEU A 1 323 ? -17.764 3.294 8.144 1.00 93.31 323 LEU A CA 1
ATOM 2488 C C . LEU A 1 323 ? -17.509 3.849 9.551 1.00 93.31 323 LEU A C 1
ATOM 2490 O O . LEU A 1 323 ? -17.770 3.168 10.541 1.00 93.31 323 LEU A O 1
ATOM 2494 N N . LEU A 1 324 ? -16.990 5.071 9.669 1.00 92.56 324 LEU A N 1
ATOM 2495 C CA . LEU A 1 324 ? -16.620 5.643 10.968 1.00 92.56 324 LEU A CA 1
ATOM 2496 C C . LEU A 1 324 ? -17.836 5.904 11.867 1.00 92.56 324 LEU A C 1
ATOM 2498 O O . LEU A 1 324 ? -17.744 5.692 13.081 1.00 92.56 324 LEU A O 1
ATOM 2502 N N . GLU A 1 325 ? -18.960 6.325 11.284 1.00 91.94 325 GLU A N 1
ATOM 2503 C CA . GLU A 1 325 ? -20.240 6.495 11.980 1.00 91.94 325 GLU A CA 1
ATOM 2504 C C . GLU A 1 325 ? -20.798 5.143 12.451 1.00 91.94 325 GLU A C 1
ATOM 2506 O O . GLU A 1 325 ? -21.161 5.008 13.622 1.00 91.94 325 GLU A O 1
ATOM 2511 N N . ALA A 1 326 ? -20.760 4.103 11.608 1.00 90.62 326 ALA A N 1
ATOM 2512 C CA . ALA A 1 326 ? -21.145 2.745 11.999 1.00 90.62 326 ALA A CA 1
ATOM 2513 C C . ALA A 1 326 ? -20.285 2.221 13.164 1.00 90.62 326 ALA A C 1
ATOM 2515 O O . ALA A 1 326 ? -20.814 1.713 14.155 1.00 90.62 326 ALA A O 1
ATOM 2516 N N . LEU A 1 327 ? -18.963 2.420 13.103 1.00 88.56 327 LEU A N 1
ATOM 2517 C CA . LEU A 1 327 ? -18.034 2.032 14.170 1.00 88.56 327 LEU A CA 1
ATOM 2518 C C . LEU A 1 327 ? -18.209 2.848 15.460 1.00 88.56 327 LEU A C 1
ATOM 2520 O O . LEU A 1 327 ? -17.830 2.383 16.536 1.00 88.56 327 LEU A O 1
ATOM 2524 N N . GLU A 1 328 ? -18.699 4.087 15.392 1.00 88.94 328 GLU A N 1
ATOM 2525 C CA . GLU A 1 328 ? -19.085 4.853 16.587 1.00 88.94 328 GLU A CA 1
ATOM 2526 C C . GLU A 1 328 ? -20.368 4.286 17.207 1.00 88.94 328 GLU A C 1
ATOM 2528 O O . GLU A 1 328 ? -20.413 4.045 18.414 1.00 88.94 328 GLU A O 1
ATOM 2533 N N . ALA A 1 329 ? -21.358 3.977 16.369 1.00 90.00 329 ALA A N 1
ATOM 2534 C CA . ALA A 1 329 ? -22.633 3.383 16.760 1.00 90.00 329 ALA A CA 1
ATOM 2535 C C . ALA A 1 329 ? -22.543 1.894 17.145 1.00 90.00 329 ALA A C 1
ATOM 2537 O O . ALA A 1 329 ? -23.565 1.281 17.447 1.00 90.00 329 ALA A O 1
ATOM 2538 N N . SER A 1 330 ? -21.346 1.292 17.130 1.00 86.88 330 SER A N 1
ATOM 2539 C CA . SER A 1 330 ? -21.137 -0.154 17.338 1.00 86.88 330 SER A CA 1
ATOM 2540 C C . SER A 1 330 ? -21.974 -1.028 16.391 1.00 86.88 330 SER A C 1
ATOM 2542 O O . SER A 1 330 ? -22.353 -2.149 16.726 1.00 86.88 330 SER A O 1
ATOM 2544 N N . SER A 1 331 ? -22.277 -0.494 15.208 1.00 88.88 331 SER A N 1
ATOM 2545 C CA . SER A 1 331 ? -22.958 -1.190 14.121 1.00 88.88 331 SER A CA 1
ATOM 2546 C C . SER A 1 331 ? -21.943 -1.948 13.255 1.00 88.88 331 SER A C 1
ATOM 2548 O O . SER A 1 331 ? -20.759 -1.595 13.252 1.00 88.88 331 SER A O 1
ATOM 2550 N N . PRO A 1 332 ? -22.371 -2.988 12.514 1.00 87.50 332 PRO A N 1
ATOM 2551 C CA . PRO A 1 332 ? -21.509 -3.659 11.547 1.00 87.50 332 PRO A CA 1
ATOM 2552 C C . PRO A 1 332 ? -20.928 -2.672 10.530 1.00 87.50 332 PRO A C 1
ATOM 2554 O O . PRO A 1 332 ? -21.598 -1.717 10.136 1.00 87.50 332 PRO A O 1
ATOM 2557 N N . ALA A 1 333 ? -19.692 -2.922 10.092 1.00 88.06 333 ALA A N 1
ATOM 2558 C CA . ALA A 1 333 ? -19.091 -2.150 9.011 1.00 88.06 333 ALA A CA 1
ATOM 2559 C C . ALA A 1 333 ? -19.929 -2.284 7.720 1.00 88.06 333 ALA A C 1
ATOM 2561 O O . ALA A 1 333 ? -20.476 -3.365 7.471 1.00 88.06 333 ALA A O 1
ATOM 2562 N N . PRO A 1 334 ? -20.024 -1.227 6.893 1.00 91.25 334 PRO A N 1
ATOM 2563 C CA . PRO A 1 334 ? -20.702 -1.308 5.602 1.00 91.25 334 PRO A CA 1
ATOM 2564 C C . PRO A 1 334 ? -20.063 -2.357 4.670 1.00 91.25 334 PRO A C 1
ATOM 2566 O O . PRO A 1 334 ? -18.887 -2.699 4.798 1.00 91.25 334 PRO A O 1
ATOM 2569 N N . THR A 1 335 ? -20.844 -2.896 3.728 1.00 91.75 335 THR A N 1
ATOM 2570 C CA . THR A 1 335 ? -20.487 -4.099 2.942 1.00 91.75 335 THR A CA 1
ATOM 2571 C C . THR A 1 335 ? -19.368 -3.906 1.921 1.00 91.75 335 THR A C 1
ATOM 2573 O O . THR A 1 335 ? -18.825 -4.885 1.427 1.00 91.75 335 THR A O 1
ATOM 2576 N N . ASN A 1 336 ? -19.045 -2.660 1.593 1.00 91.38 336 ASN A N 1
ATOM 2577 C CA . ASN A 1 336 ? -17.955 -2.202 0.719 1.00 91.38 336 ASN A CA 1
ATOM 2578 C C . ASN A 1 336 ? -16.592 -2.120 1.438 1.00 91.38 336 ASN A C 1
ATOM 2580 O O . ASN A 1 336 ? -15.594 -1.700 0.843 1.00 91.38 336 ASN A O 1
ATOM 2584 N N . TRP A 1 337 ? -16.537 -2.529 2.708 1.00 93.31 337 TRP A N 1
ATOM 2585 C CA . TRP A 1 337 ? -15.314 -2.638 3.490 1.00 93.31 337 TRP A CA 1
ATOM 2586 C C . TRP A 1 337 ? -15.066 -4.082 3.901 1.00 93.31 337 TRP A C 1
ATOM 2588 O O . TRP A 1 337 ? -15.979 -4.819 4.266 1.00 93.31 337 TRP A O 1
ATOM 2598 N N . THR A 1 338 ? -13.797 -4.480 3.906 1.00 91.38 338 THR A N 1
ATOM 2599 C CA . THR A 1 338 ? -13.373 -5.755 4.494 1.00 91.38 338 THR A CA 1
ATOM 2600 C C . THR A 1 338 ? -12.451 -5.491 5.664 1.00 91.38 338 THR A C 1
ATOM 2602 O O . THR A 1 338 ? -11.406 -4.868 5.489 1.00 91.38 338 THR A O 1
ATOM 2605 N N . LEU A 1 339 ? -12.801 -5.988 6.851 1.00 90.69 339 LEU A N 1
ATOM 2606 C CA . LEU A 1 339 ? -11.870 -5.999 7.975 1.00 90.69 339 LEU A CA 1
ATOM 2607 C C . LEU A 1 339 ? -10.719 -6.959 7.653 1.00 90.69 339 LEU A C 1
ATOM 2609 O O . LEU A 1 339 ? -10.914 -8.170 7.544 1.00 90.69 339 LEU A O 1
ATOM 2613 N N . ALA A 1 340 ? -9.522 -6.408 7.494 1.00 86.94 340 ALA A N 1
ATOM 2614 C CA . ALA A 1 340 ? -8.322 -7.180 7.253 1.00 86.94 340 ALA A CA 1
ATOM 2615 C C . ALA A 1 340 ? -8.025 -8.078 8.454 1.00 86.94 340 ALA A C 1
ATOM 2617 O O . ALA A 1 340 ? -8.043 -7.644 9.607 1.00 86.94 340 ALA A O 1
ATOM 2618 N N . SER A 1 341 ? -7.724 -9.338 8.165 1.00 72.12 341 SER A N 1
ATOM 2619 C CA . SER A 1 341 ? -7.314 -10.313 9.163 1.00 72.12 341 SER A CA 1
ATOM 2620 C C . SER A 1 341 ? -6.146 -11.135 8.634 1.00 72.12 341 SER A C 1
ATOM 2622 O O . SER A 1 341 ? -5.988 -11.317 7.426 1.00 72.12 341 SER A O 1
ATOM 2624 N N . TYR A 1 342 ? -5.307 -11.611 9.551 1.00 66.06 342 TYR A N 1
ATOM 2625 C CA . TYR A 1 342 ? -4.226 -12.532 9.240 1.00 66.06 342 TYR A CA 1
ATOM 2626 C C . TYR A 1 342 ? -4.345 -13.788 10.122 1.00 66.06 342 TYR A C 1
ATOM 2628 O O . TYR A 1 342 ? -4.280 -13.648 11.348 1.00 66.06 342 TYR A O 1
ATOM 2636 N N . PRO A 1 343 ? -4.520 -14.994 9.542 1.00 50.28 343 PRO A N 1
ATOM 2637 C CA . PRO A 1 343 ? -4.857 -16.214 10.287 1.00 50.28 343 PRO A CA 1
ATOM 2638 C C . PRO A 1 343 ? -3.852 -16.602 11.382 1.00 50.28 343 PRO A C 1
ATOM 2640 O O . PRO A 1 343 ? -4.263 -16.990 12.471 1.00 50.28 343 PRO A O 1
ATOM 2643 N N . ASN A 1 344 ? -2.547 -16.417 11.152 1.00 50.62 344 ASN A N 1
ATOM 2644 C CA . ASN A 1 344 ? -1.499 -16.850 12.095 1.00 50.62 344 ASN A CA 1
ATOM 2645 C C . ASN A 1 344 ? -1.206 -15.814 13.192 1.00 50.62 344 ASN A C 1
ATOM 2647 O O . ASN A 1 344 ? -0.228 -15.931 13.930 1.00 50.62 344 ASN A O 1
ATOM 2651 N N . ALA A 1 345 ? -2.024 -14.763 13.310 1.00 50.59 345 ALA A N 1
ATOM 2652 C CA . ALA A 1 345 ? -1.746 -13.675 14.234 1.00 50.59 345 ALA A CA 1
ATOM 2653 C C . ALA A 1 345 ? -1.759 -14.115 15.705 1.00 50.59 345 ALA A C 1
ATOM 2655 O O . ALA A 1 345 ? -1.102 -13.454 16.498 1.00 50.59 345 ALA A O 1
ATOM 2656 N N . SER A 1 346 ? -2.498 -15.158 16.098 1.00 46.31 346 SER A N 1
ATOM 2657 C CA . SER A 1 346 ? -2.572 -15.637 17.490 1.00 46.31 346 SER A CA 1
ATOM 2658 C C . SER A 1 346 ? -1.429 -16.578 17.877 1.00 46.31 346 SER A C 1
ATOM 2660 O O . SER A 1 346 ? -0.881 -16.432 18.964 1.00 46.31 346 SER A O 1
ATOM 2662 N N . GLU A 1 347 ? -1.041 -17.507 17.002 1.00 43.19 347 GLU A N 1
ATOM 2663 C CA . GLU A 1 347 ? 0.022 -18.492 17.273 1.00 43.19 347 GLU A CA 1
ATOM 2664 C C . GLU A 1 347 ? 1.409 -17.846 17.246 1.00 43.19 347 GLU A C 1
ATOM 2666 O O . GLU A 1 347 ? 2.215 -18.047 18.152 1.00 43.19 347 GLU A O 1
ATOM 2671 N N . ALA A 1 348 ? 1.656 -16.951 16.291 1.00 46.78 348 ALA A N 1
ATOM 2672 C CA . ALA A 1 348 ? 2.933 -16.260 16.210 1.00 46.78 348 ALA A CA 1
ATOM 2673 C C . ALA A 1 348 ? 3.168 -15.269 17.371 1.00 46.78 348 ALA A C 1
ATOM 2675 O O . ALA A 1 348 ? 4.317 -15.018 17.722 1.00 46.78 348 ALA A O 1
ATOM 2676 N N . ARG A 1 349 ? 2.121 -14.763 18.050 1.00 48.59 349 ARG A N 1
ATOM 2677 C CA . ARG A 1 349 ? 2.277 -13.930 19.268 1.00 48.59 349 ARG A CA 1
ATOM 2678 C C . ARG A 1 349 ? 3.019 -14.681 20.376 1.00 48.59 349 ARG A C 1
ATOM 2680 O O . ARG A 1 349 ? 3.988 -14.156 20.917 1.00 48.59 349 ARG A O 1
ATOM 2687 N N . SER A 1 350 ? 2.606 -15.923 20.632 1.00 44.25 350 SER A N 1
ATOM 2688 C CA . SER A 1 350 ? 3.210 -16.818 21.627 1.00 44.25 350 SER A CA 1
ATOM 2689 C C . SER A 1 350 ? 4.716 -16.987 21.408 1.00 44.25 350 SER A C 1
ATOM 2691 O O . SER A 1 350 ? 5.502 -16.891 22.346 1.00 44.25 350 SER A O 1
ATOM 2693 N N . GLU A 1 351 ? 5.130 -17.213 20.161 1.00 42.31 351 GLU A N 1
ATOM 2694 C CA . GLU A 1 351 ? 6.528 -17.496 19.820 1.00 42.31 351 GLU A CA 1
ATOM 2695 C C . GLU A 1 351 ? 7.393 -16.233 19.652 1.00 42.31 351 GLU A C 1
ATOM 2697 O O . GLU A 1 351 ? 8.602 -16.284 19.866 1.00 42.31 351 GLU A O 1
ATOM 2702 N N . ALA A 1 352 ? 6.803 -15.082 19.304 1.00 45.34 352 ALA A N 1
ATOM 2703 C CA . ALA A 1 352 ? 7.522 -13.813 19.125 1.00 45.34 352 ALA A CA 1
ATOM 2704 C C . ALA A 1 352 ? 7.879 -13.129 20.456 1.00 45.34 352 ALA A C 1
ATOM 2706 O O . ALA A 1 352 ? 8.439 -12.031 20.449 1.00 45.34 352 ALA A O 1
ATOM 2707 N N . GLY A 1 353 ? 7.505 -13.727 21.593 1.00 44.97 353 GLY A N 1
ATOM 2708 C CA . GLY A 1 353 ? 7.531 -13.041 22.877 1.00 44.97 353 GLY A CA 1
ATOM 2709 C C . GLY A 1 353 ? 6.647 -11.799 22.833 1.00 44.97 353 GLY A C 1
ATOM 2710 O O . GLY A 1 353 ? 7.040 -10.759 23.350 1.00 44.97 353 GLY A O 1
ATOM 2711 N N . LEU A 1 354 ? 5.493 -11.881 22.165 1.00 46.56 354 LEU A N 1
ATOM 2712 C CA . LEU A 1 354 ? 4.494 -10.825 22.153 1.00 46.56 354 LEU A CA 1
ATOM 2713 C C . LEU A 1 354 ? 3.299 -11.267 23.000 1.00 46.56 354 LEU A C 1
ATOM 2715 O O . LEU A 1 354 ? 2.877 -12.419 22.929 1.00 46.56 354 LEU A O 1
ATOM 2719 N N . ASP A 1 355 ? 2.743 -10.381 23.820 1.00 47.41 355 ASP A N 1
ATOM 2720 C CA . ASP A 1 355 ? 1.564 -10.730 24.611 1.00 47.41 355 ASP A CA 1
ATOM 2721 C C . ASP A 1 355 ? 0.335 -10.929 23.704 1.00 47.41 355 ASP A C 1
ATOM 2723 O O . ASP A 1 355 ? 0.364 -10.713 22.484 1.00 47.41 355 ASP A O 1
ATOM 2727 N N . ASN A 1 356 ? -0.792 -11.322 24.304 1.00 44.59 356 ASN A N 1
ATOM 2728 C CA . ASN A 1 356 ? -2.064 -11.438 23.586 1.00 44.59 356 ASN A CA 1
ATOM 2729 C C . ASN A 1 356 ? -2.486 -10.117 22.913 1.00 44.59 356 ASN A C 1
ATOM 2731 O O . ASN A 1 356 ? -3.350 -10.133 22.037 1.00 44.59 356 ASN A O 1
ATOM 2735 N N . GLU A 1 357 ? -1.853 -8.996 23.259 1.00 41.44 357 GLU A N 1
ATOM 2736 C CA . GLU A 1 357 ? -2.087 -7.654 22.740 1.00 41.44 357 GLU A CA 1
ATOM 2737 C C . GLU A 1 357 ? -1.033 -7.256 21.680 1.00 41.44 357 GLU A C 1
ATOM 2739 O O . GLU A 1 357 ? -1.295 -6.383 20.867 1.00 41.44 357 GLU A O 1
ATOM 2744 N N . GLY A 1 358 ? 0.058 -8.012 21.488 1.00 41.66 358 GLY A N 1
ATOM 2745 C CA . GLY A 1 358 ? 1.115 -7.728 20.502 1.00 41.66 358 GLY A CA 1
ATOM 2746 C C . GLY A 1 358 ? 2.277 -6.897 21.011 1.00 41.66 358 GLY A C 1
ATOM 2747 O O . GLY A 1 358 ? 3.110 -6.486 20.206 1.00 41.66 358 GLY A O 1
ATOM 2748 N N . ARG A 1 359 ? 2.339 -6.651 22.316 1.00 40.62 359 ARG A N 1
ATOM 2749 C CA . ARG A 1 359 ? 3.443 -5.939 22.954 1.00 40.62 359 ARG A CA 1
ATOM 2750 C C . ARG A 1 359 ? 4.595 -6.883 23.184 1.00 40.62 359 ARG A C 1
ATOM 2752 O O . ARG A 1 359 ? 4.371 -8.030 23.551 1.00 40.62 359 ARG A O 1
ATOM 2759 N N . VAL A 1 360 ? 5.819 -6.377 23.080 1.00 38.34 360 VAL A N 1
ATOM 2760 C CA . VAL A 1 360 ? 7.011 -7.108 23.525 1.00 38.34 360 VAL A CA 1
ATOM 2761 C C . VAL A 1 360 ? 6.835 -7.514 24.991 1.00 38.34 360 VAL A C 1
ATOM 2763 O O . VAL A 1 360 ? 6.816 -6.667 25.885 1.00 38.34 360 VAL A O 1
ATOM 2766 N N . LEU A 1 361 ? 6.725 -8.818 25.241 1.00 36.56 361 LEU A N 1
ATOM 2767 C CA . LEU A 1 361 ? 6.837 -9.418 26.561 1.00 36.56 361 LEU A CA 1
ATOM 2768 C C . LEU A 1 361 ? 8.269 -9.182 27.033 1.00 36.56 361 LEU A C 1
ATOM 2770 O O . LEU A 1 361 ? 9.219 -9.861 26.636 1.00 36.56 361 LEU A O 1
ATOM 2774 N N . PHE A 1 362 ? 8.438 -8.183 27.894 1.00 29.77 362 PHE A N 1
ATOM 2775 C CA . PHE A 1 362 ? 9.677 -7.951 28.624 1.00 29.77 362 PHE A CA 1
ATOM 2776 C C . PHE A 1 362 ? 9.908 -9.096 29.616 1.00 29.77 362 PHE A C 1
ATOM 2778 O O . PHE A 1 362 ? 9.702 -8.924 30.813 1.00 29.77 362 PHE A O 1
ATOM 2785 N N . THR A 1 363 ? 10.306 -10.284 29.156 1.00 32.62 363 THR A N 1
ATOM 2786 C CA . THR A 1 363 ? 10.728 -11.349 30.081 1.00 32.62 363 THR A CA 1
ATOM 2787 C C . THR A 1 363 ? 11.864 -12.257 29.611 1.00 32.62 363 THR A C 1
ATOM 2789 O O . THR A 1 363 ? 12.549 -12.766 30.492 1.00 32.62 363 THR A O 1
ATOM 2792 N N . GLU A 1 364 ? 12.210 -12.386 28.319 1.00 29.89 364 GLU A N 1
ATOM 2793 C CA . GLU A 1 364 ? 13.290 -13.337 27.942 1.00 29.89 364 GLU A CA 1
ATOM 2794 C C . GLU A 1 364 ? 14.345 -12.908 26.906 1.00 29.89 364 GLU A C 1
ATOM 2796 O O . GLU A 1 364 ? 15.297 -13.651 26.689 1.00 29.89 364 GLU A O 1
ATOM 2801 N N . ILE A 1 365 ? 14.330 -11.681 26.372 1.00 30.89 365 ILE A N 1
ATOM 2802 C CA . ILE A 1 365 ? 15.396 -11.219 25.441 1.00 30.89 365 ILE A CA 1
ATOM 2803 C C . ILE A 1 365 ? 16.630 -10.642 26.183 1.00 30.89 365 ILE A C 1
ATOM 2805 O O . ILE A 1 365 ? 17.665 -10.334 25.601 1.00 30.89 365 ILE A O 1
ATOM 2809 N N . MET A 1 366 ? 16.594 -10.558 27.517 1.00 29.86 366 MET A N 1
ATOM 2810 C CA . MET A 1 366 ? 17.695 -9.999 28.322 1.00 29.86 366 MET A CA 1
ATOM 2811 C C . MET A 1 366 ? 18.751 -11.020 28.785 1.00 29.86 366 MET A C 1
ATOM 2813 O O . MET A 1 366 ? 19.655 -10.631 29.527 1.00 29.86 366 MET A O 1
ATOM 2817 N N . LYS A 1 367 ? 18.670 -12.301 28.391 1.00 32.59 367 LYS A N 1
ATOM 2818 C CA . LYS A 1 367 ? 19.647 -13.322 28.824 1.00 32.59 367 LYS A CA 1
ATOM 2819 C C . LYS A 1 367 ? 20.754 -13.640 27.813 1.00 32.59 367 LYS A C 1
ATOM 2821 O O . LYS A 1 367 ? 21.798 -14.115 28.251 1.00 32.59 367 LYS A O 1
ATOM 2826 N N . SER A 1 368 ? 20.601 -13.335 26.522 1.00 35.19 368 SER A N 1
ATOM 2827 C CA . SER A 1 368 ? 21.633 -13.645 25.512 1.00 35.19 368 SER A CA 1
ATOM 2828 C C . SER A 1 368 ? 22.456 -12.441 25.036 1.00 35.19 368 SER A C 1
ATOM 2830 O O . SER A 1 368 ? 23.649 -12.612 24.810 1.00 35.19 368 SER A O 1
ATOM 2832 N N . ASP A 1 369 ? 21.904 -11.221 24.981 1.00 33.59 369 ASP A N 1
ATOM 2833 C CA . ASP A 1 369 ? 22.618 -10.069 24.381 1.00 33.59 369 ASP A CA 1
ATOM 2834 C C . ASP A 1 369 ? 23.195 -9.044 25.372 1.00 33.59 369 ASP A C 1
ATOM 2836 O O . ASP A 1 369 ? 23.976 -8.163 25.001 1.00 33.59 369 ASP A O 1
ATOM 2840 N N . LYS A 1 370 ? 22.907 -9.174 26.672 1.00 34.59 370 LYS A N 1
ATOM 2841 C CA . LYS A 1 370 ? 23.427 -8.241 27.691 1.00 34.59 370 LYS A CA 1
ATOM 2842 C C . LYS A 1 370 ? 24.902 -8.433 28.063 1.00 34.59 370 LYS A C 1
ATOM 2844 O O . LYS A 1 370 ? 25.454 -7.573 28.746 1.00 34.59 370 LYS A O 1
ATOM 2849 N N . ASN A 1 371 ? 25.560 -9.496 27.596 1.00 33.59 371 ASN A N 1
ATOM 2850 C CA . ASN A 1 371 ? 26.957 -9.777 27.950 1.00 33.59 371 ASN A CA 1
ATOM 2851 C C . ASN A 1 371 ? 28.012 -9.268 26.953 1.00 33.59 371 ASN A C 1
ATOM 2853 O O . ASN A 1 371 ? 29.192 -9.306 27.297 1.00 33.59 371 ASN A O 1
ATOM 2857 N N . MET A 1 372 ? 27.646 -8.747 25.773 1.00 32.16 372 MET A N 1
ATOM 2858 C CA . MET A 1 372 ? 28.652 -8.255 24.812 1.00 32.16 372 MET A CA 1
ATOM 2859 C C . MET A 1 372 ? 28.800 -6.732 24.726 1.00 32.16 372 MET A C 1
ATOM 2861 O O . MET A 1 372 ? 29.897 -6.272 24.425 1.00 32.16 372 MET A O 1
ATOM 2865 N N . HIS A 1 373 ? 27.768 -5.930 25.013 1.00 31.22 373 HIS A N 1
ATOM 2866 C CA . HIS A 1 373 ? 27.825 -4.494 24.677 1.00 31.22 373 HIS A CA 1
ATOM 2867 C C . HIS A 1 373 ? 28.075 -3.527 25.848 1.00 31.22 373 HIS A C 1
ATOM 2869 O O . HIS A 1 373 ? 28.497 -2.398 25.616 1.00 31.22 373 HIS A O 1
ATOM 2875 N N . TYR A 1 374 ? 27.919 -3.955 27.108 1.00 28.41 374 TYR A N 1
ATOM 2876 C CA . TYR A 1 374 ? 28.146 -3.074 28.271 1.00 28.41 374 TYR A CA 1
ATOM 2877 C C . TYR A 1 374 ? 29.524 -3.205 28.934 1.00 28.41 374 TYR A C 1
ATOM 2879 O O . TYR A 1 374 ? 29.889 -2.356 29.744 1.00 28.41 374 TYR A O 1
ATOM 2887 N N . LYS A 1 375 ? 30.334 -4.207 28.566 1.00 31.03 375 LYS A N 1
ATOM 2888 C CA . LYS A 1 375 ? 31.688 -4.365 29.127 1.00 31.03 375 LYS A CA 1
ATOM 2889 C C . LYS A 1 375 ? 32.730 -3.441 28.487 1.00 31.03 375 LYS A C 1
ATOM 2891 O O . LYS A 1 375 ? 33.745 -3.166 29.106 1.00 31.03 375 LYS A O 1
ATOM 2896 N N . HIS A 1 376 ? 32.484 -2.923 27.281 1.00 32.50 376 HIS A N 1
ATOM 2897 C CA . HIS A 1 376 ? 33.475 -2.099 26.573 1.00 32.50 376 HIS A CA 1
ATOM 2898 C C . HIS A 1 376 ? 33.338 -0.587 26.823 1.00 32.50 376 HIS A C 1
ATOM 2900 O O . HIS A 1 376 ? 34.275 0.164 26.572 1.00 32.50 376 HIS A O 1
ATOM 2906 N N . LEU A 1 377 ? 32.198 -0.136 27.359 1.00 31.47 377 LEU A N 1
ATOM 2907 C CA . LEU A 1 377 ? 31.915 1.285 27.609 1.00 31.47 377 LEU A CA 1
ATOM 2908 C C . LEU A 1 377 ? 32.103 1.712 29.076 1.00 31.47 377 LEU A C 1
ATOM 2910 O O . LEU A 1 377 ? 32.056 2.902 29.366 1.00 31.47 377 LEU A O 1
ATOM 2914 N N . LEU A 1 378 ? 32.372 0.769 29.987 1.00 33.81 378 LEU A N 1
ATOM 2915 C CA . LEU A 1 378 ? 32.667 1.054 31.400 1.00 33.81 378 LEU A CA 1
ATOM 2916 C C . LEU A 1 378 ? 34.164 0.948 31.759 1.00 33.81 378 LEU A C 1
ATOM 2918 O O . LEU A 1 378 ? 34.566 1.495 32.780 1.00 33.81 378 LEU A O 1
ATOM 2922 N N . ASP A 1 379 ? 35.002 0.355 30.898 1.00 38.53 379 ASP A N 1
ATOM 2923 C CA . ASP A 1 379 ? 36.453 0.182 31.132 1.00 38.53 379 ASP A CA 1
ATOM 2924 C C . ASP A 1 379 ? 37.339 1.317 30.566 1.00 38.53 379 ASP A C 1
ATOM 2926 O O . ASP A 1 379 ? 38.564 1.232 30.611 1.00 38.53 379 ASP A O 1
ATOM 2930 N N . LYS A 1 380 ? 36.759 2.412 30.047 1.00 39.12 380 LYS A N 1
ATOM 2931 C CA . LYS A 1 380 ? 37.514 3.612 29.602 1.00 39.12 380 LYS A CA 1
ATOM 2932 C C . LYS A 1 380 ? 37.100 4.915 30.291 1.00 39.12 380 LYS A C 1
ATOM 2934 O O . LYS A 1 380 ? 37.339 6.003 29.777 1.00 39.12 380 LYS A O 1
ATOM 2939 N N . GLY A 1 381 ? 36.493 4.795 31.466 1.00 42.22 381 GLY A N 1
ATOM 2940 C CA . GLY A 1 381 ? 36.089 5.916 32.309 1.00 42.22 381 GLY A CA 1
ATOM 2941 C C . GLY A 1 381 ? 36.698 5.870 33.707 1.00 42.22 381 GLY A C 1
ATOM 2942 O O . GLY A 1 381 ? 35.962 6.091 34.663 1.00 42.22 381 GLY A O 1
ATOM 2943 N N . ARG A 1 382 ? 37.994 5.555 33.831 1.00 36.97 382 ARG A N 1
ATOM 2944 C CA . ARG A 1 382 ? 38.881 5.914 34.951 1.00 36.97 382 ARG A CA 1
ATOM 2945 C C . ARG A 1 382 ? 40.318 6.002 34.467 1.00 36.97 382 ARG A C 1
ATOM 2947 O O . ARG A 1 382 ? 40.715 5.099 33.699 1.00 36.97 382 ARG A O 1
#

Organism: NCBI:txid722753

pLDDT: mean 74.43, std 19.51, range [28.41, 97.94]

Foldseek 3Di:
DPPLVVCLVCVLVPDPPCLPPCVCLCVLQCAFLNAGADFPQQCCAFFQASVLVLLVLCLPFLCNCLSVQAFNKDKPPVCLVVQLVVQPDPPDDHLQQWKKWKAFRPDDLCPPIDIGHSPPPCSNVVNVVPVQPAPPVRHHGIMMIGTQLLFFDDDLQWFKKWWWKKKWAQDPVFRFTWIKTFQKTKIFTFLDGPPDPRRRDRRCNSRVPDPSAAAQDLPDQASQDPPDNSDSNGRIGMPVSCVVVDDPVLVVVLLVLSNRQSSRLSGDTDGHDSYMWIKIWIWTGGPVSRIHTDRIHTPPDLRDPGNNSSVVSSVVSVLVNQQSNCVSVVHDRDPSIDGRDDPCPQVSCVRRCHPSRGHNPPDPPCPPPVPPPPVVVVVPPD

Radius of gyration: 22.5 Å; Cα contacts (8 Å, |Δi|>4): 655; chains: 1; bounding box: 64×42×64 Å

Nearest PDB structures (foldseek):
  6vzw-assembly3_C  TM=7.975E-01  e=6.011E-20  Mus musculus
  6vzu-assembly3_C  TM=7.645E-01  e=5.686E-20  Mus musculus
  4yls-assembly1_A  TM=7.626E-01  e=4.522E-15  Homo sapiens
  6y3p-assembly1_A  TM=6.571E-01  e=8.208E-12  Kluyveromyces lactis NRRL Y-1140
  5vlq-assembly1_A  TM=7.937E-01  e=9.862E-08  Xenopus tropicalis

Secondary structure (DSSP, 8-state):
-HHHHHHHHHHHTT-TTGGGGGGGHHHHHTEETTEEE--TTTHHHHSHHHHHHHHHHHHTSTTGGGGTTSPPEEEETTTHHHHHHHHH-TTSS-GGG--EEEEESS--TTTT-EEE-TT-HHHHS-TTT----B-TTSPBPPEEEEE--SSB-EETTEEEEEEEEEEEEE-SSSSSEEEEEEEEEEEEE-SS-TTSTTTT---HHHHTTSTT--PPPTT-TT---SS-TTS---SEEEHHHHGGGS-GGG-HHHHHHHHHHHHHHH----S--SEEEEEEEEEEEBTTS-EEEEEEEES------SHHHHHHHHHHHHHHHHHHHHHHTTPPPPTTEEE---GGGTHHHHHTTB-TTS-B-TTSTTTTSTTTSSSSSSTT--

Sequence (382 aa):
MNFISALWTTFIQGSPHAAVDLKLASAYLYKVGGRSHGIAGLASITRKDTLALSTQRMERTSFGADFGYLPRTYVFPQQRAAFASETSSQARPPLSVSQWITKPSNDSCGANITVHSGSESALSSGSSLLDLAQDENGAHITSIVSEYLAKPFTIHKHKFDFRLYAVLVPSKASDRLLAYLYHDGLLRFATSPYGEHGGDLTNYSLNEGSANFVEDDENNPSGLPTSNLDSLKTHKWSLQSALPFLPPSFDFHNQATSILSKVATSAEIEAPTSTYELVGLDCMFDQGGKLWLLEVQNRPNLLAWSGLDRRIKSGLVDEVKELLEALEASSPAPTNWTLASYPNASEARSEAGLDNEGRVLFTEIMKSDKNMHYKHLLDKGR

Mean predicted aligned error: 11.73 Å

InterPro domains:
  IPR004344 Tubulin-tyrosine ligase/Tubulin polyglutamylase [PF03133] (43-320)
  IPR004344 Tubulin-tyrosine ligase/Tubulin polyglutamylase [PS51221] (1-336)

Solvent-accessible surface area (backbone atoms only — not comparable to full-atom values): 21115 Å² total; per-residue (Å²): 118,68,66,65,54,50,47,52,58,56,55,68,79,68,46,99,74,60,68,72,58,40,75,48,46,64,66,62,54,38,59,42,53,89,21,33,56,61,56,57,46,45,57,33,41,40,28,54,41,39,27,43,50,33,39,55,53,47,33,72,35,58,50,28,76,78,52,65,41,51,58,64,62,38,40,36,76,86,35,45,67,60,51,40,53,58,60,70,41,87,90,49,86,57,43,73,77,48,38,34,31,38,37,48,26,84,65,63,71,68,57,81,57,46,79,45,64,35,75,45,72,35,62,72,70,37,67,70,70,57,76,45,56,54,48,100,84,68,47,71,51,55,24,27,45,27,50,40,77,86,53,52,38,56,62,91,55,20,30,49,34,37,41,38,39,32,41,38,32,53,34,93,90,41,88,39,50,45,37,31,39,46,70,54,36,37,32,27,34,18,57,25,48,52,92,45,88,63,10,89,53,39,41,61,75,65,32,68,79,38,94,64,50,42,78,60,54,61,88,34,75,42,34,67,54,92,86,45,76,86,50,82,60,39,44,45,31,31,32,71,67,47,54,83,78,50,64,80,88,37,46,60,67,64,51,54,27,33,50,49,29,50,51,39,69,44,42,49,62,58,77,73,54,68,28,26,35,56,32,26,37,35,30,36,43,33,64,87,43,52,66,30,51,76,50,36,37,68,71,48,86,53,70,27,90,36,36,37,42,39,56,54,46,51,50,49,57,56,51,52,46,53,34,38,38,23,59,61,71,73,43,76,69,53,87,61,47,41,78,34,58,50,92,62,61,69,66,34,21,68,66,44,43,20,41,102,66,64,46,77,48,91,78,70,76,72,77,76,63,66,80,72,69,61,66,72,73,64,77,76,76,125